Protein AF-A0A835YSB1-F1 (afdb_monomer_lite)

Structure (mmCIF, N/CA/C/O backbone):
data_AF-A0A835YSB1-F1
#
_entry.id   AF-A0A835YSB1-F1
#
loop_
_atom_site.group_PDB
_atom_site.id
_atom_site.type_symbol
_atom_site.label_atom_id
_atom_site.label_alt_id
_atom_site.label_comp_id
_atom_site.label_asym_id
_atom_site.label_entity_id
_atom_site.label_seq_id
_atom_site.pdbx_PDB_ins_code
_atom_site.Cartn_x
_atom_site.Cartn_y
_atom_site.Cartn_z
_atom_site.occupancy
_atom_site.B_iso_or_equiv
_atom_site.auth_seq_id
_atom_site.auth_comp_id
_atom_site.auth_asym_id
_atom_site.auth_atom_id
_atom_site.pdbx_PDB_model_num
ATOM 1 N N . MET A 1 1 ? 61.784 -30.183 3.041 1.00 40.94 1 MET A N 1
ATOM 2 C CA . MET A 1 1 ? 62.298 -28.797 3.108 1.00 40.94 1 MET A CA 1
ATOM 3 C C . MET A 1 1 ? 61.357 -27.956 3.966 1.00 40.94 1 MET A C 1
ATOM 5 O O . MET A 1 1 ? 60.187 -27.898 3.612 1.00 40.94 1 MET A O 1
ATOM 9 N N . PRO A 1 2 ? 61.809 -27.341 5.072 1.00 53.31 2 PRO A N 1
ATOM 10 C CA . PRO A 1 2 ? 61.010 -26.392 5.848 1.00 53.31 2 PRO A CA 1
ATOM 11 C C . PRO A 1 2 ? 61.420 -24.939 5.543 1.00 53.31 2 PRO A C 1
ATOM 13 O O . PRO A 1 2 ? 62.604 -24.604 5.577 1.00 53.31 2 PRO A O 1
ATOM 16 N N . TRP A 1 3 ? 60.450 -24.065 5.271 1.00 43.75 3 TRP A N 1
ATOM 17 C CA . TRP A 1 3 ? 60.684 -22.631 5.074 1.00 43.75 3 TRP A CA 1
ATOM 18 C C . TRP A 1 3 ? 60.472 -21.864 6.390 1.00 43.75 3 TRP A C 1
ATOM 20 O O . TRP A 1 3 ? 59.590 -22.186 7.184 1.00 43.75 3 TRP A O 1
ATOM 30 N N . LYS A 1 4 ? 61.360 -20.901 6.667 1.00 52.25 4 LYS A N 1
ATOM 31 C CA . LYS A 1 4 ? 61.493 -20.232 7.974 1.00 52.25 4 LYS A CA 1
ATOM 32 C C . LYS A 1 4 ? 60.607 -18.990 8.102 1.00 52.25 4 LYS A C 1
ATOM 34 O O . LYS A 1 4 ? 60.443 -18.236 7.147 1.00 52.25 4 LYS A O 1
ATOM 39 N N . LEU A 1 5 ? 60.182 -18.708 9.337 1.00 52.72 5 LEU A N 1
ATOM 40 C CA . LEU A 1 5 ? 59.752 -17.372 9.767 1.00 52.72 5 LEU A CA 1
ATOM 41 C C . LEU A 1 5 ? 60.834 -16.317 9.475 1.00 52.72 5 LEU A C 1
ATOM 43 O O . LEU A 1 5 ? 62.025 -16.573 9.672 1.00 52.72 5 LEU A O 1
ATOM 47 N N . ARG A 1 6 ? 60.408 -15.081 9.189 1.00 52.94 6 ARG A N 1
ATOM 48 C CA . ARG A 1 6 ? 61.231 -13.881 9.395 1.00 52.94 6 ARG A CA 1
ATOM 49 C C . ARG A 1 6 ? 60.408 -12.800 10.098 1.00 52.94 6 ARG A C 1
ATOM 51 O O . ARG A 1 6 ? 59.404 -12.344 9.564 1.00 52.94 6 ARG A O 1
ATOM 58 N N . ARG A 1 7 ? 60.829 -12.406 11.306 1.00 49.19 7 ARG A N 1
ATOM 59 C CA . ARG A 1 7 ? 60.328 -11.219 12.018 1.00 49.19 7 ARG A CA 1
ATOM 60 C C . ARG A 1 7 ? 61.315 -10.062 11.837 1.00 49.19 7 ARG A C 1
ATOM 62 O O . ARG A 1 7 ? 62.515 -10.268 11.965 1.00 49.19 7 ARG A O 1
ATOM 69 N N . HIS A 1 8 ? 60.773 -8.866 11.656 1.00 52.19 8 HIS A N 1
ATOM 70 C CA . HIS A 1 8 ? 61.364 -7.549 11.917 1.00 52.19 8 HIS A CA 1
ATOM 71 C C . HIS A 1 8 ? 60.186 -6.713 12.485 1.00 52.19 8 HIS A C 1
ATOM 73 O O . HIS A 1 8 ? 59.074 -6.870 11.993 1.00 52.19 8 HIS A O 1
ATOM 79 N N . GLY A 1 9 ? 60.262 -5.902 13.546 1.00 41.47 9 GLY A N 1
ATOM 80 C CA . GLY A 1 9 ? 61.421 -5.362 14.260 1.00 41.47 9 GLY A CA 1
ATOM 81 C C . GLY A 1 9 ? 62.024 -4.186 13.486 1.00 41.47 9 GLY A C 1
ATOM 82 O O . GLY A 1 9 ? 62.776 -4.441 12.558 1.00 41.47 9 GLY A O 1
ATOM 83 N N . GLY A 1 10 ? 61.753 -2.910 13.770 1.00 44.28 10 GLY A N 1
ATOM 84 C CA . GLY A 1 10 ? 60.981 -2.290 14.855 1.00 44.28 10 GLY A CA 1
ATOM 85 C C . GLY A 1 10 ? 61.743 -1.074 15.402 1.00 44.28 10 GLY A C 1
ATOM 86 O O . GLY A 1 10 ? 62.899 -1.220 15.787 1.00 44.28 10 GLY A O 1
ATOM 87 N N . SER A 1 11 ? 61.126 0.109 15.449 1.00 45.88 11 SER A N 1
ATOM 88 C CA . SER A 1 11 ? 61.740 1.332 15.995 1.00 45.88 11 SER A CA 1
ATOM 89 C C . SER A 1 11 ? 60.687 2.323 16.514 1.00 45.88 11 SER A C 1
ATOM 91 O O . SER A 1 11 ? 59.546 2.339 16.057 1.00 45.88 11 SER A O 1
ATOM 93 N N . ARG A 1 12 ? 61.071 3.100 17.537 1.00 45.34 12 ARG A N 1
ATOM 94 C CA . ARG A 1 12 ? 60.258 4.104 18.257 1.00 45.34 12 ARG A CA 1
ATOM 95 C C . ARG A 1 12 ? 60.685 5.536 17.876 1.00 45.34 12 ARG A C 1
ATOM 97 O O . ARG A 1 12 ? 61.640 5.696 17.121 1.00 45.34 12 ARG A O 1
ATOM 104 N N . CYS A 1 13 ? 60.059 6.508 18.558 1.00 40.03 13 CYS A N 1
ATOM 105 C CA . CYS A 1 13 ? 60.391 7.940 18.708 1.00 40.03 13 CYS A CA 1
ATOM 106 C C . CYS A 1 13 ? 59.585 8.874 17.771 1.00 40.03 13 CYS A C 1
ATOM 108 O O . CYS A 1 13 ? 59.379 8.531 16.616 1.00 40.03 13 CYS A O 1
ATOM 110 N N . ARG A 1 14 ? 59.102 10.052 18.213 1.00 39.69 14 ARG A N 1
ATOM 111 C CA . ARG A 1 14 ? 59.224 10.694 19.544 1.00 39.69 14 ARG A CA 1
ATOM 112 C C . ARG A 1 14 ? 58.096 11.709 19.841 1.00 39.69 14 ARG A C 1
ATOM 114 O O . ARG A 1 14 ? 57.256 11.978 18.997 1.00 39.69 14 ARG A O 1
ATOM 121 N N . GLU A 1 15 ? 58.139 12.214 21.073 1.00 38.94 15 GLU A N 1
ATOM 122 C CA . GLU A 1 15 ? 57.307 13.216 21.757 1.00 38.94 15 GLU A CA 1
ATOM 123 C C . GLU A 1 15 ? 56.955 14.502 20.977 1.00 38.94 15 GLU A C 1
ATOM 125 O O . GLU A 1 15 ? 57.722 14.969 20.138 1.00 38.94 15 GLU A O 1
ATOM 130 N N . GLY A 1 16 ? 55.846 15.140 21.378 1.00 40.50 16 GLY A N 1
ATOM 131 C CA . GLY A 1 16 ? 55.503 16.529 21.051 1.00 40.50 16 GLY A CA 1
ATOM 132 C C . GLY A 1 16 ? 54.245 16.985 21.801 1.00 40.50 16 GLY A C 1
ATOM 133 O O . GLY A 1 16 ? 53.145 16.580 21.439 1.00 40.50 16 GLY A O 1
ATOM 134 N N . ALA A 1 17 ? 54.400 17.792 22.856 1.00 45.22 17 ALA A N 1
ATOM 135 C CA . ALA A 1 17 ? 53.306 18.271 23.709 1.00 45.22 17 ALA A CA 1
ATOM 136 C C . ALA A 1 17 ? 53.272 19.809 23.800 1.00 45.22 17 ALA A C 1
ATOM 138 O O . ALA A 1 17 ? 54.315 20.445 23.926 1.00 45.22 17 ALA A O 1
ATOM 139 N N . SER A 1 18 ? 52.064 20.376 23.749 1.00 48.16 18 SER A N 1
ATOM 140 C CA . SER A 1 18 ? 51.668 21.768 24.044 1.00 48.16 18 SER A CA 1
ATOM 141 C C . SER A 1 18 ? 50.136 21.800 23.877 1.00 48.16 18 SER A C 1
ATOM 143 O O . SER A 1 18 ? 49.657 21.316 22.856 1.00 48.16 18 SER A O 1
ATOM 145 N N . MET A 1 19 ? 49.257 22.167 24.816 1.00 40.78 19 MET A N 1
ATOM 146 C CA . MET A 1 19 ? 49.313 22.994 26.032 1.00 40.78 19 MET A CA 1
ATOM 147 C C . MET A 1 19 ? 49.303 24.515 25.795 1.00 40.78 19 MET A C 1
ATOM 149 O O . MET A 1 19 ? 50.324 25.184 25.900 1.00 40.78 19 MET A O 1
ATOM 153 N N . THR A 1 20 ? 48.097 25.063 25.606 1.00 50.59 20 THR A N 1
ATOM 154 C CA . THR A 1 20 ? 47.755 26.463 25.919 1.00 50.59 20 THR A CA 1
ATOM 155 C C . THR A 1 20 ? 46.372 26.521 26.568 1.00 50.59 20 THR A C 1
ATOM 157 O O . THR A 1 20 ? 45.391 26.093 25.958 1.00 50.59 20 THR A O 1
ATOM 160 N N . SER A 1 21 ? 46.294 27.053 27.789 1.00 43.38 21 SER A N 1
ATOM 161 C CA . SER A 1 21 ? 45.029 27.399 28.449 1.00 43.38 21 SER A CA 1
ATOM 162 C C . SER A 1 21 ? 44.336 28.568 27.744 1.00 43.38 21 SER A C 1
ATOM 164 O O . SER A 1 21 ? 44.997 29.424 27.159 1.00 43.38 21 SER A O 1
ATOM 166 N N . GLY A 1 22 ? 43.010 28.628 27.857 1.00 43.75 22 GLY A N 1
ATOM 167 C CA . GLY A 1 22 ? 42.176 29.738 27.396 1.00 43.75 22 GLY A CA 1
ATOM 168 C C . GLY A 1 22 ? 41.055 29.975 28.398 1.00 43.75 22 GLY A C 1
ATOM 169 O O . GLY A 1 22 ? 39.933 29.524 28.197 1.00 43.75 22 GLY A O 1
ATOM 170 N N . GLU A 1 23 ? 41.399 30.611 29.511 1.00 44.00 23 GLU A N 1
ATOM 171 C CA . GLU A 1 23 ? 40.484 30.956 30.595 1.00 44.00 23 GLU A CA 1
ATOM 172 C C . GLU A 1 23 ? 39.891 32.337 30.295 1.00 44.00 23 GLU A C 1
ATOM 174 O O . GLU A 1 23 ? 40.641 33.300 30.136 1.00 44.00 23 GLU A O 1
ATOM 179 N N . HIS A 1 24 ? 38.565 32.448 30.186 1.00 45.59 24 HIS A N 1
ATOM 180 C CA . HIS A 1 24 ? 37.909 33.749 30.285 1.00 45.59 24 HIS A CA 1
ATOM 181 C C . HIS A 1 24 ? 36.559 33.628 30.990 1.00 45.59 24 HIS A C 1
ATOM 183 O O . HIS A 1 24 ? 35.608 33.037 30.482 1.00 45.59 24 HIS A O 1
ATOM 189 N N . ASP A 1 25 ? 36.544 34.191 32.190 1.00 45.59 25 ASP A N 1
ATOM 190 C CA . ASP A 1 25 ? 35.396 34.373 33.067 1.00 45.59 25 ASP A CA 1
ATOM 191 C C . ASP A 1 25 ? 34.552 35.590 32.630 1.00 45.59 25 ASP A C 1
ATOM 193 O O . ASP A 1 25 ? 35.057 36.481 31.934 1.00 45.59 25 ASP A O 1
ATOM 197 N N . GLY A 1 26 ? 33.296 35.647 33.088 1.00 37.38 26 GLY A N 1
ATOM 198 C CA . GLY A 1 26 ? 32.489 36.868 33.108 1.00 37.38 26 GLY A CA 1
ATOM 199 C C . GLY A 1 26 ? 31.064 36.766 32.550 1.00 37.38 26 GLY A C 1
ATOM 200 O O . GLY A 1 26 ? 30.864 36.680 31.340 1.00 37.38 26 GLY A O 1
ATOM 201 N N . GLY A 1 27 ? 30.074 36.973 33.428 1.00 33.78 27 GLY A N 1
ATOM 202 C CA . GLY A 1 27 ? 28.831 37.666 33.056 1.00 33.78 27 GLY A CA 1
ATOM 203 C C . GLY A 1 27 ? 27.522 36.923 33.316 1.00 33.78 27 GLY A C 1
ATOM 204 O O . GLY A 1 27 ? 26.943 36.329 32.410 1.00 33.78 27 GLY A O 1
ATOM 205 N N . GLU A 1 28 ? 26.993 37.046 34.533 1.00 40.50 28 GLU A N 1
ATOM 206 C CA . GLU A 1 28 ? 25.585 36.758 34.821 1.00 40.50 28 GLU A CA 1
ATOM 207 C C . GLU A 1 28 ? 24.651 37.694 34.035 1.00 40.50 28 GLU A C 1
ATOM 209 O O . GLU A 1 28 ? 24.916 38.891 33.937 1.00 40.50 28 GLU A O 1
ATOM 214 N N . HIS A 1 29 ? 23.489 37.196 33.598 1.00 41.06 29 HIS A N 1
ATOM 215 C CA . HIS A 1 29 ? 22.254 37.979 33.705 1.00 41.06 29 HIS A CA 1
ATOM 216 C C . HIS A 1 29 ? 21.007 37.088 33.680 1.00 41.06 29 HIS A C 1
ATOM 218 O O . HIS A 1 29 ? 20.793 36.292 32.767 1.00 41.06 29 HIS A O 1
ATOM 224 N N . MET A 1 30 ? 20.151 37.257 34.688 1.00 39.41 30 MET A N 1
ATOM 225 C CA . MET A 1 30 ? 18.821 36.653 34.733 1.00 39.41 30 MET A CA 1
ATOM 226 C C . MET A 1 30 ? 17.919 37.240 33.640 1.00 39.41 30 MET A C 1
ATOM 228 O O . MET A 1 30 ? 17.798 38.459 33.533 1.00 39.41 30 MET A O 1
ATOM 232 N N . SER A 1 31 ? 17.172 36.384 32.943 1.00 39.59 31 SER A N 1
ATOM 233 C CA . SER A 1 31 ? 15.803 36.711 32.534 1.00 39.59 31 SER A CA 1
ATOM 234 C C . SER A 1 31 ? 14.976 35.436 32.401 1.00 39.59 31 SER A C 1
ATOM 236 O O . SER A 1 31 ? 15.380 34.485 31.732 1.00 39.59 31 SER A O 1
ATOM 238 N N . ALA A 1 32 ? 13.826 35.411 33.066 1.00 36.81 32 ALA A N 1
ATOM 239 C CA . ALA A 1 32 ? 12.829 34.362 32.921 1.00 36.81 32 ALA A CA 1
ATOM 240 C C . ALA A 1 32 ? 11.753 34.814 31.925 1.00 36.81 32 ALA A C 1
ATOM 242 O O . ALA A 1 32 ? 11.407 35.992 31.893 1.00 36.81 32 ALA A O 1
ATOM 243 N N . GLY A 1 33 ? 11.164 33.864 31.197 1.00 32.56 33 GLY A N 1
ATOM 244 C CA . GLY A 1 33 ? 9.908 34.080 30.476 1.00 32.56 33 GLY A CA 1
ATOM 245 C C . GLY A 1 33 ? 9.978 33.956 28.951 1.00 32.56 33 GLY A C 1
ATOM 246 O O . GLY A 1 33 ? 10.838 34.517 28.286 1.00 32.56 33 GLY A O 1
ATOM 247 N N . GLU A 1 34 ? 8.990 33.229 28.428 1.00 35.28 34 GLU A N 1
ATOM 248 C CA . GLU A 1 34 ? 8.303 33.523 27.162 1.00 35.28 34 GLU A CA 1
ATOM 249 C C . GLU A 1 34 ? 9.123 33.562 25.855 1.00 35.28 34 GLU A C 1
ATOM 251 O O . GLU A 1 34 ? 9.489 34.609 25.332 1.00 35.28 34 GLU A O 1
ATOM 256 N N . SER A 1 35 ? 9.266 32.395 25.214 1.00 37.88 35 SER A N 1
ATOM 257 C CA . SER A 1 35 ? 9.173 32.291 23.737 1.00 37.88 35 SER A CA 1
ATOM 258 C C . SER A 1 35 ? 8.924 30.863 23.215 1.00 37.88 35 SER A C 1
ATOM 260 O O . SER A 1 35 ? 9.343 30.486 22.121 1.00 37.88 35 SER A O 1
ATOM 262 N N . SER A 1 36 ? 8.121 30.078 23.944 1.00 38.03 36 SER A N 1
ATOM 263 C CA . SER A 1 36 ? 7.228 29.137 23.248 1.00 38.03 36 SER A CA 1
ATOM 264 C C . SER A 1 36 ? 6.188 29.967 22.477 1.00 38.03 36 SER A C 1
ATOM 266 O O . SER A 1 36 ? 5.783 31.005 22.989 1.00 38.03 36 SER A O 1
ATOM 268 N N . LEU A 1 37 ? 5.757 29.519 21.286 1.00 37.12 37 LEU A N 1
ATOM 269 C CA . LEU A 1 37 ? 4.921 30.241 20.289 1.00 37.12 37 LEU A CA 1
ATOM 270 C C . LEU A 1 37 ? 5.662 31.073 19.212 1.00 37.12 37 LEU A C 1
ATOM 272 O O . LEU A 1 37 ? 5.330 32.228 18.952 1.00 37.12 37 LEU A O 1
ATOM 276 N N . ARG A 1 38 ? 6.563 30.441 18.447 1.00 33.66 38 ARG A N 1
ATOM 277 C CA . ARG A 1 38 ? 6.868 30.860 17.059 1.00 33.66 38 ARG A CA 1
ATOM 278 C C . ARG A 1 38 ? 6.908 29.667 16.100 1.00 33.66 38 ARG A C 1
ATOM 280 O O . ARG A 1 38 ? 7.981 29.153 15.823 1.00 33.66 38 ARG A O 1
ATOM 287 N N . ASN A 1 39 ? 5.731 29.228 15.631 1.00 32.91 39 ASN A N 1
ATOM 288 C CA . ASN A 1 39 ? 5.520 28.554 14.326 1.00 32.91 39 ASN A CA 1
ATOM 289 C C . ASN A 1 39 ? 4.029 28.276 13.995 1.00 32.91 39 ASN A C 1
ATOM 291 O O . ASN A 1 39 ? 3.703 27.318 13.302 1.00 32.91 39 ASN A O 1
ATOM 295 N N . SER A 1 40 ? 3.109 29.137 14.453 1.00 33.84 40 SER A N 1
ATOM 296 C CA . SER A 1 40 ? 1.660 28.983 14.214 1.00 33.84 40 SER A CA 1
ATOM 297 C C . SER A 1 40 ? 0.996 30.302 13.805 1.00 33.84 40 SER A C 1
ATOM 299 O O . SER A 1 40 ? -0.000 30.710 14.394 1.00 33.84 40 SER A O 1
ATOM 301 N N . ALA A 1 41 ? 1.561 30.995 12.809 1.00 31.22 41 ALA A N 1
ATOM 302 C CA . ALA A 1 41 ? 1.002 32.245 12.287 1.00 31.22 41 ALA A CA 1
ATOM 303 C C . ALA A 1 41 ? 1.404 32.510 10.821 1.00 31.22 41 ALA A C 1
ATOM 305 O O . ALA A 1 41 ? 2.229 33.374 10.546 1.00 31.22 41 ALA A O 1
ATOM 306 N N . SER A 1 42 ? 0.827 31.756 9.874 1.00 31.84 42 SER A N 1
ATOM 307 C CA . SER A 1 42 ? 0.680 32.151 8.453 1.00 31.84 42 SER A CA 1
ATOM 308 C C . SER A 1 42 ? -0.334 31.258 7.723 1.00 31.84 42 SER A C 1
ATOM 310 O O . SER A 1 42 ? -0.021 30.521 6.792 1.00 31.84 42 SER A O 1
ATOM 312 N N . ARG A 1 43 ? -1.595 31.331 8.155 1.00 34.41 43 ARG A N 1
ATOM 313 C CA . ARG A 1 43 ? -2.765 31.032 7.315 1.00 34.41 43 ARG A CA 1
ATOM 314 C C . ARG A 1 43 ? -3.791 32.141 7.551 1.00 34.41 43 ARG A C 1
ATOM 316 O O . ARG A 1 43 ? -3.985 32.527 8.699 1.00 34.41 43 ARG A O 1
ATOM 323 N N . ARG A 1 44 ? -4.476 32.558 6.476 1.00 33.69 44 ARG A N 1
ATOM 324 C CA . ARG A 1 44 ? -5.457 33.669 6.367 1.00 33.69 44 ARG A CA 1
ATOM 325 C C . ARG A 1 44 ? -4.864 35.074 6.158 1.00 33.69 44 ARG A C 1
ATOM 327 O O . ARG A 1 44 ? -4.806 35.863 7.089 1.00 33.69 44 ARG A O 1
ATOM 334 N N . MET A 1 45 ? -4.546 35.397 4.904 1.00 27.52 45 MET A N 1
ATOM 335 C CA . MET A 1 45 ? -5.164 36.504 4.143 1.00 27.52 45 MET A CA 1
ATOM 336 C C . MET A 1 45 ? -4.540 36.566 2.742 1.00 27.52 45 MET A C 1
ATOM 338 O O . MET A 1 45 ? -3.351 36.830 2.629 1.00 27.52 45 MET A O 1
ATOM 342 N N . PHE A 1 46 ? -5.333 36.300 1.701 1.00 26.59 46 PHE A N 1
ATOM 343 C CA . PHE A 1 46 ? -5.618 37.245 0.609 1.00 26.59 46 PHE A CA 1
ATOM 344 C C . PHE A 1 46 ? -6.592 36.594 -0.390 1.00 26.59 46 PHE A C 1
ATOM 346 O O . PHE A 1 46 ? -6.357 35.499 -0.893 1.00 26.59 46 PHE A O 1
ATOM 353 N N . LEU A 1 47 ? -7.702 37.280 -0.647 1.00 30.78 47 LEU A N 1
ATOM 354 C CA . LEU A 1 47 ? -8.657 37.045 -1.731 1.00 30.78 47 LEU A CA 1
ATOM 355 C C . LEU A 1 47 ? -9.075 38.436 -2.222 1.00 30.78 47 LEU A C 1
ATOM 357 O O . LEU A 1 47 ? -9.167 39.338 -1.392 1.00 30.78 47 LEU A O 1
ATOM 361 N N . GLN A 1 48 ? -9.367 38.565 -3.524 1.00 29.58 48 GLN A N 1
ATOM 362 C CA . GLN A 1 48 ? -9.602 39.832 -4.251 1.00 29.58 48 GLN A CA 1
ATOM 363 C C . GLN A 1 48 ? -8.312 40.677 -4.437 1.00 29.58 48 GLN A C 1
ATOM 365 O O . GLN A 1 48 ? -7.524 40.807 -3.508 1.00 29.58 48 GLN A O 1
ATOM 370 N N . GLU A 1 49 ? -7.981 41.241 -5.607 1.00 30.58 49 GLU A N 1
ATOM 371 C CA . GLU A 1 49 ? -8.607 41.239 -6.948 1.00 30.58 49 GLU A CA 1
ATOM 372 C C . GLU A 1 49 ? -7.555 40.986 -8.050 1.00 30.58 49 GLU A C 1
ATOM 374 O O . GLU A 1 49 ? -6.356 41.097 -7.804 1.00 30.58 49 GLU A O 1
ATOM 379 N N . GLY A 1 50 ? -7.991 40.677 -9.279 1.00 26.88 50 GLY A N 1
ATOM 380 C CA . GLY A 1 50 ? -7.081 40.517 -10.422 1.00 26.88 50 GLY A CA 1
ATOM 381 C C . GLY A 1 50 ? -7.718 39.846 -11.639 1.00 26.88 50 GLY A C 1
ATOM 382 O O . GLY A 1 50 ? -7.333 38.740 -12.010 1.00 26.88 50 GLY A O 1
ATOM 383 N N . ALA A 1 51 ? -8.716 40.483 -12.255 1.00 30.91 51 ALA A N 1
ATOM 384 C CA . ALA A 1 51 ? -9.320 39.976 -13.487 1.00 30.91 51 ALA A CA 1
ATOM 385 C C . ALA A 1 51 ? -8.441 40.280 -14.718 1.00 30.91 51 ALA A C 1
ATOM 387 O O . ALA A 1 51 ? -8.047 41.427 -14.914 1.00 30.91 51 ALA A O 1
ATOM 388 N N . GLY A 1 52 ? -8.220 39.283 -15.588 1.00 27.69 52 GLY A N 1
ATOM 389 C CA . GLY A 1 52 ? -7.778 39.508 -16.974 1.00 27.69 52 GLY A CA 1
ATOM 390 C C . GLY A 1 52 ? -6.573 38.698 -17.468 1.00 27.69 52 GLY A C 1
ATOM 391 O O . GLY A 1 52 ? -5.481 39.244 -17.576 1.00 27.69 52 GLY A O 1
ATOM 392 N N . ALA A 1 53 ? -6.786 37.441 -17.886 1.00 28.50 53 ALA A N 1
ATOM 393 C CA . ALA A 1 53 ? -5.900 36.751 -18.841 1.00 28.50 53 ALA A CA 1
ATOM 394 C C . ALA A 1 53 ? -6.625 35.621 -19.609 1.00 28.50 53 ALA A C 1
ATOM 396 O O . ALA A 1 53 ? -6.812 34.510 -19.116 1.00 28.50 53 ALA A O 1
ATOM 397 N N . VAL A 1 54 ? -7.019 35.939 -20.843 1.00 32.09 54 VAL A N 1
ATOM 398 C CA . VAL A 1 54 ? -7.662 35.083 -21.864 1.00 32.09 54 VAL A CA 1
ATOM 399 C C . VAL A 1 54 ? -6.573 34.642 -22.864 1.00 32.09 54 VAL A C 1
ATOM 401 O O . VAL A 1 54 ? -5.765 35.483 -23.242 1.00 32.09 54 VAL A O 1
ATOM 404 N N . LEU A 1 55 ? -6.447 33.397 -23.353 1.00 36.91 55 LEU A N 1
ATOM 405 C CA . LEU A 1 55 ? -7.235 32.149 -23.234 1.00 36.91 55 LEU A CA 1
ATOM 406 C C . LEU A 1 55 ? -6.297 30.954 -23.561 1.00 36.91 55 LEU A C 1
ATOM 408 O O . LEU A 1 55 ? -5.591 31.080 -24.556 1.00 36.91 55 LEU A O 1
ATOM 412 N N . LEU A 1 56 ? -6.297 29.816 -22.828 1.00 34.47 56 LEU A N 1
ATOM 413 C CA . LEU A 1 56 ? -5.740 28.516 -23.326 1.00 34.47 56 LEU A CA 1
ATOM 414 C C . LEU A 1 56 ? -5.941 27.252 -22.440 1.00 34.47 56 LEU A C 1
ATOM 416 O O . LEU A 1 56 ? -5.529 26.161 -22.826 1.00 34.47 56 LEU A O 1
ATOM 420 N N . THR A 1 57 ? -6.585 27.328 -21.272 1.00 36.75 57 THR A N 1
ATOM 421 C CA . THR A 1 57 ? -6.625 26.237 -20.262 1.00 36.75 57 THR A CA 1
ATOM 422 C C . THR A 1 57 ? -7.802 25.247 -20.383 1.00 36.75 57 THR A C 1
ATOM 424 O O . THR A 1 57 ? -8.163 24.578 -19.415 1.00 36.75 57 THR A O 1
ATOM 427 N N . GLY A 1 58 ? -8.406 25.118 -21.568 1.00 35.56 58 GLY A N 1
ATOM 428 C CA . GLY A 1 58 ? -9.731 24.501 -21.755 1.00 35.56 58 GLY A CA 1
ATOM 429 C C . GLY A 1 58 ? -9.873 22.982 -21.552 1.00 35.56 58 GLY A C 1
ATOM 430 O O . GLY A 1 58 ? -11.003 22.506 -21.551 1.00 35.56 58 GLY A O 1
ATOM 431 N N . VAL A 1 59 ? -8.783 22.215 -21.401 1.00 40.84 59 VAL A N 1
ATOM 432 C CA . VAL A 1 59 ? -8.842 20.729 -21.363 1.00 40.84 59 VAL A CA 1
ATOM 433 C C . VAL A 1 59 ? -8.186 20.106 -20.119 1.00 40.84 59 VAL A C 1
ATOM 435 O O . VAL A 1 59 ? -8.621 19.049 -19.674 1.00 40.84 59 VAL A O 1
ATOM 438 N N . LEU A 1 60 ? -7.191 20.755 -19.501 1.00 36.97 60 LEU A N 1
ATOM 439 C CA . LEU A 1 60 ? -6.455 20.184 -18.355 1.00 36.97 60 LEU A CA 1
ATOM 440 C C . LEU A 1 60 ? -6.985 20.622 -16.977 1.00 36.97 60 LEU A C 1
ATOM 442 O O . LEU A 1 60 ? -6.819 19.898 -15.997 1.00 36.97 60 LEU A O 1
ATOM 446 N N . ALA A 1 61 ? -7.665 21.770 -16.893 1.00 37.47 61 ALA A N 1
ATOM 447 C CA . ALA A 1 61 ? -8.238 22.273 -15.643 1.00 37.47 61 ALA A CA 1
ATOM 448 C C . ALA A 1 61 ? -9.251 21.318 -14.959 1.00 37.47 61 ALA A C 1
ATOM 450 O O . ALA A 1 61 ? -9.136 21.141 -13.743 1.00 37.47 61 ALA A O 1
ATOM 451 N N . PRO A 1 62 ? -10.209 20.668 -15.665 1.00 39.94 62 PRO A N 1
ATOM 452 C CA . PRO A 1 62 ? -11.144 19.755 -15.005 1.00 39.94 62 PRO A CA 1
ATOM 453 C C . PRO A 1 62 ? -10.464 18.481 -14.483 1.00 39.94 62 PRO A C 1
ATOM 455 O O . PRO A 1 62 ? -10.819 18.030 -13.396 1.00 39.94 62 PRO A O 1
ATOM 458 N N . LEU A 1 63 ? -9.443 17.948 -15.175 1.00 40.03 63 LEU A N 1
ATOM 459 C CA . LEU A 1 63 ? -8.666 16.809 -14.666 1.00 40.03 63 LEU A CA 1
ATOM 460 C C . LEU A 1 63 ? -7.925 17.170 -13.373 1.00 40.03 63 LEU A C 1
ATOM 462 O O . LEU A 1 63 ? -7.999 16.420 -12.406 1.00 40.03 63 LEU A O 1
ATOM 466 N N . ALA A 1 64 ? -7.257 18.327 -13.324 1.00 40.38 64 ALA A N 1
ATOM 467 C CA . ALA A 1 64 ? -6.531 18.763 -12.131 1.00 40.38 64 ALA A CA 1
ATOM 468 C C . ALA A 1 64 ? -7.466 18.981 -10.924 1.00 40.38 64 ALA A C 1
ATOM 470 O O . ALA A 1 64 ? -7.146 18.567 -9.811 1.00 40.38 64 ALA A O 1
ATOM 471 N N . ALA A 1 65 ? -8.645 19.575 -11.140 1.00 41.91 65 ALA A N 1
ATOM 472 C CA . ALA A 1 65 ? -9.636 19.781 -10.083 1.00 41.91 65 ALA A CA 1
ATOM 473 C C . ALA A 1 65 ? -10.249 18.462 -9.572 1.00 41.91 65 ALA A C 1
ATOM 475 O O . ALA A 1 65 ? -10.461 18.305 -8.369 1.00 41.91 65 ALA A O 1
ATOM 476 N N . GLN A 1 66 ? -10.509 17.503 -10.464 1.00 41.22 66 GLN A N 1
ATOM 477 C CA . GLN A 1 66 ? -11.079 16.206 -10.096 1.00 41.22 66 GLN A CA 1
ATOM 478 C C . GLN A 1 66 ? -10.029 15.283 -9.451 1.00 41.22 66 GLN A C 1
ATOM 480 O O . GLN A 1 66 ? -10.330 14.589 -8.483 1.00 41.22 66 GLN A O 1
ATOM 485 N N . ALA A 1 67 ? -8.770 15.348 -9.892 1.00 41.94 67 ALA A N 1
ATOM 486 C CA . ALA A 1 67 ? -7.651 14.676 -9.234 1.00 41.94 67 ALA A CA 1
ATOM 487 C C . ALA A 1 67 ? -7.376 15.240 -7.826 1.00 41.94 67 ALA A C 1
ATOM 489 O O . ALA A 1 67 ? -7.078 14.471 -6.913 1.00 41.94 67 ALA A O 1
ATOM 490 N N . ALA A 1 68 ? -7.531 16.553 -7.613 1.00 43.94 68 ALA A N 1
ATOM 491 C CA . ALA A 1 68 ? -7.339 17.175 -6.301 1.00 43.94 68 ALA A CA 1
ATOM 492 C C . ALA A 1 68 ? -8.328 16.652 -5.239 1.00 43.94 68 ALA A C 1
ATOM 494 O O . ALA A 1 68 ? -7.918 16.350 -4.118 1.00 43.94 68 ALA A O 1
ATOM 495 N N . THR A 1 69 ? -9.611 16.466 -5.581 1.00 47.84 69 THR A N 1
ATOM 496 C CA . THR A 1 69 ? -10.615 15.939 -4.630 1.00 47.84 69 THR A CA 1
ATOM 497 C C . THR A 1 69 ? -10.434 14.449 -4.315 1.00 47.84 69 THR A C 1
ATOM 499 O O . THR A 1 69 ? -10.800 13.995 -3.226 1.00 47.84 69 THR A O 1
ATOM 502 N N . VAL A 1 70 ? -9.829 13.682 -5.228 1.00 49.00 70 VAL A N 1
ATOM 503 C CA . VAL A 1 70 ? -9.437 12.281 -4.994 1.00 49.00 70 VAL A CA 1
ATOM 504 C C . VAL A 1 70 ? -8.146 12.197 -4.163 1.00 49.00 70 VAL A C 1
ATOM 506 O O . VAL A 1 70 ? -8.050 11.360 -3.263 1.00 49.00 70 VAL A O 1
ATOM 509 N N . GLY A 1 71 ? -7.177 13.084 -4.412 1.00 50.81 71 GLY A N 1
ATOM 510 C CA . GLY A 1 71 ? -5.857 13.086 -3.773 1.00 50.81 71 GLY A CA 1
ATOM 511 C C . GLY A 1 71 ? -5.872 13.316 -2.257 1.00 50.81 71 GLY A C 1
ATOM 512 O O . GLY A 1 71 ? -5.168 12.604 -1.533 1.00 50.81 71 GLY A O 1
ATOM 513 N N . ASP A 1 72 ? -6.710 14.239 -1.769 1.00 53.25 72 ASP A N 1
ATOM 514 C CA . ASP A 1 72 ? -6.845 14.550 -0.331 1.00 53.25 72 ASP A CA 1
ATOM 515 C C . ASP A 1 72 ? -7.421 13.375 0.487 1.00 53.25 72 ASP A C 1
ATOM 517 O O . ASP A 1 72 ? -7.125 13.224 1.673 1.00 53.25 72 ASP A O 1
ATOM 521 N N . ASN A 1 73 ? -8.185 12.480 -0.148 1.00 60.16 73 ASN A N 1
ATOM 522 C CA . ASN A 1 73 ? -8.764 11.294 0.495 1.00 60.16 73 ASN A CA 1
ATOM 523 C C . ASN A 1 73 ? -7.841 10.059 0.451 1.00 60.16 73 ASN A C 1
ATOM 525 O O . ASN A 1 73 ? -8.198 8.973 0.933 1.00 60.16 73 ASN A O 1
ATOM 529 N N . MET A 1 74 ? -6.639 10.185 -0.116 1.00 68.81 74 MET A N 1
ATOM 530 C CA . MET A 1 74 ? -5.693 9.078 -0.243 1.00 68.81 74 MET A CA 1
ATOM 531 C C . MET A 1 74 ? -4.795 8.964 1.002 1.00 68.81 74 MET A C 1
ATOM 533 O O . MET A 1 74 ? -3.595 9.242 0.985 1.00 68.81 74 MET A O 1
ATOM 537 N N . VAL A 1 75 ? -5.414 8.557 2.115 1.00 78.38 75 VAL A N 1
ATOM 538 C CA . VAL A 1 75 ? -4.732 8.212 3.371 1.00 78.38 75 VAL A CA 1
ATOM 539 C C . VAL A 1 75 ? -4.283 6.749 3.319 1.00 78.38 75 VAL A C 1
ATOM 541 O O . VAL A 1 75 ? -5.109 5.841 3.359 1.00 78.38 75 VAL A O 1
ATOM 544 N N . TRP A 1 76 ? -2.968 6.531 3.243 1.00 82.44 76 TRP A N 1
ATOM 545 C CA . TRP A 1 76 ? -2.324 5.205 3.292 1.00 82.44 76 TRP A CA 1
ATOM 546 C C . TRP A 1 76 ? -1.961 4.748 4.709 1.00 82.44 76 TRP A C 1
ATOM 548 O O . TRP A 1 76 ? -1.514 3.619 4.916 1.00 82.44 76 TRP A O 1
ATOM 558 N N . LEU A 1 77 ? -2.116 5.642 5.690 1.00 73.44 77 LEU A N 1
ATOM 559 C CA . LEU A 1 77 ? -1.834 5.336 7.083 1.00 73.44 77 LEU A CA 1
ATOM 560 C C . LEU A 1 77 ? -2.815 4.268 7.584 1.00 73.44 77 LEU A C 1
ATOM 562 O O . LEU A 1 77 ? -4.023 4.402 7.367 1.00 73.44 77 LEU A O 1
ATOM 566 N N . PRO A 1 78 ? -2.330 3.233 8.286 1.00 64.81 78 PRO A N 1
ATOM 567 C CA . PRO A 1 78 ? -3.203 2.219 8.845 1.00 64.81 78 PRO A CA 1
ATOM 568 C C . PRO A 1 78 ? -4.143 2.860 9.868 1.00 64.81 78 PRO A C 1
ATOM 570 O O . PRO A 1 78 ? -3.691 3.439 10.862 1.00 64.81 78 PRO A O 1
ATOM 573 N N . LYS A 1 79 ? -5.457 2.733 9.646 1.00 68.25 79 LYS A N 1
ATOM 574 C CA . LYS A 1 79 ? -6.456 3.102 10.655 1.00 68.25 79 LYS A CA 1
ATOM 575 C C . LYS A 1 79 ? -6.178 2.338 11.952 1.00 68.25 79 LYS A C 1
ATOM 577 O O . LYS A 1 79 ? -5.697 1.204 11.918 1.00 68.25 79 LYS A O 1
ATOM 582 N N . ALA A 1 80 ? -6.529 2.929 13.094 1.00 62.09 80 ALA A N 1
ATOM 583 C CA . ALA A 1 80 ? -6.381 2.272 14.396 1.00 62.09 80 ALA A CA 1
ATOM 584 C C . ALA A 1 80 ? -7.084 0.898 14.441 1.00 62.09 80 ALA A C 1
ATOM 586 O O . ALA A 1 80 ? -6.576 -0.025 15.071 1.00 62.09 80 ALA A O 1
ATOM 587 N N . GLU A 1 81 ? -8.185 0.755 13.699 1.00 59.78 81 GLU A N 1
ATOM 588 C CA . GLU A 1 81 ? -8.937 -0.486 13.477 1.00 59.78 81 GLU A CA 1
ATOM 589 C C . GLU A 1 81 ? -8.111 -1.564 12.739 1.00 59.78 81 GLU A C 1
ATOM 591 O O . GLU A 1 81 ? -8.040 -2.712 13.169 1.00 59.78 81 GLU A O 1
ATOM 596 N N . VAL A 1 82 ? -7.409 -1.199 11.660 1.00 62.59 82 VAL A N 1
ATOM 597 C CA . VAL A 1 82 ? -6.532 -2.128 10.918 1.00 62.59 82 VAL A CA 1
ATOM 598 C C . VAL A 1 82 ? -5.341 -2.549 11.789 1.00 62.59 82 VAL A C 1
ATOM 600 O O . VAL A 1 82 ? -4.921 -3.706 11.768 1.00 62.59 82 VAL A O 1
ATOM 603 N N . LEU A 1 83 ? -4.822 -1.631 12.613 1.00 61.69 83 LEU A N 1
ATOM 604 C CA . LEU A 1 83 ? -3.744 -1.926 13.561 1.00 61.69 83 LEU A CA 1
ATOM 605 C C . LEU A 1 83 ? -4.176 -2.832 14.711 1.00 61.69 83 LEU A C 1
ATOM 607 O O . LEU A 1 83 ? -3.371 -3.658 15.137 1.00 61.69 83 LEU A O 1
ATOM 611 N N . SER A 1 84 ? -5.396 -2.687 15.233 1.00 57.91 84 SER A N 1
ATOM 612 C CA . SER A 1 84 ? -5.883 -3.553 16.310 1.00 57.91 84 SER A CA 1
ATOM 613 C C . SER A 1 84 ? -6.092 -4.983 15.812 1.00 57.91 84 SER A C 1
ATOM 615 O O . SER A 1 84 ? -5.716 -5.919 16.513 1.00 57.91 84 SER A O 1
ATOM 617 N N . VAL A 1 85 ? -6.567 -5.170 14.575 1.00 56.91 85 VAL A N 1
ATOM 618 C CA . VAL A 1 85 ? -6.653 -6.497 13.942 1.00 56.91 85 VAL A CA 1
ATOM 619 C C . VAL A 1 85 ? -5.278 -7.097 13.664 1.00 56.91 85 VAL A C 1
ATOM 621 O O . VAL A 1 85 ? -5.026 -8.226 14.083 1.00 56.91 85 VAL A O 1
ATOM 624 N N . ALA A 1 86 ? -4.351 -6.344 13.063 1.00 53.78 86 ALA A N 1
ATOM 625 C CA . ALA A 1 86 ? -2.979 -6.816 12.846 1.00 53.78 86 ALA A CA 1
ATOM 626 C C . ALA A 1 86 ? -2.242 -7.154 14.163 1.00 53.78 86 ALA A C 1
ATOM 628 O O . ALA A 1 86 ? -1.321 -7.969 14.166 1.00 53.78 86 ALA A O 1
ATOM 629 N N . ALA A 1 87 ? -2.655 -6.555 15.286 1.00 54.00 87 ALA A N 1
ATOM 630 C CA . ALA A 1 87 ? -2.139 -6.825 16.627 1.00 54.00 87 ALA A CA 1
ATOM 631 C C . ALA A 1 87 ? -2.894 -7.932 17.401 1.00 54.00 87 ALA A C 1
ATOM 633 O O . ALA A 1 87 ? -2.569 -8.170 18.565 1.00 54.00 87 ALA A O 1
ATOM 634 N N . GLY A 1 88 ? -3.867 -8.619 16.787 1.00 50.62 88 GLY A N 1
ATOM 635 C CA . GLY A 1 88 ? -4.585 -9.746 17.399 1.00 50.62 88 GLY A CA 1
ATOM 636 C C . GLY A 1 88 ? -5.917 -9.399 18.076 1.00 50.62 88 GLY A C 1
ATOM 637 O O . GLY A 1 88 ? -6.281 -10.036 19.064 1.00 50.62 88 GLY A O 1
ATOM 638 N N . GLY A 1 89 ? -6.645 -8.399 17.568 1.00 55.00 89 GLY A N 1
ATOM 639 C CA . GLY A 1 89 ? -8.015 -8.090 17.988 1.00 55.00 89 GLY A CA 1
ATOM 640 C C . GLY A 1 89 ? -8.963 -9.293 17.868 1.00 55.00 89 GLY A C 1
ATOM 641 O O . GLY A 1 89 ? -8.880 -10.079 16.924 1.00 55.00 89 GLY A O 1
ATOM 642 N N . THR A 1 90 ? -9.859 -9.448 18.844 1.00 51.47 90 THR A N 1
ATOM 643 C CA . THR A 1 90 ? -10.661 -10.669 19.039 1.00 51.47 90 THR A CA 1
ATOM 644 C C . THR A 1 90 ? -11.884 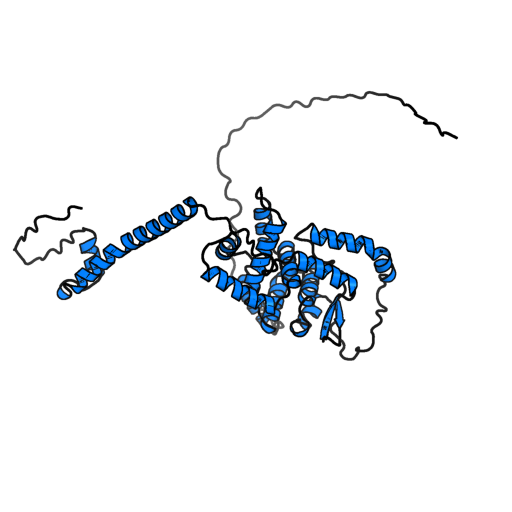-10.789 18.133 1.00 51.47 90 THR A C 1
ATOM 646 O O . THR A 1 90 ? -12.352 -11.909 17.921 1.00 51.47 90 THR A O 1
ATOM 649 N N . ASP A 1 91 ? -12.388 -9.686 17.574 1.00 70.50 91 ASP A N 1
ATOM 650 C CA . ASP A 1 91 ? -13.574 -9.698 16.714 1.00 70.50 91 ASP A CA 1
ATOM 651 C C . ASP A 1 91 ? -13.323 -10.556 15.460 1.00 70.50 91 ASP A C 1
ATOM 653 O O . ASP A 1 91 ? -12.439 -10.276 14.646 1.00 70.50 91 ASP A O 1
ATOM 657 N N . ALA A 1 92 ? -14.054 -1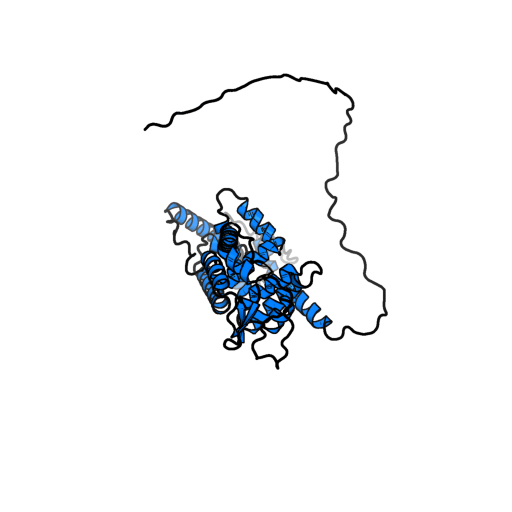1.667 15.353 1.00 72.75 92 ALA A N 1
ATOM 658 C CA . ALA A 1 92 ? -13.978 -12.570 14.212 1.00 72.75 92 ALA A CA 1
ATOM 659 C C . ALA A 1 92 ? -14.645 -11.958 12.974 1.00 72.75 92 ALA A C 1
ATOM 661 O O . ALA A 1 92 ? -14.049 -11.989 11.904 1.00 72.75 92 ALA A O 1
ATOM 662 N N . ALA A 1 93 ? -15.801 -11.307 13.130 1.00 68.06 93 ALA A N 1
ATOM 663 C CA . ALA A 1 93 ? -16.546 -10.734 12.013 1.00 68.06 93 ALA A CA 1
ATOM 664 C C . ALA A 1 93 ? -15.756 -9.606 11.334 1.00 68.06 93 ALA A C 1
ATOM 666 O O . ALA A 1 93 ? -15.716 -9.517 10.108 1.00 68.06 93 ALA A O 1
ATOM 667 N N . PHE A 1 94 ? -15.058 -8.777 12.117 1.00 67.19 94 PHE A N 1
ATOM 668 C CA . PHE A 1 94 ? -14.197 -7.733 11.559 1.00 67.19 94 PHE A CA 1
ATOM 669 C C . PHE A 1 94 ? -12.918 -8.291 10.903 1.00 67.19 94 PHE A C 1
ATOM 671 O O . PHE A 1 94 ? -12.450 -7.741 9.904 1.00 67.19 94 PHE A O 1
ATOM 678 N N . ARG A 1 95 ? -12.369 -9.407 11.408 1.00 68.44 95 ARG A N 1
ATOM 679 C CA . ARG A 1 95 ? -11.258 -10.121 10.749 1.00 68.44 95 ARG A CA 1
ATOM 680 C C . ARG A 1 95 ? -11.682 -10.749 9.426 1.00 68.44 95 ARG A C 1
ATOM 682 O O . ARG A 1 95 ? -10.934 -10.631 8.459 1.00 68.44 95 ARG A O 1
ATOM 689 N N . ASP A 1 96 ? -12.861 -11.357 9.378 1.00 74.56 96 ASP A N 1
ATOM 690 C CA . ASP A 1 96 ? -13.408 -11.971 8.168 1.00 74.56 96 ASP A CA 1
ATOM 691 C C . ASP A 1 96 ? -13.702 -10.899 7.105 1.00 74.56 96 ASP A C 1
ATOM 693 O O . ASP A 1 96 ? -13.264 -11.038 5.965 1.00 74.56 96 ASP A O 1
ATOM 697 N N . ALA A 1 97 ? -14.298 -9.764 7.497 1.00 70.88 97 ALA A N 1
ATOM 698 C CA . ALA A 1 97 ? -14.511 -8.616 6.612 1.00 70.88 97 ALA A CA 1
ATOM 699 C C . ALA A 1 97 ? -13.196 -8.027 6.059 1.00 70.88 97 ALA A C 1
ATOM 701 O O . ALA A 1 97 ? -13.102 -7.724 4.872 1.00 70.88 97 ALA A O 1
ATOM 702 N N . ILE A 1 98 ? -12.145 -7.900 6.884 1.00 72.50 98 ILE A N 1
ATOM 703 C CA . ILE A 1 98 ? -10.807 -7.509 6.401 1.00 72.50 98 ILE A CA 1
ATOM 704 C C . ILE A 1 98 ? -10.222 -8.571 5.460 1.00 72.50 98 ILE A C 1
ATOM 706 O O . ILE A 1 98 ? -9.548 -8.212 4.497 1.00 72.50 98 ILE A O 1
ATOM 710 N N . GLY A 1 99 ? -10.473 -9.857 5.715 1.00 79.25 99 GLY A N 1
ATOM 711 C CA . GLY A 1 99 ? -10.061 -10.955 4.843 1.00 79.25 99 GLY A CA 1
ATOM 712 C C . GLY A 1 99 ? -10.704 -10.883 3.456 1.00 79.25 99 GLY A C 1
ATOM 713 O O . GLY A 1 99 ? -10.005 -11.049 2.459 1.00 79.25 99 GLY A O 1
ATOM 714 N N . GLU A 1 100 ? -11.999 -10.574 3.388 1.00 81.75 100 GLU A N 1
ATOM 715 C CA . GLU A 1 100 ? -12.755 -10.406 2.140 1.00 81.75 100 GLU A CA 1
ATOM 716 C C . GLU A 1 100 ? -12.299 -9.166 1.349 1.00 81.75 100 GLU A C 1
ATOM 718 O O . GLU A 1 100 ? -11.954 -9.278 0.171 1.00 81.75 100 GLU A O 1
ATOM 723 N N . ILE A 1 101 ? -12.174 -8.014 2.020 1.00 79.25 101 ILE A N 1
ATOM 724 C CA . ILE A 1 101 ? -11.613 -6.766 1.462 1.00 79.25 101 ILE A CA 1
ATOM 725 C C . ILE A 1 101 ? -10.195 -6.999 0.913 1.00 79.25 101 ILE A C 1
ATOM 727 O O . ILE A 1 101 ? -9.858 -6.585 -0.198 1.00 79.25 101 ILE A O 1
ATOM 731 N N . ALA A 1 102 ? -9.346 -7.700 1.670 1.00 83.12 102 ALA A N 1
ATOM 732 C CA . ALA A 1 102 ? -7.998 -8.028 1.224 1.00 83.12 102 ALA A CA 1
ATOM 733 C C . ALA A 1 102 ? -8.004 -8.986 0.022 1.00 83.12 102 ALA A C 1
ATOM 735 O O . ALA A 1 102 ? -7.210 -8.790 -0.895 1.00 83.12 102 ALA A O 1
ATOM 736 N N . ALA A 1 103 ? -8.887 -9.989 -0.010 1.00 86.06 103 ALA A N 1
ATOM 737 C CA . ALA A 1 103 ? -8.999 -10.922 -1.132 1.00 86.06 103 ALA A CA 1
ATOM 738 C C . ALA A 1 103 ? -9.395 -10.203 -2.435 1.00 86.06 103 ALA A C 1
ATOM 740 O O . ALA A 1 103 ? -8.708 -10.358 -3.443 1.00 86.06 103 ALA A O 1
ATOM 741 N N . SER A 1 104 ? -10.418 -9.343 -2.376 1.00 87.88 104 SER A N 1
ATOM 742 C CA . SER A 1 104 ? -10.867 -8.473 -3.476 1.00 87.88 104 SER A CA 1
ATOM 743 C C . SER A 1 104 ? -9.715 -7.640 -4.062 1.00 87.88 104 SER A C 1
ATOM 745 O O . SER A 1 104 ? -9.446 -7.669 -5.269 1.00 87.88 104 SER A O 1
ATOM 747 N N . ALA A 1 105 ? -8.953 -6.960 -3.197 1.00 90.50 105 ALA A N 1
ATOM 748 C CA . ALA A 1 105 ? -7.773 -6.207 -3.610 1.00 90.50 105 ALA A CA 1
ATOM 749 C C . ALA A 1 105 ? -6.687 -7.111 -4.230 1.00 90.50 105 ALA A C 1
ATOM 751 O O . ALA A 1 105 ? -6.110 -6.755 -5.258 1.00 90.50 105 ALA A O 1
ATOM 752 N N . MET A 1 106 ? -6.411 -8.283 -3.651 1.00 89.31 106 MET A N 1
ATOM 753 C CA . MET A 1 106 ? -5.365 -9.197 -4.132 1.00 89.31 106 MET A CA 1
ATOM 754 C C . MET A 1 106 ? -5.658 -9.855 -5.483 1.00 89.31 106 MET A C 1
ATOM 756 O O . MET A 1 106 ? -4.716 -10.141 -6.223 1.00 89.31 106 MET A O 1
ATOM 760 N N . ASP A 1 107 ? -6.926 -10.066 -5.834 1.00 92.88 107 ASP A N 1
ATOM 761 C CA . ASP A 1 107 ? -7.294 -10.571 -7.163 1.00 92.88 107 ASP A CA 1
ATOM 762 C C . ASP A 1 107 ? -6.979 -9.543 -8.271 1.00 92.88 107 ASP A C 1
ATOM 764 O O . ASP A 1 107 ? -6.710 -9.915 -9.415 1.00 92.88 107 ASP A O 1
ATOM 768 N N . THR A 1 108 ? -6.936 -8.247 -7.929 1.00 95.44 108 THR A N 1
ATOM 769 C CA . THR A 1 108 ? -6.480 -7.168 -8.830 1.00 95.44 108 THR A CA 1
ATOM 770 C C . THR A 1 108 ? -4.963 -6.938 -8.741 1.00 95.44 108 THR A C 1
ATOM 772 O O . THR A 1 108 ? -4.298 -6.735 -9.762 1.00 95.44 108 THR A O 1
ATOM 775 N N . TYR A 1 109 ? -4.402 -6.949 -7.529 1.00 95.88 109 TYR A N 1
ATOM 776 C CA . TYR A 1 109 ? -3.046 -6.482 -7.237 1.00 95.88 109 TYR A CA 1
ATOM 777 C C . TYR A 1 109 ? -2.121 -7.620 -6.774 1.00 95.88 109 TYR A C 1
ATOM 779 O O . TYR A 1 109 ? -2.274 -8.117 -5.658 1.00 95.88 109 TYR A O 1
ATOM 787 N N . PRO A 1 110 ? -1.102 -8.005 -7.570 1.00 94.62 110 PRO A N 1
ATOM 788 C CA . PRO A 1 110 ? -0.171 -9.056 -7.174 1.00 94.62 110 PRO A CA 1
ATOM 789 C C . PRO A 1 110 ? 0.703 -8.627 -5.983 1.00 94.62 110 PRO A C 1
ATOM 791 O O . PRO A 1 110 ? 1.035 -7.447 -5.834 1.00 94.62 110 PRO A O 1
ATOM 794 N N . ASP A 1 111 ? 1.139 -9.606 -5.181 1.00 91.75 111 ASP A N 1
ATOM 795 C CA . ASP A 1 111 ? 2.018 -9.439 -4.008 1.00 91.75 111 ASP A CA 1
ATOM 796 C C . ASP A 1 111 ? 3.202 -8.485 -4.278 1.00 91.75 111 ASP A C 1
ATOM 798 O O . ASP A 1 111 ? 3.533 -7.625 -3.458 1.00 91.75 111 ASP A O 1
ATOM 802 N N . GLU A 1 112 ? 3.834 -8.598 -5.451 1.00 92.88 112 GLU A N 1
ATOM 803 C CA . GLU A 1 112 ? 4.968 -7.758 -5.834 1.00 92.88 112 GLU A CA 1
ATOM 804 C C . GLU A 1 112 ? 4.597 -6.284 -6.017 1.00 92.88 112 GLU A C 1
ATOM 806 O O . GLU A 1 112 ? 5.379 -5.420 -5.623 1.00 92.88 112 GLU A O 1
ATOM 811 N N . PHE A 1 113 ? 3.419 -5.993 -6.578 1.00 95.38 113 PHE A N 1
ATOM 812 C CA . PHE A 1 113 ? 2.919 -4.626 -6.749 1.00 95.38 113 PHE A CA 1
ATOM 813 C C . PHE A 1 113 ? 2.634 -3.989 -5.388 1.00 95.38 113 PHE A C 1
ATOM 815 O O . PHE A 1 113 ? 3.067 -2.868 -5.137 1.00 95.38 113 PHE A O 1
ATOM 822 N N . VAL A 1 114 ? 1.973 -4.721 -4.485 1.00 94.50 114 VAL A N 1
ATOM 823 C CA . VAL A 1 114 ? 1.679 -4.261 -3.117 1.00 94.50 114 VAL A CA 1
ATOM 824 C C . VAL A 1 114 ? 2.971 -3.951 -2.362 1.00 94.50 114 VAL A C 1
ATOM 826 O O . VAL A 1 114 ? 3.119 -2.864 -1.801 1.00 94.50 114 VAL A O 1
ATOM 829 N N . ALA A 1 115 ? 3.932 -4.881 -2.379 1.00 91.94 115 ALA A N 1
ATOM 830 C CA . ALA A 1 115 ? 5.234 -4.679 -1.754 1.00 91.94 115 ALA A CA 1
ATOM 831 C C . ALA A 1 115 ? 5.956 -3.463 -2.348 1.00 91.94 115 ALA A C 1
ATOM 833 O O . ALA A 1 115 ? 6.516 -2.659 -1.603 1.00 91.94 115 ALA A O 1
ATOM 834 N N . TYR A 1 116 ? 5.923 -3.300 -3.674 1.00 94.75 116 TYR A N 1
ATOM 835 C CA . TYR A 1 116 ? 6.593 -2.192 -4.344 1.00 94.75 116 TYR A CA 1
ATOM 836 C C . TYR A 1 116 ? 5.946 -0.837 -4.051 1.00 94.75 116 TYR A C 1
ATOM 838 O O . TYR A 1 116 ? 6.657 0.110 -3.718 1.00 94.75 116 TYR A O 1
ATOM 846 N N . LEU A 1 117 ? 4.612 -0.754 -4.081 1.00 96.12 117 LEU A N 1
ATOM 847 C CA . LEU A 1 117 ? 3.861 0.446 -3.713 1.00 96.12 117 LEU A CA 1
ATOM 848 C C . LEU A 1 117 ? 4.113 0.826 -2.249 1.00 96.12 117 LEU A C 1
ATOM 850 O O . LEU A 1 117 ? 4.328 1.999 -1.956 1.00 96.12 117 LEU A O 1
ATOM 854 N N . ALA A 1 118 ? 4.178 -0.144 -1.334 1.00 95.06 118 ALA A N 1
ATOM 855 C CA . ALA A 1 118 ? 4.539 0.130 0.053 1.00 95.06 118 ALA A CA 1
ATOM 856 C C . ALA A 1 118 ? 5.935 0.771 0.163 1.00 95.06 118 ALA A C 1
ATOM 858 O O . ALA A 1 118 ? 6.087 1.791 0.835 1.00 95.06 118 ALA A O 1
ATOM 859 N N . ARG A 1 119 ? 6.952 0.255 -0.543 1.00 94.94 119 ARG A N 1
ATOM 860 C CA . ARG A 1 119 ? 8.284 0.895 -0.549 1.00 94.94 119 ARG A CA 1
ATOM 861 C C . ARG A 1 119 ? 8.267 2.270 -1.207 1.00 94.94 119 ARG A C 1
ATOM 863 O O . ARG A 1 119 ? 8.876 3.190 -0.673 1.00 94.94 119 ARG A O 1
ATOM 870 N N . PHE A 1 120 ? 7.547 2.428 -2.319 1.00 96.25 120 PHE A N 1
ATOM 871 C CA . PHE A 1 120 ? 7.361 3.713 -2.993 1.00 96.25 120 PHE A CA 1
ATOM 872 C C . PHE A 1 120 ? 6.786 4.760 -2.028 1.00 96.25 120 PHE A C 1
ATOM 874 O O . PHE A 1 120 ? 7.346 5.846 -1.899 1.00 96.25 120 PHE A O 1
ATOM 881 N N . LEU A 1 121 ? 5.738 4.414 -1.276 1.00 96.25 121 LEU A N 1
ATOM 882 C CA . LEU A 1 121 ? 5.130 5.299 -0.282 1.00 96.25 121 LEU A CA 1
ATOM 883 C C . LEU A 1 121 ? 6.092 5.624 0.871 1.00 96.25 121 LEU A C 1
ATOM 885 O O . LEU A 1 121 ? 6.187 6.780 1.260 1.00 96.25 121 LEU A O 1
ATOM 889 N N . LEU A 1 122 ? 6.871 4.667 1.386 1.00 94.94 122 LEU A N 1
ATOM 890 C CA . LEU A 1 122 ? 7.899 4.978 2.395 1.00 94.94 122 LEU A CA 1
ATOM 891 C C . LEU A 1 122 ? 9.016 5.890 1.852 1.00 94.94 122 LEU A C 1
ATOM 893 O O . LEU A 1 122 ? 9.609 6.666 2.610 1.00 94.94 122 LEU A O 1
ATOM 897 N N . THR A 1 123 ? 9.305 5.815 0.553 1.00 94.94 123 THR A N 1
ATOM 898 C CA . THR A 1 123 ? 10.347 6.617 -0.095 1.00 94.94 123 THR A CA 1
ATOM 899 C C . THR A 1 123 ? 9.871 8.019 -0.468 1.00 94.94 123 THR A C 1
ATOM 901 O O . THR A 1 123 ? 10.612 8.958 -0.190 1.00 94.94 123 THR A O 1
ATOM 904 N N . TYR A 1 124 ? 8.658 8.213 -0.995 1.00 95.19 124 TYR A N 1
ATOM 905 C CA . TYR A 1 124 ? 8.186 9.532 -1.457 1.00 95.19 124 TYR A CA 1
ATOM 906 C C . TYR A 1 124 ? 7.121 10.189 -0.564 1.00 95.19 124 TYR A C 1
ATOM 908 O O . TYR A 1 124 ? 7.074 11.414 -0.506 1.00 95.19 124 TYR A O 1
ATOM 916 N N . ASP A 1 125 ? 6.317 9.435 0.193 1.00 95.12 125 ASP A N 1
ATOM 917 C CA . ASP A 1 125 ? 5.299 10.017 1.075 1.00 95.12 125 ASP A CA 1
ATOM 918 C C . ASP A 1 125 ? 5.846 10.291 2.485 1.00 95.12 125 ASP A C 1
ATOM 920 O O . ASP A 1 125 ? 6.147 9.387 3.272 1.00 95.12 125 ASP A O 1
ATOM 924 N N . THR A 1 126 ? 5.961 11.576 2.825 1.00 93.06 126 THR A N 1
ATOM 925 C CA . THR A 1 126 ? 6.508 12.038 4.110 1.00 93.06 126 THR A CA 1
ATOM 926 C C . THR A 1 126 ? 5.727 11.504 5.315 1.00 93.06 126 THR A C 1
ATOM 928 O O . THR A 1 126 ? 6.341 11.133 6.318 1.00 93.06 126 THR A O 1
ATOM 931 N N . SER A 1 127 ? 4.395 11.407 5.228 1.00 93.88 127 SER A N 1
ATOM 932 C CA . SER A 1 127 ? 3.554 10.910 6.324 1.00 93.88 127 SER A CA 1
ATOM 933 C C . SER A 1 127 ? 3.748 9.409 6.551 1.00 93.88 127 SER A C 1
ATOM 935 O O . SER A 1 127 ? 3.899 8.977 7.696 1.00 93.88 127 SER A O 1
ATOM 937 N N . CYS A 1 128 ? 3.824 8.617 5.479 1.00 94.44 128 CYS A N 1
ATOM 938 C CA . CYS A 1 128 ? 4.124 7.186 5.545 1.00 94.44 128 CYS A CA 1
ATOM 939 C C . CYS A 1 128 ? 5.530 6.934 6.107 1.00 94.44 128 CYS A C 1
ATOM 941 O O . CYS A 1 128 ? 5.701 6.105 7.005 1.00 94.44 128 CYS A O 1
ATOM 943 N N . ARG A 1 129 ? 6.530 7.696 5.642 1.00 94.69 129 ARG A N 1
ATOM 944 C CA . ARG A 1 129 ? 7.916 7.614 6.127 1.00 94.69 129 ARG A CA 1
ATOM 945 C C . ARG A 1 129 ? 8.024 7.938 7.619 1.00 94.69 129 ARG A C 1
ATOM 947 O O . ARG A 1 129 ? 8.710 7.221 8.350 1.00 94.69 129 ARG A O 1
ATOM 954 N N . GLN A 1 130 ? 7.342 8.989 8.081 1.00 93.88 130 GLN A N 1
ATOM 955 C CA . GLN A 1 130 ? 7.317 9.365 9.495 1.00 93.88 130 GLN A CA 1
ATOM 956 C C . GLN A 1 130 ? 6.648 8.281 10.348 1.00 93.88 130 GLN A C 1
ATOM 958 O O . GLN A 1 130 ? 7.264 7.797 11.296 1.00 93.88 130 GLN A O 1
ATOM 963 N N . TYR A 1 131 ? 5.447 7.833 9.964 1.00 92.38 131 TYR A N 1
ATOM 964 C CA . TYR A 1 131 ? 4.738 6.739 10.637 1.00 92.38 131 TYR A CA 1
ATOM 965 C C . TYR A 1 131 ? 5.619 5.491 10.799 1.00 92.38 131 TYR A C 1
ATOM 967 O O . TYR A 1 131 ? 5.696 4.904 11.882 1.00 92.38 131 TYR A O 1
ATOM 975 N N . TYR A 1 132 ? 6.314 5.102 9.729 1.00 92.25 132 TYR A N 1
ATOM 976 C CA . TYR A 1 132 ? 7.190 3.940 9.722 1.00 92.25 132 TYR A CA 1
ATOM 977 C C . TYR A 1 132 ? 8.390 4.111 10.661 1.00 92.25 132 TYR A C 1
ATOM 979 O O . TYR A 1 132 ? 8.659 3.236 11.487 1.00 92.25 132 TYR A O 1
ATOM 987 N N . ARG A 1 133 ? 9.079 5.258 10.600 1.00 93.38 133 ARG A N 1
ATOM 988 C CA . ARG A 1 133 ? 10.216 5.569 11.481 1.00 93.38 133 ARG A CA 1
ATOM 989 C C . ARG A 1 133 ? 9.810 5.535 12.956 1.00 93.38 133 ARG A C 1
ATOM 991 O O . ARG A 1 133 ? 10.488 4.902 13.761 1.00 93.38 133 ARG A O 1
ATOM 998 N N . ASP A 1 134 ? 8.688 6.161 13.294 1.00 93.00 134 ASP A N 1
ATOM 999 C CA . ASP A 1 134 ? 8.198 6.278 14.671 1.00 93.00 134 ASP A CA 1
ATOM 1000 C C . ASP A 1 134 ? 7.696 4.918 15.226 1.00 93.00 134 ASP A C 1
ATOM 1002 O O . ASP A 1 134 ? 7.606 4.715 16.442 1.00 93.00 134 ASP A O 1
ATOM 1006 N N . ARG A 1 135 ? 7.410 3.946 14.344 1.00 89.94 135 ARG A N 1
ATOM 1007 C CA . ARG A 1 135 ? 7.147 2.541 14.696 1.00 89.94 135 ARG A CA 1
ATOM 1008 C C . ARG A 1 135 ? 8.428 1.726 14.871 1.00 89.94 135 ARG A C 1
ATOM 1010 O O . ARG A 1 135 ? 8.549 1.056 15.890 1.00 89.94 135 ARG A O 1
ATOM 1017 N N . VAL A 1 136 ? 9.377 1.801 13.934 1.00 90.19 136 VAL A N 1
ATOM 1018 C CA . VAL A 1 136 ? 10.657 1.062 14.004 1.00 90.19 136 VAL A CA 1
ATOM 1019 C C . VAL A 1 136 ? 11.536 1.534 15.168 1.00 90.19 136 VAL A C 1
ATOM 1021 O O . VAL A 1 136 ? 12.271 0.736 15.737 1.00 90.19 136 VAL A O 1
ATOM 1024 N N . ALA A 1 137 ? 11.419 2.798 15.587 1.00 90.75 137 ALA A N 1
ATOM 1025 C CA . ALA A 1 137 ? 12.127 3.331 16.753 1.00 90.75 137 ALA A CA 1
ATOM 1026 C C . ALA A 1 137 ? 11.725 2.683 18.097 1.00 90.75 137 ALA A C 1
ATOM 1028 O O . ALA A 1 137 ? 12.386 2.917 19.110 1.00 90.75 137 ALA A O 1
ATOM 1029 N N . LYS A 1 138 ? 10.646 1.889 18.147 1.00 86.62 138 LYS A N 1
ATOM 1030 C CA . LYS A 1 138 ? 10.209 1.233 19.384 1.00 86.62 138 LYS A CA 1
ATOM 1031 C C . LYS A 1 138 ? 11.094 0.017 19.691 1.00 86.62 138 LYS A C 1
ATOM 1033 O O . LYS A 1 138 ? 11.305 -0.828 18.819 1.00 86.62 138 LYS A O 1
ATOM 1038 N N . PRO A 1 139 ? 11.589 -0.135 20.933 1.00 78.19 139 PRO A N 1
ATOM 1039 C CA . PRO A 1 139 ? 12.351 -1.319 21.301 1.00 78.19 139 PRO A CA 1
ATOM 1040 C C . PRO A 1 139 ? 11.467 -2.570 21.185 1.00 78.19 139 PRO A C 1
ATOM 1042 O O . PRO A 1 139 ? 10.324 -2.564 21.640 1.00 78.19 139 PRO A O 1
ATOM 1045 N N . ARG A 1 140 ? 12.042 -3.655 20.643 1.00 81.81 140 ARG A N 1
ATOM 1046 C CA . ARG A 1 140 ? 11.430 -4.983 20.385 1.00 81.81 140 ARG A CA 1
ATOM 1047 C C . ARG A 1 140 ? 10.581 -5.142 19.114 1.00 81.81 140 ARG A C 1
ATOM 1049 O O . ARG A 1 140 ? 10.135 -6.257 18.872 1.00 81.81 140 ARG A O 1
ATOM 1056 N N . THR A 1 141 ? 10.373 -4.115 18.289 1.00 80.12 141 THR A N 1
ATOM 1057 C CA . THR A 1 141 ? 9.758 -4.301 16.955 1.00 80.12 141 THR A CA 1
ATOM 1058 C C . THR A 1 141 ? 10.816 -4.516 15.880 1.00 80.12 141 THR A C 1
ATOM 1060 O O . THR A 1 141 ? 11.645 -3.637 15.651 1.00 80.12 141 THR A O 1
ATOM 1063 N N . GLU A 1 142 ? 10.774 -5.653 15.181 1.00 87.50 142 GLU A N 1
ATOM 1064 C CA . GLU A 1 142 ? 11.606 -5.861 13.995 1.00 87.50 142 GLU A CA 1
ATOM 1065 C C . GLU A 1 142 ? 11.097 -5.007 12.826 1.00 87.50 142 GLU A C 1
ATOM 1067 O O . GLU A 1 142 ? 9.895 -4.928 12.563 1.00 87.50 142 GLU A O 1
ATOM 1072 N N . ALA A 1 143 ? 12.012 -4.387 12.076 1.00 86.62 143 ALA A N 1
ATOM 1073 C CA . ALA A 1 143 ? 11.652 -3.550 10.928 1.00 86.62 143 ALA A CA 1
ATOM 1074 C C . ALA A 1 143 ? 10.847 -4.326 9.863 1.00 86.62 143 ALA A C 1
ATOM 1076 O O . ALA A 1 143 ? 9.947 -3.768 9.241 1.00 86.62 143 ALA A O 1
ATOM 1077 N N . ALA A 1 144 ? 11.116 -5.627 9.702 1.00 84.06 144 ALA A N 1
ATOM 1078 C CA . ALA A 1 144 ? 10.361 -6.501 8.808 1.00 84.06 144 ALA A CA 1
ATOM 1079 C C . ALA A 1 144 ? 8.884 -6.655 9.226 1.00 84.06 144 ALA A C 1
ATOM 1081 O O . ALA A 1 144 ? 8.008 -6.650 8.364 1.00 84.06 144 ALA A O 1
ATOM 1082 N N . ASP A 1 145 ? 8.584 -6.735 10.527 1.00 82.69 145 ASP A N 1
ATOM 1083 C CA . ASP A 1 145 ? 7.204 -6.798 11.030 1.00 82.69 145 ASP A CA 1
ATOM 1084 C C . ASP A 1 145 ? 6.464 -5.482 10.808 1.00 82.69 145 ASP A C 1
ATOM 1086 O O . ASP A 1 145 ? 5.326 -5.477 10.334 1.00 82.69 145 ASP A O 1
ATOM 1090 N N . VAL A 1 146 ? 7.129 -4.354 11.081 1.00 86.88 146 VAL A N 1
ATOM 1091 C CA . VAL A 1 146 ? 6.561 -3.023 10.827 1.00 86.88 146 VAL A CA 1
ATOM 1092 C C . VAL A 1 146 ? 6.286 -2.829 9.333 1.00 86.88 146 VAL A C 1
ATOM 1094 O O . VAL A 1 146 ? 5.231 -2.306 8.975 1.00 86.88 146 VAL A O 1
ATOM 1097 N N . PHE A 1 147 ? 7.187 -3.288 8.456 1.00 88.44 147 PHE A N 1
ATOM 1098 C CA . PHE A 1 147 ? 6.993 -3.214 7.007 1.00 88.44 147 PHE A CA 1
ATOM 1099 C C . PHE A 1 147 ? 5.830 -4.091 6.538 1.00 88.44 147 PHE A C 1
ATOM 1101 O O . PHE A 1 147 ? 4.986 -3.609 5.786 1.00 88.44 147 PHE A O 1
ATOM 1108 N N . ARG A 1 148 ? 5.725 -5.336 7.025 1.00 84.56 148 ARG A N 1
ATOM 1109 C CA . ARG A 1 148 ? 4.588 -6.222 6.725 1.00 84.56 148 ARG A CA 1
ATOM 1110 C C . ARG A 1 148 ? 3.256 -5.601 7.151 1.00 84.56 148 ARG A C 1
ATOM 1112 O O . ARG A 1 148 ? 2.325 -5.566 6.351 1.00 84.56 148 ARG A O 1
ATOM 1119 N N . GLY A 1 149 ? 3.181 -5.051 8.365 1.00 84.94 149 GLY A N 1
ATOM 1120 C CA . GLY A 1 149 ? 1.981 -4.369 8.859 1.00 84.94 149 GLY A CA 1
ATOM 1121 C C . GLY A 1 149 ? 1.613 -3.113 8.057 1.00 84.94 149 GLY A C 1
ATOM 1122 O O . GLY A 1 149 ? 0.434 -2.858 7.828 1.00 84.94 149 GLY A O 1
ATOM 1123 N N . PHE A 1 150 ? 2.604 -2.350 7.584 1.00 90.06 150 PHE A N 1
ATOM 1124 C CA . PHE A 1 150 ? 2.374 -1.196 6.709 1.00 90.06 150 PHE A CA 1
ATOM 1125 C C . PHE A 1 150 ? 1.920 -1.611 5.300 1.00 90.06 150 PHE A C 1
ATOM 1127 O O . PHE A 1 150 ? 0.955 -1.068 4.771 1.00 90.06 150 PHE A O 1
ATOM 1134 N N . ALA A 1 151 ? 2.556 -2.612 4.695 1.00 90.50 151 ALA A N 1
ATOM 1135 C CA . ALA A 1 151 ? 2.147 -3.108 3.386 1.00 90.50 151 ALA A CA 1
ATOM 1136 C C . ALA A 1 151 ? 0.736 -3.741 3.425 1.00 90.50 151 ALA A C 1
ATOM 1138 O O . ALA A 1 151 ? -0.020 -3.594 2.469 1.00 90.50 151 ALA A O 1
ATOM 1139 N N . ALA A 1 152 ? 0.320 -4.342 4.547 1.00 86.19 152 ALA A N 1
ATOM 1140 C CA . ALA A 1 152 ? -1.059 -4.801 4.740 1.00 86.19 152 ALA A CA 1
ATOM 1141 C C . ALA A 1 152 ? -2.081 -3.643 4.755 1.00 86.19 152 ALA A C 1
ATOM 1143 O O . ALA A 1 152 ? -3.178 -3.788 4.217 1.00 86.19 152 ALA A O 1
ATOM 1144 N N . SER A 1 153 ? -1.733 -2.464 5.291 1.00 88.56 153 SER A N 1
ATOM 1145 C CA . SER A 1 153 ? -2.617 -1.293 5.187 1.00 88.56 153 SER A CA 1
ATOM 1146 C C . SER A 1 153 ? -2.631 -0.657 3.802 1.00 88.56 153 SER A C 1
ATOM 1148 O O . SER A 1 153 ? -3.627 -0.034 3.441 1.00 88.56 153 SER A O 1
ATOM 1150 N N . VAL A 1 154 ? -1.581 -0.860 3.000 1.00 93.19 154 VAL A N 1
ATOM 1151 C CA . VAL A 1 154 ? -1.619 -0.542 1.566 1.00 93.19 154 VAL A CA 1
ATOM 1152 C C . VAL A 1 154 ? -2.639 -1.433 0.849 1.00 93.19 154 VAL A C 1
ATOM 1154 O O . VAL A 1 154 ? -3.458 -0.884 0.123 1.00 93.19 154 VAL A O 1
ATOM 1157 N N . VAL A 1 155 ? -2.691 -2.751 1.115 1.00 91.31 155 VAL A N 1
ATOM 1158 C CA . VAL A 1 155 ? -3.748 -3.642 0.566 1.00 91.31 155 VAL A CA 1
ATOM 1159 C C . VAL A 1 155 ? -5.145 -3.124 0.910 1.00 91.31 155 VAL A C 1
ATOM 1161 O O . VAL A 1 155 ? -5.972 -2.957 0.021 1.00 91.31 155 VAL A O 1
ATOM 1164 N N . PHE A 1 156 ? -5.395 -2.789 2.179 1.00 88.31 156 PHE A N 1
ATOM 1165 C CA . PHE A 1 156 ? -6.684 -2.228 2.600 1.00 88.31 156 PHE A CA 1
ATOM 1166 C C . PHE A 1 156 ? -7.010 -0.896 1.891 1.00 88.31 156 PHE A C 1
ATOM 1168 O O . PHE A 1 156 ? -8.155 -0.628 1.543 1.00 88.31 156 PHE A O 1
ATOM 1175 N N . GLY A 1 157 ? -6.000 -0.060 1.628 1.00 90.88 157 GLY A N 1
ATOM 1176 C CA . GLY A 1 157 ? -6.153 1.183 0.866 1.00 90.88 157 GLY A CA 1
ATOM 1177 C C . GLY A 1 157 ? -6.403 1.000 -0.640 1.00 90.88 157 GLY A C 1
ATOM 1178 O O . GLY A 1 157 ? -6.845 1.962 -1.278 1.00 90.88 157 GLY A O 1
ATOM 1179 N N . LEU A 1 158 ? -6.126 -0.195 -1.184 1.00 94.31 158 LEU A N 1
ATOM 1180 C CA . LEU A 1 158 ? -6.269 -0.572 -2.597 1.00 94.31 158 LEU A CA 1
ATOM 1181 C C . LEU A 1 158 ? -7.642 -1.162 -2.961 1.00 94.31 158 LEU A C 1
ATOM 1183 O O . LEU A 1 158 ? -7.983 -1.166 -4.139 1.00 94.31 158 LEU A O 1
ATOM 1187 N N . ASP A 1 159 ? -8.444 -1.616 -1.995 1.00 92.81 159 ASP A N 1
ATOM 1188 C CA . ASP A 1 159 ? -9.764 -2.231 -2.242 1.00 92.81 159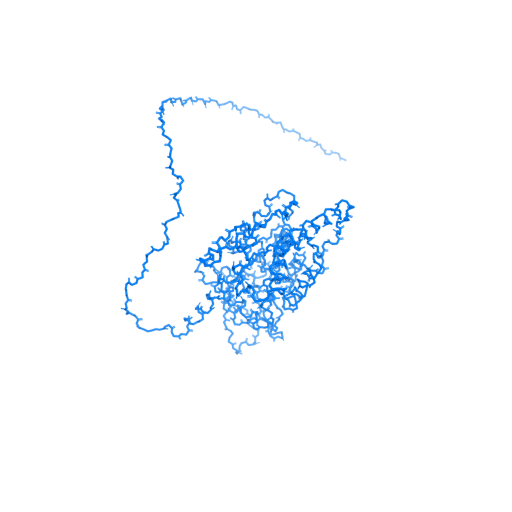 ASP A CA 1
ATOM 1189 C C . ASP A 1 159 ? -10.715 -1.333 -3.066 1.00 92.81 159 ASP A C 1
ATOM 1191 O O . ASP A 1 159 ? -11.303 -1.758 -4.062 1.00 92.81 159 ASP A O 1
ATOM 1195 N N . ARG A 1 160 ? -10.740 -0.031 -2.753 1.00 93.25 160 ARG A N 1
ATOM 1196 C CA . ARG A 1 160 ? -11.469 1.012 -3.510 1.00 93.25 160 ARG A CA 1
ATOM 1197 C C . ARG A 1 160 ? -10.979 1.244 -4.952 1.00 93.25 160 ARG A C 1
ATOM 1199 O O . ARG A 1 160 ? -11.542 2.085 -5.647 1.00 93.25 160 ARG A O 1
ATOM 1206 N N . TYR A 1 161 ? -9.912 0.568 -5.377 1.00 95.44 161 TYR A N 1
ATOM 1207 C CA . TYR A 1 161 ? -9.268 0.705 -6.687 1.00 95.44 161 TYR A CA 1
ATOM 1208 C C . TYR A 1 161 ? -9.221 -0.627 -7.464 1.00 95.44 161 TYR A C 1
ATOM 1210 O O . TYR A 1 161 ? -8.424 -0.795 -8.383 1.00 95.44 161 TYR A O 1
ATOM 1218 N N . THR A 1 162 ? -10.090 -1.579 -7.133 1.00 94.94 162 THR A N 1
ATOM 1219 C CA . THR A 1 162 ? -10.176 -2.876 -7.818 1.00 94.94 162 THR A CA 1
ATOM 1220 C C . THR A 1 162 ? -10.617 -2.776 -9.289 1.00 94.94 162 THR A C 1
ATOM 1222 O O . THR A 1 162 ? -11.296 -1.839 -9.718 1.00 94.94 162 THR A O 1
ATOM 1225 N N . GLY A 1 163 ? -10.200 -3.757 -10.099 1.00 95.56 163 GLY A N 1
ATOM 1226 C CA . GLY A 1 163 ? -10.476 -3.799 -11.540 1.00 95.56 163 GLY A CA 1
ATOM 1227 C C . GLY A 1 163 ? -9.725 -2.752 -12.383 1.00 95.56 163 GLY A C 1
ATOM 1228 O O . GLY A 1 163 ? -8.949 -1.939 -11.888 1.00 95.56 163 GLY A O 1
ATOM 1229 N N . ALA A 1 164 ? -9.942 -2.772 -13.703 1.00 96.00 164 ALA A N 1
ATOM 1230 C CA . ALA A 1 164 ? -9.168 -1.957 -14.650 1.00 96.00 164 ALA A CA 1
ATOM 1231 C C . ALA A 1 164 ? -9.371 -0.435 -14.490 1.00 96.00 164 ALA A C 1
ATOM 1233 O O . ALA A 1 164 ? -8.404 0.321 -14.579 1.00 96.00 164 ALA A O 1
ATOM 1234 N N . GLU A 1 165 ? -10.600 0.030 -14.231 1.00 96.06 165 GLU A N 1
ATOM 1235 C CA . GLU A 1 165 ? -10.863 1.462 -14.000 1.00 96.06 165 GLU A CA 1
ATOM 1236 C C . GLU A 1 165 ? -10.368 1.928 -12.625 1.00 96.06 165 GLU A C 1
ATOM 1238 O O . GLU A 1 165 ? -9.860 3.043 -12.493 1.00 96.06 165 GLU A O 1
ATOM 1243 N N . GLY A 1 166 ? -10.439 1.066 -11.606 1.00 95.94 166 GLY A N 1
ATOM 1244 C CA . GLY A 1 166 ? -9.865 1.345 -10.293 1.00 95.94 166 GLY A CA 1
ATOM 1245 C C . GLY A 1 166 ? -8.343 1.500 -10.357 1.00 95.94 166 GLY A C 1
ATOM 1246 O O . GLY A 1 166 ? -7.807 2.482 -9.843 1.00 95.94 166 GLY A O 1
ATOM 1247 N N . VAL A 1 167 ? -7.654 0.626 -11.101 1.00 97.19 167 VAL A N 1
ATOM 1248 C CA . VAL A 1 167 ? -6.211 0.735 -11.371 1.00 97.19 167 VAL A CA 1
ATOM 1249 C C . VAL A 1 167 ? -5.848 2.042 -12.081 1.00 97.19 167 VAL A C 1
ATOM 1251 O O . VAL A 1 167 ? -4.858 2.671 -11.703 1.00 97.19 167 VAL A O 1
ATOM 1254 N N . ARG A 1 168 ? -6.631 2.480 -13.079 1.00 96.31 168 ARG A N 1
ATOM 1255 C CA . ARG A 1 168 ? -6.424 3.786 -13.736 1.00 96.31 168 ARG A CA 1
ATOM 1256 C C . ARG A 1 168 ? -6.597 4.936 -12.751 1.00 96.31 168 ARG A C 1
ATOM 1258 O O . ARG A 1 168 ? -5.695 5.752 -12.619 1.00 96.31 168 ARG A O 1
ATOM 1265 N N . THR A 1 169 ? -7.687 4.923 -11.986 1.00 95.94 169 THR A N 1
ATOM 1266 C CA . THR A 1 169 ? -7.994 5.942 -10.969 1.00 95.94 169 THR A CA 1
ATOM 1267 C C . THR A 1 169 ? -6.891 6.039 -9.906 1.00 95.94 169 THR A C 1
ATOM 1269 O O . THR A 1 169 ? -6.495 7.139 -9.522 1.00 95.94 169 THR A O 1
ATOM 1272 N N . LEU A 1 170 ? -6.346 4.902 -9.455 1.00 96.44 170 LEU A N 1
ATOM 1273 C CA . LEU A 1 170 ? -5.174 4.852 -8.576 1.00 96.44 170 LEU A CA 1
ATOM 1274 C C . LEU A 1 170 ? -3.935 5.454 -9.249 1.00 96.44 170 LEU A C 1
ATOM 1276 O O . LEU A 1 170 ? -3.195 6.201 -8.614 1.00 96.44 170 LEU A O 1
ATOM 1280 N N . GLY A 1 171 ? -3.691 5.109 -10.513 1.00 96.56 171 GLY A N 1
ATOM 1281 C CA . GLY A 1 171 ? -2.574 5.626 -11.295 1.00 96.56 171 GLY A CA 1
ATOM 1282 C C . GLY A 1 171 ? -2.609 7.139 -11.448 1.00 96.56 171 GLY A C 1
ATOM 1283 O O . GLY A 1 171 ? -1.611 7.796 -11.155 1.00 96.56 171 GLY A O 1
ATOM 1284 N N . ASP A 1 172 ? -3.766 7.689 -11.800 1.00 95.31 172 ASP A N 1
ATOM 1285 C CA . ASP A 1 172 ? -3.975 9.129 -11.924 1.00 95.31 172 ASP A CA 1
ATOM 1286 C C . ASP A 1 172 ? -3.834 9.830 -10.563 1.00 95.31 172 ASP A C 1
ATOM 1288 O O . ASP A 1 172 ? -3.179 10.867 -10.477 1.00 95.31 172 ASP A O 1
ATOM 1292 N N . ALA A 1 173 ? -4.347 9.244 -9.474 1.00 95.00 173 ALA A N 1
ATOM 1293 C CA . ALA A 1 173 ? -4.199 9.788 -8.120 1.00 95.00 173 ALA A CA 1
ATOM 1294 C C . ALA A 1 173 ? -2.743 9.759 -7.608 1.00 95.00 173 ALA A C 1
ATOM 1296 O O . ALA A 1 173 ? -2.288 10.710 -6.967 1.00 95.00 173 ALA A O 1
ATOM 1297 N N . LEU A 1 174 ? -1.987 8.691 -7.892 1.00 95.69 174 LEU A N 1
ATOM 1298 C CA . LEU A 1 174 ? -0.558 8.601 -7.570 1.00 95.69 174 LEU A CA 1
ATOM 1299 C C . LEU A 1 174 ? 0.270 9.565 -8.431 1.00 95.69 174 LEU A C 1
ATOM 1301 O O . LEU A 1 174 ? 1.162 10.233 -7.908 1.00 95.69 174 LEU A O 1
ATOM 1305 N N . ALA A 1 175 ? -0.034 9.684 -9.725 1.00 94.75 175 ALA A N 1
ATOM 1306 C CA . ALA A 1 175 ? 0.645 10.618 -10.615 1.00 94.75 175 ALA A CA 1
ATOM 1307 C C . ALA A 1 175 ? 0.370 12.075 -10.206 1.00 94.75 175 ALA A C 1
ATOM 1309 O O . ALA A 1 175 ? 1.312 12.836 -9.993 1.00 94.75 175 ALA A O 1
ATOM 1310 N N . ALA A 1 176 ? -0.895 12.442 -9.982 1.00 94.06 176 ALA A N 1
ATOM 1311 C CA . ALA A 1 176 ? -1.295 13.763 -9.494 1.00 94.06 176 ALA A CA 1
ATOM 1312 C C . ALA A 1 176 ? -0.537 14.185 -8.223 1.00 94.06 176 ALA A C 1
ATOM 1314 O O . ALA A 1 176 ? -0.177 15.351 -8.084 1.00 94.06 176 ALA A O 1
ATOM 1315 N N . ARG A 1 177 ? -0.274 13.233 -7.315 1.00 93.94 177 ARG A N 1
ATOM 1316 C CA . ARG A 1 177 ? 0.362 13.484 -6.015 1.00 93.94 177 ARG A CA 1
ATOM 1317 C C . ARG A 1 177 ? 1.893 13.448 -6.022 1.00 93.94 177 ARG A C 1
ATOM 1319 O O . ARG A 1 177 ? 2.486 14.175 -5.235 1.00 93.94 177 ARG A O 1
ATOM 1326 N N . TYR A 1 178 ? 2.527 12.609 -6.845 1.00 94.50 178 TYR A N 1
ATOM 1327 C CA . TYR A 1 178 ? 3.983 12.375 -6.779 1.00 94.50 178 TYR A CA 1
ATOM 1328 C C . TYR A 1 178 ? 4.731 12.571 -8.107 1.00 94.50 178 TYR A C 1
ATOM 1330 O O . TYR A 1 178 ? 5.951 12.706 -8.094 1.00 94.50 178 TYR A O 1
ATOM 1338 N N . ALA A 1 179 ? 4.046 12.558 -9.255 1.00 89.25 179 ALA A N 1
ATOM 1339 C CA . ALA A 1 179 ? 4.696 12.644 -10.565 1.00 89.25 179 ALA A CA 1
ATOM 1340 C C . ALA A 1 179 ? 4.921 14.090 -11.033 1.00 89.25 179 ALA A C 1
ATOM 1342 O O . ALA A 1 179 ? 5.929 14.359 -11.676 1.00 89.25 179 ALA A O 1
ATOM 1343 N N . PHE A 1 180 ? 4.005 15.021 -10.747 1.00 84.06 180 PHE A N 1
ATOM 1344 C CA . PHE A 1 180 ? 4.039 16.371 -11.338 1.00 84.06 180 PHE A CA 1
ATOM 1345 C C . PHE A 1 180 ? 4.823 17.424 -10.535 1.00 84.06 180 PHE A C 1
ATOM 1347 O O . PHE A 1 180 ? 4.813 18.600 -10.897 1.00 84.06 180 PHE A O 1
ATOM 1354 N N . GLU A 1 181 ? 5.537 17.027 -9.480 1.00 87.38 181 GLU A N 1
ATOM 1355 C CA . GLU A 1 181 ? 6.546 17.894 -8.865 1.00 87.38 181 GLU A CA 1
ATOM 1356 C C . GLU A 1 181 ? 7.754 18.031 -9.816 1.00 87.38 181 GLU A C 1
ATOM 1358 O O . GLU A 1 181 ? 8.272 17.011 -10.280 1.00 87.38 181 GLU A O 1
ATOM 1363 N N . PRO A 1 182 ? 8.231 19.256 -10.118 1.00 82.12 182 PRO A N 1
ATOM 1364 C CA . PRO A 1 182 ? 9.197 19.499 -11.197 1.00 82.12 182 PRO A CA 1
ATOM 1365 C C . PRO A 1 182 ? 10.546 18.788 -11.011 1.00 82.12 182 PRO A C 1
ATOM 1367 O O . PRO A 1 182 ? 11.199 18.454 -11.998 1.00 82.12 182 PRO A O 1
ATOM 1370 N N . ASP A 1 183 ? 10.934 18.501 -9.767 1.00 87.81 183 ASP A N 1
ATOM 1371 C CA . ASP A 1 183 ? 12.193 17.829 -9.430 1.00 87.81 183 ASP A CA 1
ATOM 1372 C C . ASP A 1 183 ? 12.045 16.302 -9.247 1.00 87.81 183 ASP A C 1
ATOM 1374 O O . ASP A 1 183 ? 13.029 15.602 -9.000 1.00 87.81 183 ASP A O 1
ATOM 1378 N N . ASN A 1 184 ? 10.831 15.747 -9.380 1.00 92.06 184 ASN A N 1
ATOM 1379 C CA . ASN A 1 184 ? 10.521 14.364 -8.994 1.00 92.06 184 ASN A CA 1
ATOM 1380 C C . ASN A 1 184 ? 10.426 13.381 -10.180 1.00 92.06 184 ASN A C 1
ATOM 1382 O O . ASN A 1 184 ? 9.669 12.407 -10.173 1.00 92.06 184 ASN A O 1
ATOM 1386 N N . ALA A 1 185 ? 11.266 13.593 -11.198 1.00 91.81 185 ALA A N 1
ATOM 1387 C CA . ALA A 1 185 ? 11.410 12.694 -12.350 1.00 91.81 185 ALA A CA 1
ATOM 1388 C C . ALA A 1 185 ? 11.791 11.248 -11.958 1.00 91.81 185 ALA A C 1
ATOM 1390 O O . ALA A 1 185 ? 11.630 10.319 -12.750 1.00 91.81 185 ALA A O 1
ATOM 1391 N N . ASP A 1 186 ? 12.310 11.040 -10.744 1.00 92.56 186 ASP A N 1
ATOM 1392 C CA . ASP A 1 186 ? 12.542 9.704 -10.204 1.00 92.56 186 ASP A CA 1
ATOM 1393 C C . ASP A 1 186 ? 11.230 9.013 -9.802 1.00 92.56 186 ASP A C 1
ATOM 1395 O O . ASP A 1 186 ? 10.972 7.916 -10.296 1.00 92.56 186 ASP A O 1
ATOM 1399 N N . ALA A 1 187 ? 10.349 9.661 -9.024 1.00 94.94 187 ALA A N 1
ATOM 1400 C CA . ALA A 1 187 ? 9.038 9.097 -8.691 1.00 94.94 187 ALA A CA 1
ATOM 1401 C C . ALA A 1 187 ? 8.191 8.805 -9.938 1.00 94.94 187 ALA A C 1
ATOM 1403 O O . ALA A 1 187 ? 7.531 7.767 -9.974 1.00 94.94 187 ALA A O 1
ATOM 1404 N N . GLN A 1 188 ? 8.259 9.653 -10.975 1.00 94.62 188 GLN A N 1
ATOM 1405 C CA . GLN A 1 188 ? 7.631 9.385 -12.278 1.00 94.62 188 GLN A CA 1
ATOM 1406 C C . GLN A 1 188 ? 8.033 8.001 -12.811 1.00 94.62 188 GLN A C 1
ATOM 1408 O O . GLN A 1 188 ? 7.189 7.115 -12.970 1.00 94.62 188 GLN A O 1
ATOM 1413 N N . ARG A 1 189 ? 9.343 7.772 -12.988 1.00 93.38 189 ARG A N 1
ATOM 1414 C CA . ARG A 1 189 ? 9.874 6.489 -13.471 1.00 93.38 189 ARG A CA 1
ATOM 1415 C C . ARG A 1 189 ? 9.498 5.335 -12.547 1.00 93.38 189 ARG A C 1
ATOM 1417 O O . ARG A 1 189 ? 9.102 4.279 -13.034 1.00 93.38 189 ARG A O 1
ATOM 1424 N N . GLN A 1 190 ? 9.564 5.528 -11.229 1.00 95.38 190 GLN A N 1
ATOM 1425 C CA . GLN A 1 190 ? 9.214 4.487 -10.259 1.00 95.38 190 GLN A CA 1
ATOM 1426 C C . GLN A 1 190 ? 7.729 4.100 -10.294 1.00 95.38 190 GLN A C 1
ATOM 1428 O O . GLN A 1 190 ? 7.418 2.917 -10.152 1.00 95.38 190 GLN A O 1
ATOM 1433 N N . LEU A 1 191 ? 6.815 5.045 -10.546 1.00 96.19 191 LEU A N 1
ATOM 1434 C CA . LEU A 1 191 ? 5.404 4.741 -10.801 1.00 96.19 191 LEU A CA 1
ATOM 1435 C C . LEU A 1 191 ? 5.224 3.987 -12.130 1.00 96.19 191 LEU A C 1
ATOM 1437 O O . LEU A 1 191 ? 4.472 3.015 -12.179 1.00 96.19 191 LEU A O 1
ATOM 1441 N N . GLY A 1 192 ? 5.961 4.352 -13.185 1.00 95.25 192 GLY A N 1
ATOM 1442 C CA . GLY A 1 192 ? 5.989 3.581 -14.435 1.00 95.25 192 GLY A CA 1
ATOM 1443 C C . GLY A 1 192 ? 6.427 2.122 -14.222 1.00 95.25 192 GLY A C 1
ATOM 1444 O O . GLY A 1 192 ? 5.764 1.195 -14.693 1.00 95.25 192 GLY A O 1
ATOM 1445 N N . LEU A 1 193 ? 7.497 1.904 -13.445 1.00 94.19 193 LEU A N 1
ATOM 1446 C CA . LEU A 1 193 ? 7.976 0.568 -13.060 1.00 94.19 193 LEU A CA 1
ATOM 1447 C C . LEU A 1 193 ? 6.960 -0.192 -12.191 1.00 94.19 193 LEU A C 1
ATOM 1449 O O . LEU A 1 193 ? 6.784 -1.394 -12.393 1.00 94.19 193 LEU A O 1
ATOM 1453 N N . LEU A 1 194 ? 6.282 0.492 -11.260 1.00 96.12 194 LEU A N 1
ATOM 1454 C CA . LEU A 1 194 ? 5.217 -0.067 -10.421 1.00 96.12 194 LEU A CA 1
ATOM 1455 C C . LEU A 1 194 ? 4.062 -0.600 -11.280 1.00 96.12 194 LEU A C 1
ATOM 1457 O O . LEU A 1 194 ? 3.702 -1.771 -11.169 1.00 96.12 194 LEU A O 1
ATOM 1461 N N . PHE A 1 195 ? 3.504 0.221 -12.173 1.00 97.06 195 PHE A N 1
ATOM 1462 C CA . PHE A 1 195 ? 2.372 -0.186 -13.011 1.00 97.06 195 PHE A CA 1
ATOM 1463 C C . PHE A 1 195 ? 2.744 -1.268 -14.037 1.00 97.06 195 PHE A C 1
ATOM 1465 O O . PHE A 1 195 ? 1.918 -2.131 -14.329 1.00 97.06 195 PHE A O 1
ATOM 1472 N N . ALA A 1 196 ? 4.002 -1.332 -14.486 1.00 95.56 196 ALA A N 1
ATOM 1473 C CA . ALA A 1 196 ? 4.520 -2.447 -15.288 1.00 95.56 196 ALA A CA 1
ATOM 1474 C C . ALA A 1 196 ? 4.664 -3.786 -14.514 1.00 95.56 196 ALA A C 1
ATOM 1476 O O . ALA A 1 196 ? 4.972 -4.824 -15.113 1.00 95.56 196 ALA A O 1
ATOM 1477 N N . MET A 1 197 ? 4.443 -3.813 -13.191 1.00 95.00 197 MET A N 1
ATOM 1478 C CA . MET A 1 197 ? 4.343 -5.067 -12.425 1.00 95.00 197 MET A CA 1
ATOM 1479 C C . MET A 1 197 ? 2.970 -5.735 -12.529 1.00 95.00 197 MET A C 1
ATOM 1481 O O . MET A 1 197 ? 2.879 -6.937 -12.273 1.00 95.00 197 MET A O 1
ATOM 1485 N N . LEU A 1 198 ? 1.923 -4.996 -12.911 1.00 96.69 198 LEU A N 1
ATOM 1486 C CA . LEU A 1 198 ? 0.570 -5.538 -13.026 1.00 96.69 198 LEU A CA 1
ATOM 1487 C C . LEU A 1 198 ? 0.449 -6.568 -14.163 1.00 96.69 198 LEU A C 1
ATOM 1489 O O . LEU A 1 198 ? 1.209 -6.508 -15.140 1.00 96.69 198 LEU A O 1
ATOM 1493 N N . PRO A 1 199 ? -0.533 -7.488 -14.087 1.00 96.00 199 PRO A N 1
ATOM 1494 C CA . PRO A 1 199 ? -0.936 -8.302 -15.229 1.00 96.00 199 PRO A CA 1
ATOM 1495 C C . PRO A 1 199 ? -1.259 -7.412 -16.433 1.00 96.00 199 PRO A C 1
ATOM 1497 O O . PRO A 1 199 ? -1.960 -6.414 -16.291 1.00 96.00 199 PRO A O 1
ATOM 1500 N N . ALA A 1 200 ? -0.792 -7.792 -17.625 1.00 96.38 200 ALA A N 1
ATOM 1501 C CA . ALA A 1 200 ? -0.967 -7.006 -18.849 1.00 96.38 200 ALA A CA 1
ATOM 1502 C C . ALA A 1 200 ? -2.395 -6.457 -19.108 1.00 96.38 200 ALA A C 1
ATOM 1504 O O . ALA A 1 200 ? -2.485 -5.276 -19.437 1.00 96.38 200 ALA A O 1
ATOM 1505 N N . PRO A 1 201 ? -3.511 -7.201 -18.906 1.00 97.00 201 PRO A N 1
ATOM 1506 C CA . PRO A 1 201 ? -4.859 -6.648 -19.117 1.00 97.00 201 PRO A CA 1
ATOM 1507 C C . PRO A 1 201 ? -5.264 -5.538 -18.129 1.00 97.00 201 PRO A C 1
ATOM 1509 O O . PRO A 1 201 ? -6.231 -4.829 -18.390 1.00 97.00 201 PRO A O 1
ATOM 1512 N N . LEU A 1 202 ? -4.548 -5.382 -17.010 1.00 97.25 202 LEU A N 1
ATOM 1513 C CA . LEU A 1 202 ? -4.778 -4.337 -16.008 1.00 97.25 202 LEU A CA 1
ATOM 1514 C C . LEU A 1 202 ? -3.795 -3.162 -16.137 1.00 97.25 202 LEU A C 1
ATOM 1516 O O . LEU A 1 202 ? -3.936 -2.178 -15.420 1.00 97.25 202 LEU A O 1
ATOM 1520 N N . GLN A 1 203 ? -2.794 -3.231 -17.020 1.00 97.31 203 GLN A N 1
ATOM 1521 C CA . GLN A 1 203 ? -1.788 -2.174 -17.129 1.00 97.31 203 GLN A CA 1
ATOM 1522 C C . GLN A 1 203 ? -2.364 -0.892 -17.768 1.00 97.31 203 GLN A C 1
ATOM 1524 O O . GLN A 1 203 ? -2.857 -0.941 -18.899 1.00 97.31 203 GLN A O 1
ATOM 1529 N N . PRO A 1 204 ? -2.251 0.284 -17.119 1.00 97.06 204 PRO A N 1
ATOM 1530 C CA . PRO A 1 204 ? -2.649 1.557 -17.713 1.00 97.06 204 PRO A CA 1
ATOM 1531 C C . PRO A 1 204 ? -1.568 2.032 -18.704 1.00 97.06 204 PRO A C 1
ATOM 1533 O O . PRO A 1 204 ? -0.723 2.859 -18.373 1.00 97.06 204 PRO A O 1
ATOM 1536 N N . LEU A 1 205 ? -1.560 1.473 -19.921 1.00 95.44 205 LEU A N 1
ATOM 1537 C CA . LEU A 1 205 ? -0.465 1.635 -20.897 1.00 95.44 205 LEU A CA 1
ATOM 1538 C C . LEU A 1 205 ? -0.106 3.100 -21.204 1.00 95.44 205 LEU A C 1
ATOM 1540 O O . LEU A 1 205 ? 1.072 3.444 -21.190 1.00 95.44 205 LEU A O 1
ATOM 1544 N N . SER A 1 206 ? -1.100 3.967 -21.416 1.00 94.69 206 SER A N 1
ATOM 1545 C CA . SER A 1 206 ? -0.895 5.403 -21.671 1.00 94.69 206 SER A CA 1
ATOM 1546 C C . SER A 1 206 ? -0.224 6.123 -20.496 1.00 94.69 206 SER A C 1
ATOM 1548 O O . SER A 1 206 ? 0.637 6.982 -20.694 1.00 94.69 206 SER A O 1
ATOM 1550 N N . LEU A 1 207 ? -0.580 5.745 -19.266 1.00 95.19 207 LEU A N 1
ATOM 1551 C CA . LEU A 1 207 ? 0.035 6.271 -18.052 1.00 95.19 207 LEU A CA 1
ATOM 1552 C C . LEU A 1 207 ? 1.474 5.754 -17.901 1.00 95.19 207 LEU A C 1
ATOM 1554 O O . LEU A 1 207 ? 2.362 6.537 -17.583 1.00 95.19 207 LEU A O 1
ATOM 1558 N N . ILE A 1 208 ? 1.733 4.472 -18.187 1.00 95.38 208 ILE A N 1
ATOM 1559 C CA . ILE A 1 208 ? 3.093 3.900 -18.164 1.00 95.38 208 ILE A CA 1
ATOM 1560 C C . ILE A 1 208 ? 3.996 4.607 -19.184 1.00 95.38 208 ILE A C 1
ATOM 1562 O O . ILE A 1 208 ? 5.116 4.975 -18.836 1.00 95.38 208 ILE A O 1
ATOM 1566 N N . GLU A 1 209 ? 3.523 4.841 -20.410 1.00 93.88 209 GLU A N 1
ATOM 1567 C CA . GLU A 1 209 ? 4.246 5.602 -21.444 1.00 93.88 209 GLU A CA 1
ATOM 1568 C C . GLU A 1 209 ? 4.589 7.016 -20.951 1.00 93.88 209 GLU A C 1
ATOM 1570 O O . GLU A 1 209 ? 5.759 7.400 -20.932 1.00 93.88 209 GLU A O 1
ATOM 1575 N N . THR A 1 210 ? 3.592 7.735 -20.427 1.00 93.81 210 THR A N 1
ATOM 1576 C CA . THR A 1 210 ? 3.757 9.095 -19.884 1.00 93.81 210 THR A CA 1
ATOM 1577 C C . THR A 1 210 ? 4.756 9.149 -18.718 1.00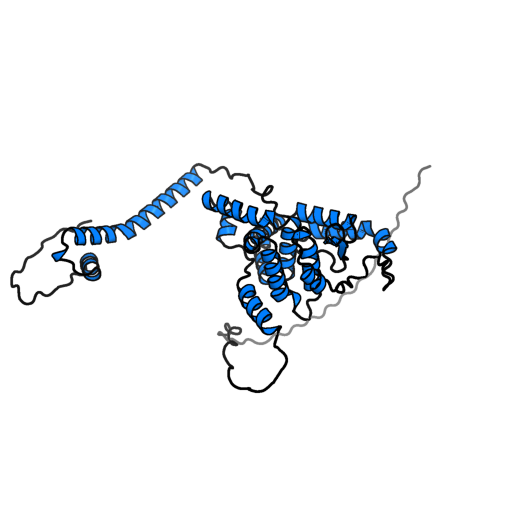 93.81 210 THR A C 1
ATOM 1579 O O . THR A 1 210 ? 5.610 10.028 -18.678 1.00 93.81 210 THR A O 1
ATOM 1582 N N . LEU A 1 211 ? 4.680 8.204 -17.774 1.00 93.69 211 LEU A N 1
ATOM 1583 C CA . LEU A 1 211 ? 5.493 8.188 -16.550 1.00 93.69 211 LEU A CA 1
ATOM 1584 C C . LEU A 1 211 ? 6.920 7.664 -16.753 1.00 93.69 211 LEU A C 1
ATOM 1586 O O . LEU A 1 211 ? 7.839 8.063 -16.040 1.00 93.69 211 LEU A O 1
ATOM 1590 N N . SER A 1 212 ? 7.117 6.739 -17.693 1.00 89.50 212 SER A N 1
ATOM 1591 C CA . SER A 1 212 ? 8.435 6.150 -17.963 1.00 89.50 212 SER A CA 1
ATOM 1592 C C . SER A 1 212 ? 9.310 7.013 -18.873 1.00 89.50 212 SER A C 1
ATOM 1594 O O . SER A 1 212 ? 10.513 6.767 -18.961 1.00 89.50 212 SER A O 1
ATOM 1596 N N . GLY A 1 213 ? 8.727 8.003 -19.561 1.00 85.75 213 GLY A N 1
ATOM 1597 C CA . GLY A 1 213 ? 9.413 8.783 -20.593 1.00 85.75 213 GLY A CA 1
ATOM 1598 C C . GLY A 1 213 ? 9.758 7.967 -21.845 1.00 85.75 213 GLY A C 1
ATOM 1599 O O . GLY A 1 213 ? 10.511 8.440 -22.696 1.00 85.75 213 GLY A O 1
ATOM 1600 N N . VAL A 1 214 ? 9.227 6.744 -21.972 1.00 79.06 214 VAL A N 1
ATOM 1601 C CA . VAL A 1 214 ? 9.324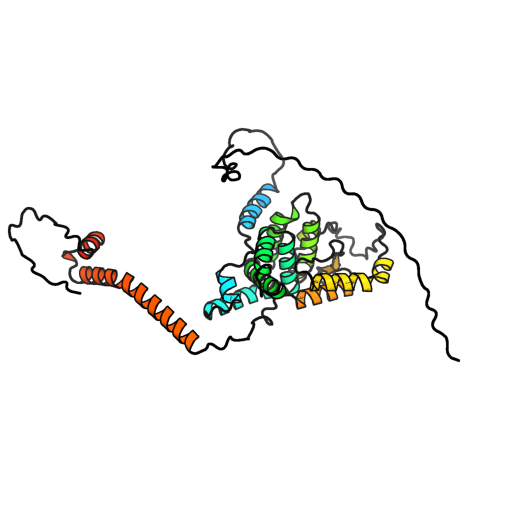 5.953 -23.201 1.00 79.06 214 VAL A CA 1
ATOM 1602 C C . VAL A 1 214 ? 8.462 6.652 -24.257 1.00 79.06 214 VAL A C 1
ATOM 1604 O O . VAL A 1 214 ? 7.281 6.883 -23.995 1.00 79.06 214 VAL A O 1
ATOM 1607 N N . PRO A 1 215 ? 9.010 7.006 -25.436 1.00 72.00 215 PRO A N 1
ATOM 1608 C CA . PRO A 1 215 ? 8.245 7.715 -26.454 1.00 72.00 215 PRO A CA 1
ATOM 1609 C C . PRO A 1 215 ? 6.996 6.918 -26.840 1.00 72.00 215 PRO A C 1
ATOM 1611 O O . PRO A 1 215 ? 7.064 5.704 -27.054 1.00 72.00 215 PRO A O 1
ATOM 1614 N N . ALA A 1 216 ? 5.861 7.619 -26.924 1.00 68.50 216 ALA A N 1
ATOM 1615 C CA . ALA A 1 216 ? 4.594 7.041 -27.354 1.00 68.50 216 ALA A CA 1
ATOM 1616 C C . ALA A 1 216 ? 4.776 6.319 -28.697 1.00 68.50 216 ALA A C 1
ATOM 1618 O O . ALA A 1 216 ? 5.465 6.813 -29.593 1.00 68.50 216 ALA A O 1
ATOM 1619 N N . ARG A 1 217 ? 4.182 5.131 -28.828 1.00 67.56 217 ARG A N 1
ATOM 1620 C CA . ARG A 1 217 ? 4.439 4.244 -29.974 1.00 67.56 217 ARG A CA 1
ATOM 1621 C C . ARG A 1 217 ? 4.086 4.928 -31.287 1.00 67.56 217 ARG A C 1
ATOM 1623 O O . ARG A 1 217 ? 2.945 5.348 -31.475 1.00 67.56 217 ARG A O 1
ATOM 1630 N N . SER A 1 218 ? 4.982 4.835 -32.259 1.00 57.19 218 SER A N 1
ATOM 1631 C CA . SER A 1 218 ? 4.574 4.852 -33.662 1.00 57.19 218 SER A CA 1
ATOM 1632 C C . SER A 1 218 ? 3.908 3.504 -33.981 1.00 57.19 218 SER A C 1
ATOM 1634 O O . SER A 1 218 ? 4.587 2.476 -33.921 1.00 57.19 218 SER A O 1
ATOM 1636 N N . PRO A 1 219 ? 2.605 3.443 -34.327 1.00 56.09 219 PRO A N 1
ATOM 1637 C CA . PRO A 1 219 ? 1.910 2.172 -34.575 1.00 56.09 219 PRO A CA 1
ATOM 1638 C C . PRO A 1 219 ? 2.453 1.378 -35.780 1.00 56.09 219 PRO A C 1
ATOM 1640 O O . PRO A 1 219 ? 2.089 0.218 -35.954 1.00 56.09 219 PRO A O 1
ATOM 1643 N N . SER A 1 220 ? 3.332 1.980 -36.588 1.00 58.62 220 SER A N 1
ATOM 1644 C CA . SER A 1 220 ? 4.018 1.373 -37.733 1.00 58.62 220 SER A CA 1
ATOM 1645 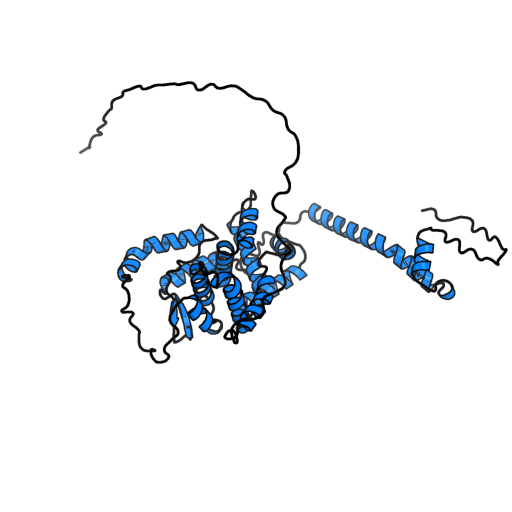C C . SER A 1 220 ? 5.323 0.631 -37.401 1.00 58.62 220 SER A C 1
ATOM 1647 O O . SER A 1 220 ? 5.789 -0.142 -38.233 1.00 58.62 220 SER A O 1
ATOM 1649 N N . GLU A 1 221 ? 5.924 0.818 -36.220 1.00 54.97 221 GLU A N 1
ATOM 1650 C CA . GLU A 1 221 ? 7.211 0.191 -35.851 1.00 54.97 221 GLU A CA 1
ATOM 1651 C C . GLU A 1 221 ? 7.022 -1.076 -34.998 1.00 54.97 221 GLU A C 1
ATOM 1653 O O . GLU A 1 221 ? 7.496 -1.186 -33.870 1.00 54.97 221 GLU A O 1
ATOM 1658 N N . GLN A 1 222 ? 6.310 -2.063 -35.554 1.00 52.97 222 GLN A N 1
ATOM 1659 C CA . GLN A 1 222 ? 6.226 -3.418 -34.979 1.00 52.97 222 GLN A CA 1
ATOM 1660 C C . GLN A 1 222 ? 7.365 -4.350 -35.440 1.00 52.97 222 GLN A C 1
ATOM 1662 O O . GLN A 1 222 ? 7.464 -5.478 -34.963 1.00 52.97 222 GLN A O 1
ATOM 1667 N N . GLY A 1 223 ? 8.236 -3.891 -36.347 1.00 48.47 223 GLY A N 1
ATOM 1668 C CA . GLY A 1 223 ? 9.508 -4.557 -36.639 1.00 48.47 223 GLY A CA 1
ATOM 1669 C C . GLY A 1 223 ? 10.509 -4.349 -35.501 1.00 48.47 223 GLY A C 1
ATOM 1670 O O . GLY A 1 223 ? 10.461 -3.327 -34.824 1.00 48.47 223 GLY A O 1
ATOM 1671 N N . GLU A 1 224 ? 11.414 -5.308 -35.282 1.00 49.22 224 GLU A N 1
ATOM 1672 C CA . GLU A 1 224 ? 12.421 -5.247 -34.213 1.00 49.22 224 GLU A CA 1
ATOM 1673 C C . GLU A 1 224 ? 13.244 -3.948 -34.252 1.00 49.22 224 GLU A C 1
ATOM 1675 O O . GLU A 1 224 ? 14.222 -3.830 -34.994 1.00 49.22 224 GLU A O 1
ATOM 1680 N N . VAL A 1 225 ? 12.896 -2.989 -33.388 1.00 46.88 225 VAL A N 1
ATOM 1681 C CA . VAL A 1 225 ? 13.718 -1.802 -33.140 1.00 46.88 225 VAL A CA 1
ATOM 1682 C C . VAL A 1 225 ? 14.948 -2.231 -32.340 1.00 46.88 225 VAL A C 1
ATOM 1684 O O . VAL A 1 225 ? 15.012 -2.132 -31.113 1.00 46.88 225 VAL A O 1
ATOM 1687 N N . SER A 1 226 ? 15.944 -2.746 -33.061 1.00 47.50 226 SER A N 1
ATOM 1688 C CA . SER A 1 226 ? 17.309 -2.905 -32.573 1.00 47.50 226 SER A CA 1
ATOM 1689 C C . SER A 1 226 ? 17.840 -1.518 -32.215 1.00 47.50 226 SER A C 1
ATOM 1691 O O . SER A 1 226 ? 18.161 -0.718 -33.096 1.00 47.50 226 SER A O 1
ATOM 1693 N N . ALA A 1 227 ? 17.865 -1.209 -30.917 1.00 47.00 227 ALA A N 1
ATOM 1694 C CA . ALA A 1 227 ? 18.148 0.121 -30.392 1.00 47.00 227 ALA A CA 1
ATOM 1695 C C . ALA A 1 227 ? 19.595 0.574 -30.672 1.00 47.00 227 ALA A C 1
ATOM 1697 O O . ALA A 1 227 ? 20.478 0.498 -29.819 1.00 47.00 227 ALA A O 1
ATOM 1698 N N . LYS A 1 228 ? 19.838 1.109 -31.874 1.00 44.31 228 LYS A N 1
ATOM 1699 C CA . LYS A 1 228 ? 21.033 1.892 -32.215 1.00 44.31 228 LYS A CA 1
ATOM 1700 C C . LYS A 1 228 ? 20.852 3.347 -31.773 1.00 44.31 228 LYS A C 1
ATOM 1702 O O . LYS A 1 228 ? 20.725 4.245 -32.599 1.00 44.31 228 LYS A O 1
ATOM 1707 N N . GLY A 1 229 ? 20.853 3.580 -30.463 1.00 40.75 229 GLY A N 1
ATOM 1708 C CA . GLY A 1 229 ? 20.795 4.924 -29.888 1.00 40.75 229 GLY A CA 1
ATOM 1709 C C . GLY A 1 229 ? 21.493 4.992 -28.533 1.00 40.75 229 GLY A C 1
ATOM 1710 O O . GLY A 1 229 ? 21.114 4.266 -27.625 1.00 40.75 229 GLY A O 1
ATOM 1711 N N . GLY A 1 230 ? 22.498 5.868 -28.409 1.00 43.88 230 GLY A N 1
ATOM 1712 C CA . GLY A 1 230 ? 23.112 6.253 -27.128 1.00 43.88 230 GLY A CA 1
ATOM 1713 C C . GLY A 1 230 ? 23.729 5.100 -26.329 1.00 43.88 230 GLY A C 1
ATOM 1714 O O . GLY A 1 230 ? 23.147 4.643 -25.351 1.00 43.88 230 GLY A O 1
ATOM 1715 N N . GLY A 1 231 ? 24.923 4.651 -26.726 1.00 37.00 231 GLY A N 1
ATOM 1716 C CA . GLY A 1 231 ? 25.589 3.491 -26.130 1.00 37.00 231 GLY A CA 1
ATOM 1717 C C . GLY A 1 231 ? 25.896 3.618 -24.633 1.00 37.00 231 GLY A C 1
ATOM 1718 O O . GLY A 1 231 ? 26.954 4.110 -24.253 1.00 37.00 231 GLY A O 1
ATOM 1719 N N . TRP A 1 232 ? 25.033 3.033 -23.807 1.00 41.03 232 TRP A N 1
ATOM 1720 C CA . TRP A 1 232 ? 25.496 2.188 -22.710 1.00 41.03 232 TRP A CA 1
ATOM 1721 C C . TRP A 1 232 ? 25.756 0.804 -23.306 1.00 41.03 232 TRP A C 1
ATOM 1723 O O . TRP A 1 232 ? 24.839 0.220 -23.887 1.00 41.03 232 TRP A O 1
ATOM 1733 N N . ASP A 1 233 ? 26.980 0.274 -23.204 1.00 45.62 233 ASP A N 1
ATOM 1734 C CA . ASP A 1 233 ? 27.231 -1.102 -23.644 1.00 45.62 233 ASP A CA 1
ATOM 1735 C C . ASP A 1 233 ? 26.543 -2.068 -22.669 1.00 45.62 233 ASP A C 1
ATOM 1737 O O . ASP A 1 233 ? 27.047 -2.397 -21.591 1.00 45.62 233 ASP A O 1
ATOM 1741 N N . LEU A 1 234 ? 25.350 -2.515 -23.063 1.00 45.78 234 LEU A N 1
ATOM 1742 C CA . LEU A 1 234 ? 24.571 -3.512 -22.340 1.00 45.78 234 LEU A CA 1
ATOM 1743 C C . LEU A 1 234 ? 25.377 -4.811 -22.153 1.00 45.78 234 LEU A C 1
ATOM 1745 O O . LEU A 1 234 ? 25.182 -5.508 -21.162 1.00 45.78 234 LEU A O 1
ATOM 1749 N N . GLY A 1 235 ? 26.321 -5.114 -23.050 1.00 48.06 235 GLY A N 1
ATOM 1750 C CA . GLY A 1 235 ? 27.255 -6.227 -22.923 1.00 48.06 235 GLY A CA 1
ATOM 1751 C C . GLY A 1 235 ? 28.199 -6.102 -21.726 1.00 48.06 235 GLY A C 1
ATOM 1752 O O . GLY A 1 235 ? 28.532 -7.120 -21.122 1.00 48.06 235 GLY A O 1
ATOM 1753 N N . ASP A 1 236 ? 28.575 -4.891 -21.316 1.00 49.81 236 ASP A N 1
ATOM 1754 C CA . ASP A 1 236 ? 29.432 -4.668 -20.145 1.00 49.81 236 ASP A CA 1
ATOM 1755 C C . ASP A 1 236 ? 28.633 -4.609 -18.839 1.00 49.81 236 ASP A C 1
ATOM 1757 O O . ASP A 1 236 ? 29.067 -5.172 -17.830 1.00 49.81 236 ASP A O 1
ATOM 1761 N N . VAL A 1 237 ? 27.410 -4.067 -18.871 1.00 49.91 237 VAL A N 1
ATOM 1762 C CA . VAL A 1 237 ? 26.458 -4.185 -17.750 1.00 49.91 237 VAL A CA 1
ATOM 1763 C C . VAL A 1 237 ? 26.120 -5.657 -17.480 1.00 49.91 237 VAL A C 1
ATOM 1765 O O . VAL A 1 237 ? 26.135 -6.092 -16.329 1.00 49.91 237 VAL A O 1
ATOM 1768 N N . LEU A 1 238 ? 25.893 -6.458 -18.527 1.00 47.59 238 LEU A N 1
ATOM 1769 C CA . LEU A 1 238 ? 25.598 -7.888 -18.400 1.00 47.59 238 LEU A CA 1
ATOM 1770 C C . LEU A 1 238 ? 26.835 -8.722 -18.022 1.00 47.59 238 LEU A C 1
ATOM 1772 O O . LEU A 1 238 ? 26.708 -9.641 -17.212 1.00 47.59 238 LEU A O 1
ATOM 1776 N N . ARG A 1 239 ? 28.042 -8.398 -18.518 1.00 53.09 239 ARG A N 1
ATOM 1777 C CA . ARG A 1 239 ? 29.288 -9.087 -18.110 1.00 53.09 239 ARG A CA 1
ATOM 1778 C C . ARG A 1 239 ? 29.715 -8.763 -16.673 1.00 53.09 239 ARG A C 1
ATOM 1780 O O . ARG A 1 239 ? 30.241 -9.644 -15.996 1.00 53.09 239 ARG A O 1
ATOM 1787 N N . GLY A 1 240 ? 29.432 -7.559 -16.168 1.00 52.09 240 GLY A N 1
ATOM 1788 C CA . GLY A 1 240 ? 29.585 -7.206 -14.747 1.00 52.09 240 GLY A CA 1
ATOM 1789 C C . GLY A 1 240 ? 28.408 -7.627 -13.847 1.00 52.09 240 GLY A C 1
ATOM 1790 O O . GLY A 1 240 ? 28.506 -7.557 -12.617 1.00 52.09 240 GLY A O 1
ATOM 1791 N N . GLY A 1 241 ? 27.296 -8.077 -14.437 1.00 51.66 241 GLY A N 1
ATOM 1792 C CA . GLY A 1 241 ? 25.968 -8.056 -13.814 1.00 51.66 241 GLY A CA 1
ATOM 1793 C C . GLY A 1 241 ? 25.820 -8.834 -12.505 1.00 51.66 241 GLY A C 1
ATOM 1794 O O . GLY A 1 241 ? 25.091 -8.397 -11.616 1.00 51.66 241 GLY A O 1
ATOM 1795 N N . SER A 1 242 ? 26.543 -9.945 -12.319 1.00 60.09 242 SER A N 1
ATOM 1796 C CA . SER A 1 242 ? 26.327 -10.818 -11.149 1.00 60.09 242 SER A CA 1
ATOM 1797 C C . SER A 1 242 ? 26.642 -10.159 -9.795 1.00 60.09 242 SER A C 1
ATOM 1799 O O . SER A 1 242 ? 26.046 -10.537 -8.785 1.00 60.09 242 SER A O 1
ATOM 1801 N N . GLY A 1 243 ? 27.543 -9.170 -9.759 1.00 67.38 243 GLY A N 1
ATOM 1802 C CA . GLY A 1 243 ? 27.890 -8.436 -8.537 1.00 67.38 243 GLY A CA 1
ATOM 1803 C C . GLY A 1 243 ? 26.824 -7.406 -8.169 1.00 67.38 243 GLY A C 1
ATOM 1804 O O . GLY A 1 243 ? 26.216 -7.487 -7.100 1.00 67.38 243 GLY A O 1
ATOM 1805 N N . VAL A 1 244 ? 26.548 -6.482 -9.095 1.00 70.31 244 VAL A N 1
ATOM 1806 C CA . VAL A 1 244 ? 25.569 -5.396 -8.915 1.00 70.31 244 VAL A CA 1
ATOM 1807 C C . VAL A 1 244 ? 24.166 -5.957 -8.668 1.00 70.31 244 VAL A C 1
ATOM 1809 O O . VAL A 1 244 ? 23.484 -5.514 -7.747 1.00 70.31 244 VAL A O 1
ATOM 1812 N N . GLN A 1 245 ? 23.760 -6.994 -9.406 1.00 70.25 245 GLN A N 1
ATOM 1813 C CA . GLN A 1 245 ? 22.461 -7.645 -9.233 1.00 70.25 245 GLN A CA 1
ATOM 1814 C C . GLN A 1 245 ? 22.317 -8.284 -7.843 1.00 70.25 245 GLN A C 1
ATOM 1816 O O . GLN A 1 245 ? 21.283 -8.119 -7.195 1.00 70.25 245 GLN A O 1
ATOM 1821 N N . ARG A 1 246 ? 23.353 -8.974 -7.336 1.00 74.25 246 ARG A N 1
ATOM 1822 C CA . ARG A 1 246 ? 23.347 -9.517 -5.964 1.00 74.25 246 ARG A CA 1
ATOM 1823 C C . ARG A 1 246 ? 23.274 -8.407 -4.925 1.00 74.25 246 ARG A C 1
ATOM 1825 O O . ARG A 1 246 ? 22.517 -8.549 -3.971 1.00 74.25 246 ARG A O 1
ATOM 1832 N N . GLN A 1 247 ? 24.009 -7.313 -5.117 1.00 81.06 247 GLN A N 1
ATOM 1833 C CA . GLN A 1 247 ? 24.000 -6.175 -4.200 1.00 81.06 247 GLN A CA 1
ATOM 1834 C C . GLN A 1 247 ? 22.638 -5.464 -4.180 1.00 81.06 247 GLN A C 1
ATOM 1836 O O . GLN A 1 247 ? 22.149 -5.132 -3.106 1.00 81.06 247 GLN A O 1
ATOM 1841 N N . GLN A 1 248 ? 21.974 -5.301 -5.328 1.00 76.50 248 GLN A N 1
ATOM 1842 C CA . GLN A 1 248 ? 20.610 -4.763 -5.409 1.00 76.50 248 GLN A CA 1
ATOM 1843 C C . GLN A 1 248 ? 19.586 -5.708 -4.767 1.00 76.50 248 GLN A C 1
ATOM 1845 O O . GLN A 1 248 ? 18.790 -5.279 -3.939 1.00 76.50 248 GLN A O 1
ATOM 1850 N N . VAL A 1 249 ? 19.648 -7.011 -5.062 1.00 75.25 249 VAL A N 1
ATOM 1851 C CA . VAL A 1 249 ? 18.827 -8.044 -4.402 1.00 75.25 249 VAL A CA 1
ATOM 1852 C C . VAL A 1 249 ? 19.042 -8.049 -2.884 1.00 75.25 249 VAL A C 1
ATOM 1854 O O . VAL A 1 249 ? 18.085 -8.219 -2.132 1.00 75.25 249 VAL A O 1
ATOM 1857 N N . GLN A 1 250 ? 20.272 -7.831 -2.414 1.00 80.12 250 GLN A N 1
ATOM 1858 C CA . GLN A 1 250 ? 20.591 -7.683 -0.993 1.00 80.12 250 GLN A CA 1
ATOM 1859 C C . GLN A 1 250 ? 20.079 -6.360 -0.412 1.00 80.12 250 GLN A C 1
ATOM 1861 O O . GLN A 1 250 ? 19.542 -6.380 0.689 1.00 80.12 250 GLN A O 1
ATOM 1866 N N . ALA A 1 251 ? 20.158 -5.241 -1.135 1.00 80.38 251 ALA A N 1
ATOM 1867 C CA . ALA A 1 251 ? 19.618 -3.951 -0.699 1.00 80.38 251 ALA A CA 1
ATOM 1868 C C . ALA A 1 251 ? 18.085 -3.988 -0.574 1.00 80.38 251 ALA A C 1
ATOM 1870 O O . ALA A 1 251 ? 17.549 -3.592 0.456 1.00 80.38 251 ALA A O 1
ATOM 1871 N N . LEU A 1 252 ? 17.391 -4.569 -1.562 1.00 80.12 252 LEU A N 1
ATOM 1872 C CA . LEU A 1 252 ? 15.948 -4.839 -1.517 1.00 80.12 252 LEU A CA 1
ATOM 1873 C C . LEU A 1 252 ? 15.562 -5.767 -0.356 1.00 80.12 252 LEU A C 1
ATOM 1875 O O . LEU A 1 252 ? 14.437 -5.690 0.124 1.00 80.12 252 LEU A O 1
ATOM 1879 N N . ARG A 1 253 ? 16.471 -6.647 0.092 1.00 79.12 253 ARG A N 1
ATOM 1880 C CA . ARG A 1 253 ? 16.259 -7.507 1.268 1.00 79.12 253 ARG A CA 1
ATOM 1881 C C . ARG A 1 253 ? 16.522 -6.787 2.590 1.00 79.12 253 ARG A C 1
ATOM 1883 O O . ARG A 1 253 ? 15.769 -6.991 3.536 1.00 79.12 253 ARG A O 1
ATOM 1890 N N . ALA A 1 254 ? 17.585 -5.991 2.660 1.00 83.44 254 ALA A N 1
ATOM 1891 C CA . ALA A 1 254 ? 18.068 -5.353 3.882 1.00 83.44 254 ALA A CA 1
ATOM 1892 C C . ALA A 1 254 ? 17.316 -4.062 4.238 1.00 83.44 254 ALA A C 1
ATOM 1894 O O . ALA A 1 254 ? 17.200 -3.732 5.417 1.00 83.44 254 ALA A O 1
ATOM 1895 N N . THR A 1 255 ? 16.803 -3.341 3.238 1.00 86.25 255 THR A N 1
ATOM 1896 C CA . THR A 1 255 ? 16.303 -1.974 3.406 1.00 86.25 255 THR A CA 1
ATOM 1897 C C . THR A 1 255 ? 14.859 -1.850 2.902 1.00 86.25 255 THR A C 1
ATOM 1899 O O . THR A 1 255 ? 14.630 -1.847 1.693 1.00 86.25 255 THR A O 1
ATOM 1902 N N . PRO A 1 256 ? 13.868 -1.671 3.797 1.00 82.44 256 PRO A N 1
ATOM 1903 C CA . PRO A 1 256 ? 12.451 -1.539 3.431 1.00 82.44 256 PRO A CA 1
ATOM 1904 C C . PRO A 1 256 ? 12.089 -0.332 2.548 1.00 82.44 256 PRO A C 1
ATOM 1906 O O . PRO A 1 256 ? 10.993 -0.292 2.004 1.00 82.44 256 PRO A O 1
ATOM 1909 N N . THR A 1 257 ? 12.989 0.640 2.375 1.00 85.62 257 THR A N 1
ATOM 1910 C CA . THR A 1 257 ? 12.841 1.776 1.442 1.00 85.62 257 THR A CA 1
ATOM 1911 C C . THR A 1 257 ? 13.573 1.580 0.108 1.00 85.62 257 THR A C 1
ATOM 1913 O O . THR A 1 257 ? 13.532 2.459 -0.750 1.00 85.62 257 THR A O 1
ATOM 1916 N N . ALA A 1 258 ? 14.258 0.450 -0.107 1.00 86.44 258 ALA A N 1
ATOM 1917 C CA . ALA A 1 258 ? 14.968 0.205 -1.359 1.00 86.44 258 ALA A CA 1
ATOM 1918 C C . ALA A 1 258 ? 13.986 -0.024 -2.521 1.00 86.44 258 ALA A C 1
ATOM 1920 O O . ALA A 1 258 ? 13.181 -0.961 -2.510 1.00 86.44 258 ALA A O 1
ATOM 1921 N N . LEU A 1 259 ? 14.092 0.829 -3.539 1.00 88.50 259 LEU A N 1
ATOM 1922 C CA . LEU A 1 259 ? 13.381 0.717 -4.811 1.00 88.50 259 LEU A CA 1
ATOM 1923 C C . LEU A 1 259 ? 14.246 -0.007 -5.853 1.00 88.50 259 LEU A C 1
ATOM 1925 O O . LEU A 1 259 ? 15.436 -0.251 -5.634 1.00 88.50 259 LEU A O 1
ATOM 1929 N N . LEU A 1 260 ? 13.649 -0.365 -6.989 1.00 83.00 260 LEU A N 1
ATOM 1930 C CA . LEU A 1 260 ? 14.410 -0.792 -8.160 1.00 83.00 260 LEU A CA 1
ATOM 1931 C C . LEU A 1 260 ? 15.206 0.393 -8.724 1.00 83.00 260 LEU A C 1
ATOM 1933 O O . LEU A 1 260 ? 14.804 1.547 -8.542 1.00 83.00 260 LEU A O 1
ATOM 1937 N N . PRO A 1 261 ? 16.324 0.139 -9.423 1.00 80.38 261 PRO A N 1
ATOM 1938 C CA . PRO A 1 261 ? 17.045 1.192 -10.123 1.00 80.38 261 PRO A CA 1
ATOM 1939 C C . PRO A 1 261 ? 16.113 1.906 -11.106 1.00 80.38 261 PRO A C 1
ATOM 1941 O O . PRO A 1 261 ? 15.500 1.270 -11.958 1.00 80.38 261 PRO A O 1
ATOM 1944 N N . SER A 1 262 ? 16.041 3.233 -11.058 1.00 75.12 262 SER A N 1
ATOM 1945 C CA . SER A 1 262 ? 15.214 4.010 -11.993 1.00 75.12 262 SER A CA 1
ATOM 1946 C C . SER A 1 262 ? 15.698 3.953 -13.449 1.00 75.12 262 SER A C 1
ATOM 1948 O O . SER A 1 262 ? 15.000 4.420 -14.344 1.00 75.12 262 SER A O 1
ATOM 1950 N N . ILE A 1 263 ? 16.859 3.336 -13.694 1.00 78.69 263 ILE A N 1
ATOM 1951 C CA . ILE A 1 263 ? 17.385 2.992 -15.022 1.00 78.69 263 ILE A CA 1
ATOM 1952 C C . ILE A 1 263 ? 16.839 1.669 -15.589 1.00 78.69 263 ILE A C 1
ATOM 1954 O O . ILE A 1 263 ? 17.220 1.308 -16.698 1.00 78.69 263 ILE A O 1
ATOM 1958 N N . THR A 1 264 ? 16.014 0.905 -14.856 1.00 83.31 264 THR A N 1
ATOM 1959 C CA . THR A 1 264 ? 15.508 -0.395 -15.331 1.00 83.31 264 THR A CA 1
ATOM 1960 C C . THR A 1 264 ? 14.655 -0.216 -16.598 1.00 83.31 264 THR A C 1
ATOM 1962 O O . THR A 1 264 ? 13.575 0.370 -16.520 1.00 83.31 264 THR A O 1
ATOM 1965 N N . PRO A 1 265 ? 15.079 -0.732 -17.767 1.00 86.69 265 PRO A N 1
ATOM 1966 C CA . PRO A 1 265 ? 14.365 -0.491 -19.014 1.00 86.69 265 PRO A CA 1
ATOM 1967 C C . PRO A 1 265 ? 13.079 -1.322 -19.095 1.00 86.69 265 PRO A C 1
ATOM 1969 O O . PRO A 1 265 ? 13.080 -2.547 -18.915 1.00 86.69 265 PRO A O 1
ATOM 1972 N N . LEU A 1 266 ? 11.977 -0.650 -19.427 1.00 91.00 266 LEU A N 1
ATOM 1973 C CA . LEU A 1 266 ? 10.717 -1.288 -19.787 1.00 91.00 266 LEU A CA 1
ATOM 1974 C C . LEU A 1 266 ? 10.702 -1.606 -21.285 1.00 91.00 266 LEU A C 1
ATOM 1976 O O . LEU A 1 266 ? 10.873 -0.724 -22.123 1.00 91.00 266 LEU A O 1
ATOM 1980 N N . ARG A 1 267 ? 10.456 -2.872 -21.623 1.00 91.38 267 ARG A N 1
ATOM 1981 C CA . ARG A 1 267 ? 10.209 -3.336 -22.991 1.00 91.38 267 ARG A CA 1
ATOM 1982 C C . ARG A 1 267 ? 8.724 -3.643 -23.137 1.00 91.38 267 ARG A C 1
ATOM 1984 O O . ARG A 1 267 ? 8.152 -4.335 -22.296 1.00 91.38 267 ARG A O 1
ATOM 1991 N N . TYR A 1 268 ? 8.106 -3.168 -24.212 1.00 92.31 268 TYR A N 1
ATOM 1992 C CA . TYR A 1 268 ? 6.777 -3.647 -24.569 1.00 92.31 268 TYR A CA 1
ATOM 1993 C C . TYR A 1 268 ? 6.846 -5.040 -25.191 1.00 92.31 268 TYR A C 1
ATOM 1995 O O . TYR A 1 268 ? 7.699 -5.327 -26.032 1.00 92.31 268 TYR A O 1
ATOM 2003 N N . ASP A 1 269 ? 5.903 -5.879 -24.795 1.00 92.38 269 ASP A N 1
ATOM 2004 C CA . ASP A 1 269 ? 5.694 -7.221 -25.298 1.00 92.38 269 ASP A CA 1
ATOM 2005 C C . ASP A 1 269 ? 4.376 -7.244 -26.089 1.00 92.38 269 ASP A C 1
ATOM 2007 O O . ASP A 1 269 ? 3.294 -7.001 -25.547 1.00 92.38 269 ASP A O 1
ATOM 2011 N N . ALA A 1 270 ? 4.482 -7.497 -27.396 1.00 91.44 270 ALA A N 1
ATOM 2012 C CA . ALA A 1 270 ? 3.350 -7.457 -28.317 1.00 91.44 270 ALA A CA 1
ATOM 2013 C C . ALA A 1 270 ? 2.384 -8.643 -28.160 1.00 91.44 270 ALA A C 1
ATOM 2015 O O . ALA A 1 270 ? 1.198 -8.489 -28.453 1.00 91.44 270 ALA A O 1
ATOM 2016 N N . GLU A 1 271 ? 2.862 -9.791 -27.669 1.00 93.00 271 GLU A N 1
ATOM 2017 C CA . GLU A 1 271 ? 2.050 -10.995 -27.456 1.00 93.00 271 GLU A CA 1
ATOM 2018 C C . GLU A 1 271 ? 1.094 -10.788 -26.282 1.00 93.00 271 GLU A C 1
ATOM 2020 O O . GLU A 1 271 ? -0.111 -11.008 -26.386 1.00 93.00 271 GLU A O 1
ATOM 2025 N N . THR A 1 272 ? 1.633 -10.301 -25.163 1.00 93.19 272 THR A N 1
ATOM 2026 C CA . THR A 1 272 ? 0.853 -10.021 -23.949 1.00 93.19 272 THR A CA 1
ATOM 2027 C C . THR A 1 272 ? 0.178 -8.654 -23.955 1.00 93.19 272 THR A C 1
ATOM 2029 O O . THR A 1 272 ? -0.674 -8.401 -23.109 1.00 93.19 272 THR A O 1
ATOM 2032 N N . ARG A 1 273 ? 0.535 -7.784 -24.908 1.00 94.81 273 ARG A N 1
ATOM 2033 C CA . ARG A 1 273 ? 0.091 -6.386 -25.014 1.00 94.81 273 ARG A CA 1
ATOM 2034 C C . ARG A 1 273 ? 0.377 -5.546 -23.763 1.00 94.81 273 ARG A C 1
ATOM 2036 O O . ARG A 1 273 ? -0.389 -4.650 -23.421 1.00 94.81 273 ARG A O 1
ATOM 2043 N N . GLY A 1 274 ? 1.490 -5.827 -23.087 1.00 94.12 274 GLY A N 1
ATOM 2044 C CA . GLY A 1 274 ? 1.887 -5.161 -21.848 1.00 94.12 274 GLY A CA 1
ATOM 2045 C C . GLY A 1 274 ? 3.369 -4.808 -21.809 1.00 94.12 274 GLY A C 1
ATOM 2046 O O . GLY A 1 274 ? 4.183 -5.326 -22.573 1.00 94.12 274 GLY A O 1
ATOM 2047 N N . TYR A 1 275 ? 3.733 -3.924 -20.891 1.00 94.12 275 TYR A N 1
ATOM 2048 C CA . TYR A 1 275 ? 5.116 -3.666 -20.523 1.00 94.12 275 TYR A CA 1
ATOM 2049 C C . TYR A 1 275 ? 5.651 -4.755 -19.593 1.00 94.12 275 TYR A C 1
ATOM 2051 O O . TYR A 1 275 ? 4.974 -5.224 -18.673 1.00 94.12 275 TYR A O 1
ATOM 2059 N N . LYS A 1 276 ? 6.903 -5.140 -19.834 1.00 92.19 276 LYS A N 1
ATOM 2060 C CA . LYS A 1 276 ? 7.697 -6.054 -19.013 1.00 92.19 276 LYS A CA 1
ATOM 2061 C C . LYS A 1 276 ? 9.083 -5.448 -18.788 1.00 92.19 276 LYS A C 1
ATOM 2063 O O . LYS A 1 276 ? 9.551 -4.620 -19.567 1.00 92.19 276 LYS A O 1
ATOM 2068 N N . PHE A 1 277 ? 9.772 -5.892 -17.743 1.00 89.38 277 PHE A N 1
ATOM 2069 C CA . PHE A 1 277 ? 11.198 -5.605 -17.575 1.00 89.38 277 PHE A CA 1
ATOM 2070 C C . PHE A 1 277 ? 11.976 -6.251 -18.731 1.00 89.38 277 PHE A C 1
ATOM 2072 O O . PHE A 1 277 ? 11.762 -7.432 -19.014 1.00 89.38 277 PHE A O 1
ATOM 2079 N N . ALA A 1 278 ? 12.840 -5.497 -19.420 1.00 82.88 278 ALA A N 1
ATOM 2080 C CA . ALA A 1 278 ? 13.498 -5.981 -20.642 1.00 82.88 278 ALA A CA 1
ATOM 2081 C C . ALA A 1 278 ? 14.393 -7.214 -20.404 1.00 82.88 278 ALA A C 1
ATOM 2083 O O . ALA A 1 278 ? 14.570 -8.054 -21.286 1.00 82.88 278 ALA A O 1
ATOM 2084 N N . THR A 1 279 ? 14.933 -7.332 -19.194 1.00 76.19 279 THR A N 1
ATOM 2085 C CA . THR A 1 279 ? 15.814 -8.394 -18.716 1.00 76.19 279 THR A CA 1
ATOM 2086 C C . THR A 1 279 ? 15.009 -9.466 -17.971 1.00 76.19 279 THR A C 1
ATOM 2088 O O . THR A 1 279 ? 14.738 -9.350 -16.774 1.00 76.19 279 THR A O 1
ATOM 2091 N N . GLN A 1 280 ? 14.650 -10.560 -18.662 1.00 67.31 280 GLN A N 1
ATOM 2092 C CA . GLN A 1 280 ? 13.856 -11.661 -18.079 1.00 67.31 280 GLN A CA 1
ATOM 2093 C C . GLN A 1 280 ? 14.429 -12.193 -16.748 1.00 67.31 280 GLN A C 1
ATOM 2095 O O . GLN A 1 280 ? 13.670 -12.453 -15.815 1.00 67.31 280 GLN A O 1
ATOM 2100 N N . GLY A 1 281 ? 15.758 -12.312 -16.631 1.00 72.69 281 GLY A N 1
ATOM 2101 C CA . GLY A 1 281 ? 16.417 -12.788 -15.409 1.00 72.69 281 GLY A CA 1
ATOM 2102 C C . GLY A 1 281 ? 16.375 -11.797 -14.237 1.00 72.69 281 GLY A C 1
ATOM 2103 O O . GLY A 1 281 ? 16.206 -12.205 -13.088 1.00 72.69 281 GLY A O 1
ATOM 2104 N N . GLU A 1 282 ? 16.492 -10.493 -14.501 1.00 67.12 282 GLU A N 1
ATOM 2105 C CA . GLU A 1 282 ? 16.475 -9.460 -13.454 1.00 67.12 282 GLU A CA 1
ATOM 2106 C C . GLU A 1 282 ? 15.057 -9.223 -12.943 1.00 67.12 282 GLU A C 1
ATOM 2108 O O . GLU A 1 282 ? 14.840 -9.224 -11.732 1.00 67.12 282 GLU A O 1
ATOM 2113 N N . GLY A 1 283 ? 14.083 -9.119 -13.855 1.00 72.38 283 GLY A N 1
ATOM 2114 C CA . GLY A 1 283 ? 12.670 -9.003 -13.504 1.00 72.38 283 GLY A CA 1
ATOM 2115 C C . GLY A 1 283 ? 12.190 -10.178 -12.649 1.00 72.38 283 GLY A C 1
ATOM 2116 O O . GLY A 1 283 ? 11.480 -9.966 -11.667 1.00 72.38 283 GLY A O 1
ATOM 2117 N N . ALA A 1 284 ? 12.623 -11.405 -12.957 1.00 78.56 284 ALA A N 1
ATOM 2118 C CA . ALA A 1 284 ? 12.311 -12.586 -12.153 1.00 78.56 284 ALA A CA 1
ATOM 2119 C C . ALA A 1 284 ? 12.942 -12.533 -10.748 1.00 78.56 284 ALA A C 1
ATOM 2121 O O . ALA A 1 284 ? 12.250 -12.771 -9.759 1.00 78.56 284 ALA A O 1
ATOM 2122 N N . ALA A 1 285 ? 14.228 -12.176 -10.635 1.00 77.44 285 ALA A N 1
ATOM 2123 C CA . ALA A 1 285 ? 14.914 -12.079 -9.344 1.00 77.44 285 ALA A CA 1
ATOM 2124 C C . ALA A 1 285 ? 14.343 -10.957 -8.457 1.00 77.44 285 ALA A C 1
ATOM 2126 O O . ALA A 1 285 ? 14.101 -11.170 -7.267 1.00 77.44 285 ALA A O 1
ATOM 2127 N N . ALA A 1 286 ? 14.071 -9.785 -9.037 1.00 75.75 286 ALA A N 1
ATOM 2128 C CA . ALA A 1 286 ? 13.423 -8.663 -8.366 1.00 75.75 286 ALA A CA 1
ATOM 2129 C C . ALA A 1 286 ? 12.023 -9.036 -7.856 1.00 75.75 286 ALA A C 1
ATOM 2131 O O . ALA A 1 286 ? 11.732 -8.853 -6.672 1.00 75.75 286 ALA A O 1
ATOM 2132 N N . ARG A 1 287 ? 11.184 -9.630 -8.719 1.00 80.62 287 ARG A N 1
ATOM 2133 C CA . ARG A 1 287 ? 9.843 -10.113 -8.349 1.00 80.62 287 ARG A CA 1
ATOM 2134 C C . ARG A 1 287 ? 9.903 -11.176 -7.254 1.00 80.62 287 ARG A C 1
ATOM 2136 O O . ARG A 1 287 ? 9.135 -11.095 -6.306 1.00 80.62 287 ARG A O 1
ATOM 2143 N N . ALA A 1 288 ? 10.860 -12.104 -7.302 1.00 79.75 288 ALA A N 1
ATOM 2144 C CA . ALA A 1 288 ? 11.038 -13.104 -6.249 1.00 79.75 288 ALA A CA 1
ATOM 2145 C C . ALA A 1 288 ? 11.389 -12.482 -4.881 1.00 79.75 288 ALA A C 1
ATOM 2147 O O . ALA A 1 288 ? 10.881 -12.938 -3.859 1.00 79.75 288 ALA A O 1
ATOM 2148 N N . VAL A 1 289 ? 12.216 -11.427 -4.839 1.00 79.75 289 VAL A N 1
ATOM 2149 C CA . VAL A 1 289 ? 12.501 -10.688 -3.592 1.00 79.75 289 VAL A CA 1
ATOM 2150 C C . VAL A 1 289 ? 11.282 -9.907 -3.111 1.00 79.75 289 VAL A C 1
ATOM 2152 O O . VAL A 1 289 ? 10.999 -9.915 -1.916 1.00 79.75 289 VAL A O 1
ATOM 2155 N N . LEU A 1 290 ? 10.566 -9.244 -4.022 1.00 83.19 290 LEU A N 1
ATOM 2156 C CA . LEU A 1 290 ? 9.346 -8.505 -3.699 1.00 83.19 290 LEU A CA 1
ATOM 2157 C C . LEU A 1 290 ? 8.277 -9.440 -3.129 1.00 83.19 290 LEU A C 1
ATOM 2159 O O . LEU A 1 290 ? 7.792 -9.185 -2.035 1.00 83.19 290 LEU A O 1
ATOM 2163 N N . ARG A 1 291 ? 8.006 -10.573 -3.784 1.00 82.50 291 ARG A N 1
ATOM 2164 C CA . ARG A 1 291 ? 7.069 -11.605 -3.314 1.00 82.50 291 ARG A CA 1
ATOM 2165 C C . ARG A 1 291 ? 7.472 -12.195 -1.962 1.00 82.50 291 ARG A C 1
ATOM 2167 O O . ARG A 1 291 ? 6.617 -12.391 -1.112 1.00 82.50 291 ARG A O 1
ATOM 2174 N N . ALA A 1 292 ? 8.764 -12.441 -1.733 1.00 78.19 292 ALA A N 1
ATOM 2175 C CA . ALA A 1 292 ? 9.260 -12.961 -0.454 1.00 78.19 292 ALA A CA 1
ATOM 2176 C C . ALA A 1 292 ? 9.173 -11.952 0.712 1.00 78.19 292 ALA A C 1
ATOM 2178 O O . ALA A 1 292 ? 9.358 -12.342 1.864 1.00 78.19 292 ALA A O 1
ATOM 2179 N N . GLN A 1 293 ? 8.933 -10.667 0.428 1.00 76.00 293 GLN A N 1
ATOM 2180 C CA . GLN A 1 293 ? 8.751 -9.613 1.433 1.00 76.00 293 GLN A CA 1
ATOM 2181 C C . GLN A 1 293 ? 7.355 -8.989 1.444 1.00 76.00 293 GLN A C 1
ATOM 2183 O O . GLN A 1 293 ? 7.032 -8.249 2.375 1.00 76.00 293 GLN A O 1
ATOM 2188 N N . ALA A 1 294 ? 6.535 -9.277 0.436 1.00 76.50 294 ALA A N 1
ATOM 2189 C CA . ALA A 1 294 ? 5.130 -8.937 0.434 1.00 76.50 294 ALA A CA 1
ATOM 2190 C C . ALA A 1 294 ? 4.466 -9.549 1.676 1.00 76.50 294 ALA A C 1
ATOM 2192 O O . ALA A 1 294 ? 4.795 -10.679 2.059 1.00 76.50 294 ALA A O 1
ATOM 2193 N N . PRO A 1 295 ? 3.532 -8.836 2.323 1.00 65.25 295 PRO A N 1
ATOM 2194 C CA . PRO A 1 295 ? 2.700 -9.413 3.363 1.00 65.25 295 PRO A CA 1
ATOM 2195 C C . PRO A 1 295 ? 1.684 -10.340 2.695 1.00 65.25 295 PRO A C 1
ATOM 2197 O O . PRO A 1 295 ? 0.515 -9.988 2.591 1.00 65.25 295 PRO A O 1
ATOM 2200 N N . SER A 1 296 ? 2.125 -11.501 2.204 1.00 63.62 296 SER A N 1
ATOM 2201 C CA . SER A 1 296 ? 1.214 -12.475 1.610 1.00 63.62 296 SER A CA 1
ATOM 2202 C C . SER A 1 296 ? 0.207 -12.869 2.697 1.00 63.62 296 SER A C 1
ATOM 2204 O O . SER A 1 296 ? 0.608 -13.515 3.674 1.00 63.62 296 SER A O 1
ATOM 2206 N N . PRO A 1 297 ? -1.090 -12.515 2.591 1.00 56.38 297 PRO A N 1
ATOM 2207 C CA . PRO A 1 297 ? -2.060 -12.756 3.662 1.00 56.38 297 PRO A CA 1
ATOM 2208 C C . PRO A 1 297 ? -2.257 -14.253 3.925 1.00 56.38 297 PRO A C 1
ATOM 2210 O O . PRO A 1 297 ? -2.629 -14.660 5.021 1.00 56.38 297 PRO A O 1
ATOM 2213 N N . ARG A 1 298 ? -1.893 -15.086 2.938 1.00 55.97 298 ARG A N 1
ATOM 2214 C CA . ARG A 1 298 ? -1.810 -16.550 3.026 1.00 55.97 298 ARG A CA 1
ATOM 2215 C C . ARG A 1 298 ? -0.659 -17.067 3.905 1.00 55.97 298 ARG A C 1
ATOM 2217 O O . ARG A 1 298 ? -0.689 -18.229 4.290 1.00 55.97 298 ARG A O 1
ATOM 2224 N N . GLN A 1 299 ? 0.357 -16.251 4.199 1.00 53.72 299 GLN A N 1
ATOM 2225 C CA . GLN A 1 299 ? 1.523 -16.622 5.018 1.00 53.72 299 GLN A CA 1
ATOM 2226 C C . GLN A 1 299 ? 1.622 -15.853 6.342 1.00 53.72 299 GLN A C 1
ATOM 2228 O O . GLN A 1 299 ? 2.299 -16.320 7.257 1.00 53.72 299 GLN A O 1
ATOM 2233 N N . THR A 1 300 ? 0.975 -14.688 6.466 1.00 46.69 300 THR A N 1
ATOM 2234 C CA . THR A 1 300 ? 1.111 -13.804 7.639 1.00 46.69 300 THR A CA 1
ATOM 2235 C C . THR A 1 300 ? -0.196 -13.555 8.388 1.00 46.69 300 THR A C 1
ATOM 2237 O O . THR A 1 300 ? -0.392 -12.475 8.937 1.00 46.69 300 THR A O 1
ATOM 2240 N N . MET A 1 301 ? -1.049 -14.575 8.503 1.00 45.19 301 MET A N 1
ATOM 2241 C CA . MET A 1 301 ? -1.732 -14.798 9.780 1.00 45.19 301 MET A CA 1
ATOM 2242 C C . MET A 1 301 ? -0.691 -15.407 10.731 1.00 45.19 301 MET A C 1
ATOM 2244 O O . MET A 1 301 ? -0.339 -16.576 10.553 1.00 45.19 301 MET A O 1
ATOM 2248 N N . PRO A 1 302 ? -0.141 -14.672 11.719 1.00 48.28 302 PRO A N 1
ATOM 2249 C CA . PRO A 1 302 ? 0.718 -15.272 12.726 1.00 48.28 302 PRO A CA 1
ATOM 2250 C C . PRO A 1 302 ? -0.132 -16.160 13.643 1.00 48.28 302 PRO A C 1
ATOM 2252 O O . PRO A 1 302 ? -0.504 -15.765 14.744 1.00 48.28 302 PRO A O 1
ATOM 2255 N N . VAL A 1 303 ? -0.374 -17.408 13.224 1.00 47.75 303 VAL A N 1
ATOM 2256 C CA . VAL A 1 303 ? -0.976 -18.478 14.044 1.00 47.75 303 VAL A CA 1
ATOM 2257 C C . VAL A 1 303 ? 0.042 -18.997 15.077 1.00 47.75 303 VAL A C 1
ATOM 2259 O O . VAL A 1 303 ? 0.217 -20.189 15.311 1.00 47.75 303 VAL A O 1
ATOM 2262 N N . LYS A 1 304 ? 0.719 -18.069 15.757 1.00 45.97 304 LYS A N 1
ATOM 2263 C CA . LYS A 1 304 ? 0.915 -18.204 17.194 1.00 45.97 304 LYS A CA 1
ATOM 2264 C C . LYS A 1 304 ? -0.290 -17.549 17.839 1.00 45.97 304 LYS A C 1
ATOM 2266 O O . LYS A 1 304 ? -0.212 -16.424 18.325 1.00 45.97 304 LYS A O 1
ATOM 2271 N N . GLU A 1 305 ? -1.390 -18.298 17.852 1.00 53.72 305 GLU A N 1
ATOM 2272 C CA . GLU A 1 305 ? -2.448 -18.090 18.830 1.00 53.72 305 GLU A CA 1
ATOM 2273 C C . GLU A 1 305 ? -1.767 -17.949 20.191 1.00 53.72 305 GLU A C 1
ATOM 2275 O O . GLU A 1 305 ? -1.187 -18.906 20.723 1.00 53.72 305 GLU A O 1
ATOM 2280 N N . ARG A 1 306 ? -1.764 -16.731 20.743 1.00 72.06 306 ARG A N 1
ATOM 2281 C CA . ARG A 1 306 ? -1.390 -16.544 22.138 1.00 72.06 306 ARG A CA 1
ATOM 2282 C C . ARG A 1 306 ? -2.412 -17.356 22.911 1.00 72.06 306 ARG A C 1
ATOM 2284 O O . ARG A 1 306 ? -3.574 -16.965 22.960 1.00 72.06 306 ARG A O 1
ATOM 2291 N N . ARG A 1 307 ? -1.983 -18.490 23.474 1.00 74.81 307 ARG A N 1
ATOM 2292 C CA . ARG A 1 307 ? -2.833 -19.320 24.328 1.00 74.81 307 ARG A CA 1
ATOM 2293 C C . ARG A 1 307 ? -3.378 -18.426 25.430 1.00 74.81 307 ARG A C 1
ATOM 2295 O O . ARG A 1 307 ? -2.623 -18.028 26.315 1.00 74.81 307 ARG A O 1
ATOM 2302 N N . LEU A 1 308 ? -4.657 -18.083 25.311 1.00 86.31 308 LEU A N 1
ATOM 2303 C CA . LEU A 1 308 ? -5.363 -17.289 26.298 1.00 86.31 308 LEU A CA 1
ATOM 2304 C C . LEU A 1 308 ? -5.333 -18.084 27.597 1.00 86.31 308 LEU A C 1
ATOM 2306 O O . LEU A 1 308 ? -5.796 -19.225 27.658 1.00 86.31 308 LEU A O 1
ATOM 2310 N N . LEU A 1 309 ? -4.707 -17.509 28.614 1.00 92.44 309 LEU A N 1
ATOM 2311 C CA . LEU A 1 309 ? -4.675 -18.113 29.934 1.00 92.44 309 LEU A CA 1
ATOM 2312 C C . LEU A 1 309 ? -6.026 -17.835 30.617 1.00 92.44 309 LEU A C 1
ATOM 2314 O O . LEU A 1 309 ? -6.666 -16.830 30.304 1.00 92.44 309 LEU A O 1
ATOM 2318 N N . PRO A 1 310 ? -6.468 -18.654 31.588 1.00 94.56 310 PRO A N 1
ATOM 2319 C CA . PRO A 1 310 ? -7.654 -18.362 32.398 1.00 94.56 310 PRO A CA 1
ATOM 2320 C C . PRO A 1 310 ? -7.798 -16.897 32.887 1.00 94.56 310 PRO A C 1
ATOM 2322 O O . PRO A 1 310 ? -8.908 -16.372 32.792 1.00 94.56 310 PRO A O 1
ATOM 2325 N N . PRO A 1 311 ? -6.737 -16.181 33.332 1.00 91.56 311 PRO A N 1
ATOM 2326 C CA . PRO A 1 311 ? -6.828 -14.747 33.634 1.00 91.56 311 PRO A CA 1
ATOM 2327 C C . PRO A 1 311 ? -7.175 -13.841 32.440 1.00 91.56 311 PRO A C 1
ATOM 2329 O O . PRO A 1 311 ? -7.852 -12.840 32.654 1.00 91.56 311 PRO A O 1
ATOM 2332 N N . ASP A 1 312 ? -6.770 -14.165 31.205 1.00 91.00 312 ASP A N 1
ATOM 2333 C CA . ASP A 1 312 ? -7.153 -13.377 30.021 1.00 91.00 312 ASP A CA 1
ATOM 2334 C C . ASP A 1 312 ? -8.683 -13.462 29.808 1.00 91.00 312 ASP A C 1
ATOM 2336 O O . ASP A 1 312 ? -9.348 -12.446 29.610 1.00 91.00 312 ASP A O 1
ATOM 2340 N N . PHE A 1 313 ? -9.270 -14.660 29.953 1.00 92.69 313 PHE A N 1
ATOM 2341 C CA . PHE A 1 313 ? -10.726 -14.859 29.899 1.00 92.69 313 PHE A CA 1
ATOM 2342 C C . PHE A 1 313 ? -11.467 -14.143 31.036 1.00 92.69 313 PHE A C 1
ATOM 2344 O O . PHE A 1 313 ? -12.510 -13.537 30.796 1.00 92.69 313 PHE A O 1
ATOM 2351 N N . ALA A 1 314 ? -10.929 -14.176 32.260 1.00 94.06 314 ALA A N 1
ATOM 2352 C CA . ALA A 1 314 ? -11.506 -13.456 33.395 1.00 94.06 314 ALA A CA 1
ATOM 2353 C C . ALA A 1 314 ? -11.499 -11.933 33.171 1.00 94.06 314 ALA A C 1
ATOM 2355 O O . ALA A 1 314 ? -12.483 -11.263 33.484 1.00 94.06 314 ALA A O 1
ATOM 2356 N N . LEU A 1 315 ? -10.428 -11.392 32.576 1.00 94.75 315 LEU A N 1
ATOM 2357 C CA . LEU A 1 315 ? -10.339 -9.979 32.210 1.00 94.75 315 LEU A CA 1
ATOM 2358 C C . LEU A 1 315 ? -11.396 -9.606 31.158 1.00 94.75 315 LEU A C 1
ATOM 2360 O O . LEU A 1 315 ? -12.101 -8.614 31.327 1.00 94.75 315 LEU A O 1
ATOM 2364 N N . PHE A 1 316 ? -11.561 -10.418 30.107 1.00 93.00 316 PHE A N 1
ATOM 2365 C CA . PHE A 1 316 ? -12.587 -10.180 29.086 1.00 93.00 316 PHE A CA 1
ATOM 2366 C C . PHE A 1 316 ? -14.011 -10.269 29.651 1.00 93.00 316 PHE A C 1
ATOM 2368 O O . PHE A 1 316 ? -14.842 -9.418 29.331 1.00 93.00 316 PHE A O 1
ATOM 2375 N N . ALA A 1 317 ? -14.287 -11.236 30.532 1.00 94.94 317 ALA A N 1
ATOM 2376 C CA . ALA A 1 317 ? -15.573 -11.348 31.217 1.00 94.94 317 ALA A CA 1
ATOM 2377 C C . ALA A 1 317 ? -15.860 -10.122 32.104 1.00 94.94 317 ALA A C 1
ATOM 2379 O O . ALA A 1 317 ? -16.970 -9.591 32.073 1.00 94.94 317 ALA A O 1
ATOM 2380 N N . LEU A 1 318 ? -14.855 -9.622 32.834 1.00 96.50 318 LEU A N 1
ATOM 2381 C CA . LEU A 1 318 ? -14.969 -8.406 33.642 1.00 96.50 318 LEU A CA 1
ATOM 2382 C C . LEU A 1 318 ? -15.224 -7.163 32.775 1.00 96.50 318 LEU A C 1
ATOM 2384 O O . LEU A 1 318 ? -16.112 -6.375 33.091 1.00 96.50 318 LEU A O 1
ATOM 2388 N N . CYS A 1 319 ? -14.501 -6.996 31.663 1.00 94.75 319 CYS A N 1
ATOM 2389 C CA . CYS A 1 319 ? -14.742 -5.900 30.721 1.00 94.75 319 CYS A CA 1
ATOM 2390 C C . CYS A 1 319 ? -16.153 -5.960 30.113 1.00 94.75 319 CYS A C 1
ATOM 2392 O O . CYS A 1 319 ? -16.813 -4.927 30.019 1.00 94.75 319 CYS A O 1
ATOM 2394 N N . GLY A 1 320 ? -16.640 -7.153 29.756 1.00 95.12 320 GLY A N 1
ATOM 2395 C CA . GLY A 1 320 ? -18.011 -7.352 29.279 1.00 95.12 320 GLY A CA 1
ATOM 2396 C C . GLY A 1 320 ? -19.061 -7.002 30.338 1.00 95.12 320 GLY A C 1
ATOM 2397 O O . GLY A 1 320 ? -20.015 -6.284 30.045 1.00 95.12 320 GLY A O 1
ATOM 2398 N N . ALA A 1 321 ? -18.852 -7.436 31.585 1.00 95.75 321 ALA A N 1
ATOM 2399 C CA . ALA A 1 321 ? -19.727 -7.105 32.707 1.00 95.75 321 ALA A CA 1
ATOM 2400 C C . ALA A 1 321 ? -19.770 -5.591 32.983 1.00 95.75 321 ALA A C 1
ATOM 2402 O O . ALA A 1 321 ? -20.855 -5.040 33.141 1.00 95.75 321 ALA A O 1
ATOM 2403 N N . LEU A 1 322 ? -18.618 -4.910 32.975 1.00 94.00 322 LEU A N 1
ATOM 2404 C CA . LEU A 1 322 ? -18.531 -3.455 33.159 1.00 94.00 322 LEU A CA 1
ATOM 2405 C C . LEU A 1 322 ? -19.170 -2.673 32.002 1.00 94.00 322 LEU A C 1
ATOM 2407 O O . LEU A 1 322 ? -19.853 -1.680 32.237 1.00 94.00 322 LEU A O 1
ATOM 2411 N N . GLY A 1 323 ? -19.001 -3.127 30.756 1.00 93.19 323 GLY A N 1
ATOM 2412 C CA . GLY A 1 323 ? -19.702 -2.541 29.612 1.00 93.19 323 GLY A CA 1
ATOM 2413 C C . GLY A 1 323 ? -21.222 -2.662 29.753 1.00 93.19 323 GLY A C 1
ATOM 2414 O O . GLY A 1 323 ? -21.940 -1.693 29.524 1.00 93.19 323 GLY A O 1
ATOM 2415 N N . CYS A 1 324 ? -21.697 -3.826 30.204 1.00 94.94 324 CYS A N 1
ATOM 2416 C CA . CYS A 1 324 ? -23.111 -4.108 30.436 1.00 94.94 324 CYS A CA 1
ATOM 2417 C C . CYS A 1 324 ? -23.703 -3.275 31.591 1.00 94.94 324 CYS A C 1
ATOM 2419 O O . CYS A 1 324 ? -24.792 -2.718 31.459 1.00 94.94 324 CYS A O 1
ATOM 2421 N N . THR A 1 325 ? -22.992 -3.120 32.715 1.00 95.81 325 THR A N 1
ATOM 2422 C CA . THR A 1 325 ? -23.485 -2.293 33.831 1.00 95.81 325 THR A CA 1
ATOM 2423 C C . THR A 1 325 ? -23.525 -0.810 33.477 1.00 95.81 325 THR A C 1
ATOM 2425 O O . THR A 1 325 ? -24.493 -0.143 33.837 1.00 95.81 325 THR A O 1
ATOM 2428 N N . VAL A 1 326 ? -22.541 -0.289 32.734 1.00 94.81 326 VAL A N 1
ATOM 2429 C CA . VAL A 1 326 ? -22.536 1.113 32.279 1.00 94.81 326 VAL A CA 1
ATOM 2430 C C . VAL A 1 326 ? -23.680 1.391 31.298 1.00 94.81 326 VAL A C 1
ATOM 2432 O O . VAL A 1 326 ? -24.366 2.404 31.442 1.00 94.81 326 VAL A O 1
ATOM 2435 N N . THR A 1 327 ? -23.940 0.501 30.332 1.00 94.19 327 THR A N 1
ATOM 2436 C CA . THR A 1 327 ? -25.060 0.689 29.394 1.00 94.19 327 THR A CA 1
ATOM 2437 C C . THR A 1 327 ? -26.412 0.575 30.092 1.00 94.19 327 THR A C 1
ATOM 2439 O O . THR A 1 327 ? -27.266 1.436 29.879 1.00 94.19 327 THR A O 1
ATOM 2442 N N . HIS A 1 328 ? -26.607 -0.397 30.989 1.00 95.00 328 HIS A N 1
ATOM 2443 C CA . HIS A 1 328 ? -27.838 -0.474 31.779 1.00 95.00 328 HIS A CA 1
ATOM 2444 C C . HIS A 1 328 ? -28.026 0.743 32.694 1.00 95.00 328 HIS A C 1
ATOM 2446 O O . HIS A 1 328 ? -29.126 1.289 32.727 1.00 95.00 328 HIS A O 1
ATOM 2452 N N . ALA A 1 329 ? -26.981 1.232 33.367 1.00 92.19 329 ALA A N 1
ATOM 2453 C CA . ALA A 1 329 ? -27.070 2.433 34.203 1.00 92.19 329 ALA A CA 1
ATOM 2454 C C . ALA A 1 329 ? -27.518 3.678 33.411 1.00 92.19 329 ALA A C 1
ATOM 2456 O O . ALA A 1 329 ? -28.285 4.487 33.929 1.00 92.19 329 ALA A O 1
ATOM 2457 N N . GLY A 1 330 ? -27.095 3.811 32.147 1.00 89.31 330 GLY A N 1
ATOM 2458 C CA . GLY A 1 330 ? -27.546 4.889 31.260 1.00 89.31 330 GLY A CA 1
ATOM 2459 C C . GLY A 1 330 ? -28.971 4.717 30.713 1.00 89.31 330 GLY A C 1
ATOM 2460 O O . GLY A 1 330 ? -29.658 5.710 30.483 1.00 89.31 330 GLY A O 1
ATOM 2461 N N . VAL A 1 331 ? -29.433 3.478 30.505 1.00 94.94 331 VAL A N 1
ATOM 2462 C CA . VAL A 1 331 ? -30.738 3.186 29.874 1.00 94.94 331 VAL A CA 1
ATOM 2463 C C . VAL A 1 331 ? -31.882 3.054 30.888 1.00 94.94 331 VAL A C 1
ATOM 2465 O O . VAL A 1 331 ? -32.998 3.474 30.587 1.00 94.94 331 VAL A O 1
ATOM 2468 N N . ILE A 1 332 ? -31.627 2.564 32.108 1.00 94.06 332 ILE A N 1
ATOM 2469 C CA . ILE A 1 332 ? -32.651 2.394 33.160 1.00 94.06 332 ILE A CA 1
ATOM 2470 C C . ILE A 1 332 ? -33.483 3.675 33.408 1.00 94.06 332 ILE A C 1
ATOM 2472 O O . ILE A 1 332 ? -34.712 3.568 33.438 1.00 94.06 332 ILE A O 1
ATOM 2476 N N . PRO A 1 333 ? -32.901 4.890 33.519 1.00 86.19 333 PRO A N 1
ATOM 2477 C CA . PRO A 1 333 ? -33.689 6.115 33.686 1.00 86.19 333 PRO A CA 1
ATOM 2478 C C . PRO A 1 333 ? -34.649 6.387 32.517 1.00 86.19 333 PRO A C 1
ATOM 2480 O O . PRO A 1 333 ? -35.768 6.855 32.730 1.00 86.19 333 PRO A O 1
ATOM 2483 N N . LEU A 1 334 ? -34.246 6.054 31.285 1.00 86.69 334 LEU A N 1
ATOM 2484 C CA . LEU A 1 334 ? -35.077 6.215 30.088 1.00 86.69 334 LEU A CA 1
ATOM 2485 C C . LEU A 1 334 ? -36.238 5.213 30.070 1.00 86.69 334 LEU A C 1
ATOM 2487 O O . LEU A 1 334 ? -37.355 5.587 29.710 1.00 86.69 334 LEU A O 1
ATOM 2491 N N . ASP A 1 335 ? -36.017 3.975 30.516 1.00 93.69 335 ASP A N 1
ATOM 2492 C CA . ASP A 1 335 ? -37.086 2.979 30.652 1.00 93.69 335 ASP A CA 1
ATOM 2493 C C . ASP A 1 335 ? -38.083 3.339 31.771 1.00 93.69 335 ASP A C 1
ATOM 2495 O O . ASP A 1 335 ? -39.292 3.145 31.607 1.00 93.69 335 ASP A O 1
ATOM 2499 N N . VAL A 1 336 ? -37.631 3.957 32.869 1.00 91.69 336 VAL A N 1
ATOM 2500 C CA . VAL A 1 336 ? -38.523 4.509 33.911 1.00 91.69 336 VAL A CA 1
ATOM 2501 C C . VAL A 1 336 ? -39.357 5.680 33.372 1.00 91.69 336 VAL A C 1
ATOM 2503 O O . VAL A 1 336 ? -40.566 5.739 33.603 1.00 91.69 336 VAL A O 1
ATOM 2506 N N . VAL A 1 337 ? -38.756 6.592 32.601 1.00 88.00 337 VAL A N 1
ATOM 2507 C CA . VAL A 1 337 ? -39.479 7.682 31.914 1.00 88.00 337 VAL A CA 1
ATOM 2508 C C . VAL A 1 337 ? -40.530 7.120 30.950 1.00 88.00 337 VAL A C 1
ATOM 2510 O O . VAL A 1 337 ? -41.697 7.516 30.998 1.00 88.00 337 VAL A O 1
ATOM 2513 N N . LYS A 1 338 ? -40.147 6.144 30.121 1.00 91.38 338 LYS A N 1
ATOM 2514 C CA . LYS A 1 338 ? -41.018 5.477 29.145 1.00 91.38 338 LYS A CA 1
ATOM 2515 C C . LYS A 1 338 ? -42.203 4.770 29.808 1.00 91.38 338 LYS A C 1
ATOM 2517 O O . LYS A 1 338 ? -43.341 4.970 29.389 1.00 91.38 338 LYS A O 1
ATOM 2522 N N . THR A 1 339 ? -41.964 3.992 30.863 1.00 93.25 339 THR A N 1
ATOM 2523 C CA . THR A 1 339 ? -43.028 3.280 31.596 1.00 93.25 339 THR A CA 1
ATOM 2524 C C . THR A 1 339 ? -43.966 4.233 32.346 1.00 93.25 339 THR A C 1
ATOM 2526 O O . THR A 1 339 ? -45.176 3.997 32.368 1.00 93.25 339 THR A O 1
ATOM 2529 N N . ARG A 1 340 ? -43.474 5.366 32.874 1.00 88.31 340 ARG A N 1
ATOM 2530 C CA . ARG A 1 340 ? -44.334 6.425 33.445 1.00 88.31 340 ARG A CA 1
ATOM 2531 C C . ARG A 1 340 ? -45.204 7.121 32.393 1.00 88.31 340 ARG A C 1
ATOM 2533 O O . ARG A 1 340 ? -46.388 7.338 32.642 1.00 88.31 340 ARG A O 1
ATOM 2540 N N . MET A 1 341 ? -44.667 7.411 31.205 1.00 88.19 341 MET A N 1
ATOM 2541 C CA . MET A 1 341 ? -45.469 7.945 30.092 1.00 88.19 341 MET A CA 1
ATOM 2542 C C . MET A 1 341 ? -46.545 6.955 29.626 1.00 88.19 341 MET A C 1
ATOM 2544 O O . MET A 1 341 ? -47.669 7.361 29.344 1.00 88.19 341 MET A O 1
ATOM 2548 N N . GLN A 1 342 ? -46.224 5.659 29.577 1.00 91.69 342 GLN A N 1
ATOM 2549 C CA . GLN A 1 342 ? -47.163 4.612 29.160 1.00 91.69 342 GLN A CA 1
ATOM 2550 C C . GLN A 1 342 ? -48.271 4.339 30.188 1.00 91.69 342 GLN A C 1
ATOM 2552 O O . GLN A 1 342 ? -49.395 4.041 29.798 1.00 91.69 342 GLN A O 1
ATOM 2557 N N . THR A 1 343 ? -47.981 4.453 31.487 1.00 94.94 343 THR A N 1
ATOM 2558 C CA . THR A 1 343 ? -48.971 4.217 32.556 1.00 94.94 343 THR A CA 1
ATOM 2559 C C . THR A 1 343 ? -49.870 5.425 32.840 1.00 94.94 343 THR A C 1
ATOM 2561 O O . THR A 1 343 ? -50.997 5.237 33.291 1.00 94.94 343 THR A O 1
ATOM 2564 N N . ALA A 1 344 ? -49.425 6.655 32.548 1.00 91.62 344 ALA A N 1
ATOM 2565 C CA . ALA A 1 344 ? -50.202 7.879 32.773 1.00 91.62 344 ALA A CA 1
ATOM 2566 C C . ALA A 1 344 ? -50.129 8.872 31.585 1.00 91.62 344 ALA A C 1
ATOM 2568 O O . ALA A 1 344 ? -49.677 10.008 31.763 1.00 91.62 344 ALA A O 1
ATOM 2569 N N . PRO A 1 345 ? -50.601 8.504 30.375 1.00 89.75 345 PRO A N 1
ATOM 2570 C CA . PRO A 1 345 ? -50.444 9.328 29.170 1.00 89.75 345 PRO A CA 1
ATOM 2571 C C . PRO A 1 345 ? -51.139 10.697 29.258 1.00 89.75 345 PRO A C 1
ATOM 2573 O O . PRO A 1 345 ? -50.660 11.666 28.680 1.00 89.75 345 PRO A O 1
ATOM 2576 N N . ALA A 1 346 ? -52.224 10.820 30.031 1.00 92.06 346 ALA A N 1
ATOM 2577 C CA . ALA A 1 346 ? -52.903 12.099 30.260 1.00 92.06 346 ALA A CA 1
ATOM 2578 C C . ALA A 1 346 ? -52.103 13.085 31.142 1.00 92.06 346 ALA A C 1
ATOM 2580 O O . ALA A 1 346 ? -52.401 14.276 31.147 1.00 92.06 346 ALA A O 1
ATOM 2581 N N . LYS A 1 347 ? -51.101 12.604 31.895 1.00 86.31 347 LYS A N 1
ATOM 2582 C CA . LYS A 1 347 ? -50.296 13.413 32.830 1.00 86.31 347 LYS A CA 1
ATOM 2583 C C . LYS A 1 347 ? -49.029 13.994 32.191 1.00 86.31 347 LYS A C 1
ATOM 2585 O O . LYS A 1 347 ? -48.482 14.963 32.708 1.00 86.31 347 LYS A O 1
ATOM 2590 N N . TYR A 1 348 ? -48.556 13.409 31.091 1.00 85.31 348 TYR A N 1
ATOM 2591 C CA . TYR A 1 348 ? -47.254 13.713 30.497 1.00 85.31 348 TYR A CA 1
ATOM 2592 C C . TYR A 1 348 ? -47.391 14.010 29.001 1.00 85.31 348 TYR A C 1
ATOM 2594 O O . TYR A 1 348 ? -47.379 13.099 28.176 1.00 85.31 348 TYR A O 1
ATOM 2602 N N . THR A 1 349 ? -47.500 15.291 28.640 1.00 85.00 349 THR A N 1
ATOM 2603 C CA . THR A 1 349 ? -47.674 15.716 27.239 1.00 85.00 349 THR A CA 1
ATOM 2604 C C . THR A 1 349 ? -46.358 15.896 26.481 1.00 85.00 349 THR A C 1
ATOM 2606 O O . THR A 1 349 ? -46.368 15.864 25.252 1.00 85.00 349 THR A O 1
ATOM 2609 N N . ALA A 1 350 ? -45.221 16.049 27.172 1.00 83.56 350 ALA A N 1
ATOM 2610 C CA . ALA A 1 350 ? -43.910 16.179 26.533 1.00 83.56 350 ALA A CA 1
ATOM 2611 C C . ALA A 1 350 ? -42.763 15.554 27.351 1.00 83.56 350 ALA A C 1
ATOM 2613 O O . ALA A 1 350 ? -42.708 15.673 28.574 1.00 83.56 350 ALA A O 1
ATOM 2614 N N . LEU A 1 351 ? -41.790 14.959 26.649 1.00 79.06 351 LEU A N 1
ATOM 2615 C CA . LEU A 1 351 ? -40.595 14.307 27.217 1.00 79.06 351 LEU A CA 1
ATOM 2616 C C . LEU A 1 351 ? -39.821 15.152 28.260 1.00 79.06 351 LEU A C 1
ATOM 2618 O O . LEU A 1 351 ? -39.477 14.604 29.310 1.00 79.06 351 LEU A O 1
ATOM 2622 N N . PRO A 1 352 ? -39.579 16.467 28.049 1.00 80.81 352 PRO A N 1
ATOM 2623 C CA . PRO A 1 352 ? -38.853 17.297 29.014 1.00 80.81 352 PRO A CA 1
ATOM 2624 C C . PRO A 1 352 ? -39.523 17.398 30.392 1.00 80.81 352 PRO A C 1
ATOM 2626 O O . PRO A 1 352 ? -38.824 17.462 31.399 1.00 80.81 352 PRO A O 1
ATOM 2629 N N . GLN A 1 353 ? -40.861 17.353 30.463 1.00 75.81 353 GLN A N 1
ATOM 2630 C CA . GLN A 1 353 ? -41.592 17.384 31.739 1.00 75.81 353 GLN A CA 1
ATOM 2631 C C . GLN A 1 353 ? -41.323 16.123 32.570 1.00 75.81 353 GLN A C 1
ATOM 2633 O O . GLN A 1 353 ? -41.215 16.190 33.791 1.00 75.81 353 GLN A O 1
ATOM 2638 N N . VAL A 1 354 ? -41.193 14.969 31.909 1.00 76.56 354 VAL A N 1
ATOM 2639 C CA . VAL A 1 354 ? -40.947 13.687 32.585 1.00 76.56 354 VAL A CA 1
ATOM 2640 C C . VAL A 1 354 ? -39.509 13.604 33.085 1.00 76.56 354 VAL A C 1
ATOM 2642 O O . VAL A 1 354 ? -39.286 13.111 34.186 1.00 76.56 354 VAL A O 1
ATOM 2645 N N . LEU A 1 355 ? -38.553 14.129 32.312 1.00 78.25 355 LEU A N 1
ATOM 2646 C CA . LEU A 1 355 ? -37.149 14.229 32.716 1.00 78.25 355 LEU A CA 1
ATOM 2647 C C . LEU A 1 355 ? -36.969 15.177 33.911 1.00 78.25 355 LEU A C 1
ATOM 2649 O O . LEU A 1 355 ? -36.296 14.798 34.863 1.00 78.25 355 LEU A O 1
ATOM 2653 N N . ALA A 1 356 ? -37.634 16.338 33.919 1.00 78.12 356 ALA A N 1
ATOM 2654 C CA . ALA A 1 356 ? -37.623 17.253 35.065 1.00 78.12 356 ALA A CA 1
ATOM 2655 C C . ALA A 1 356 ? -38.281 16.636 36.318 1.00 78.12 356 ALA A C 1
ATOM 2657 O O . ALA A 1 356 ? -37.749 16.739 37.414 1.00 78.12 356 ALA A O 1
ATOM 2658 N N . CYS A 1 357 ? -39.389 15.897 36.176 1.00 70.19 357 CYS A N 1
ATOM 2659 C CA . CYS A 1 357 ? -39.951 15.130 37.297 1.00 70.19 357 CYS A CA 1
ATOM 2660 C C . CYS A 1 357 ? -39.075 13.945 37.752 1.00 70.19 357 CYS A C 1
ATOM 2662 O O . CYS A 1 357 ? -39.287 13.428 38.849 1.00 70.19 357 CYS A O 1
ATOM 2664 N N . ALA A 1 358 ? -38.156 13.457 36.913 1.00 70.62 358 ALA A N 1
ATOM 2665 C CA . ALA A 1 358 ? -37.278 12.328 37.221 1.00 70.62 358 ALA A CA 1
ATOM 2666 C C . ALA A 1 358 ? -35.921 12.759 37.802 1.00 70.62 358 ALA A C 1
ATOM 2668 O O . ALA A 1 358 ? -35.316 11.975 38.528 1.00 70.62 358 ALA A O 1
ATOM 2669 N N . SER A 1 359 ? -35.462 13.990 37.540 1.00 75.38 359 SER A N 1
ATOM 2670 C CA . SER A 1 359 ? -34.208 14.542 38.083 1.00 75.38 359 SER A CA 1
ATOM 2671 C C . SER A 1 359 ? -34.265 14.852 39.584 1.00 75.38 359 SER A C 1
ATOM 2673 O O . SER A 1 359 ? -33.248 15.213 40.170 1.00 75.38 359 SER A O 1
ATOM 2675 N N . GLY A 1 360 ? -35.438 14.736 40.216 1.00 65.06 360 GLY A N 1
ATOM 2676 C CA . GLY A 1 360 ? -35.641 15.151 41.604 1.00 65.06 360 GLY A CA 1
ATOM 2677 C C . GLY A 1 360 ? -35.744 16.668 41.773 1.00 65.06 360 GLY A C 1
ATOM 2678 O O . GLY A 1 360 ? -35.987 17.131 42.886 1.00 65.06 360 GLY A O 1
ATOM 2679 N N . GLU A 1 361 ? -35.647 17.443 40.686 1.00 54.88 361 GLU A N 1
ATOM 2680 C CA . GLU A 1 361 ? -36.162 18.804 40.677 1.00 54.88 361 GLU A CA 1
ATOM 2681 C C . GLU A 1 361 ? -37.675 18.719 40.855 1.00 54.88 361 GLU A C 1
ATOM 2683 O O . GLU A 1 361 ? -38.438 18.420 39.932 1.00 54.88 361 GLU A O 1
ATOM 2688 N N . THR A 1 362 ? -38.125 18.986 42.079 1.00 49.91 362 THR A N 1
ATOM 2689 C CA . THR A 1 362 ? -39.507 19.344 42.358 1.00 49.91 362 THR A CA 1
ATOM 2690 C C . THR A 1 362 ? -39.817 20.613 41.581 1.00 49.91 362 THR A C 1
ATOM 2692 O O . THR A 1 362 ? -39.717 21.731 42.086 1.00 49.91 362 THR A O 1
ATOM 2695 N N . VAL A 1 363 ? -40.234 20.425 40.326 1.00 48.12 363 VAL A N 1
ATOM 2696 C CA . VAL A 1 363 ? -41.013 21.402 39.584 1.00 48.12 363 VAL A CA 1
ATOM 2697 C C . VAL A 1 363 ? -42.266 21.610 40.417 1.00 48.12 363 VAL A C 1
ATOM 2699 O O . VAL A 1 363 ? -43.246 20.872 40.304 1.00 48.12 363 VAL A O 1
ATOM 2702 N N . LEU A 1 364 ? -42.198 22.614 41.291 1.00 50.81 364 LEU A N 1
ATOM 2703 C CA . LEU A 1 364 ? -43.334 23.239 41.937 1.00 50.81 364 LEU A CA 1
ATOM 2704 C C . LEU A 1 364 ? -44.142 23.901 40.822 1.00 50.81 364 LEU A C 1
ATOM 2706 O O . LEU A 1 364 ? -44.105 25.114 40.619 1.00 50.81 364 LEU A O 1
ATOM 2710 N N . ALA A 1 365 ? -44.849 23.062 40.063 1.00 48.28 365 ALA A N 1
ATOM 2711 C CA . ALA A 1 365 ? -45.959 23.446 39.225 1.00 48.28 365 ALA A CA 1
ATOM 2712 C C . ALA A 1 365 ? -47.008 23.993 40.188 1.00 48.28 365 ALA A C 1
ATOM 2714 O O . ALA A 1 365 ? -47.819 23.258 40.746 1.00 48.28 365 ALA A O 1
ATOM 2715 N N . GLN A 1 366 ? -46.871 25.287 40.462 1.00 44.12 366 GLN A N 1
ATOM 2716 C CA . GLN A 1 366 ? -47.687 26.048 41.381 1.00 44.12 366 GLN A CA 1
ATOM 2717 C C . GLN A 1 366 ? -49.090 26.136 40.787 1.00 44.12 366 GLN A C 1
ATOM 2719 O O . GLN A 1 366 ? -49.427 27.104 40.103 1.00 44.12 366 GLN A O 1
ATOM 2724 N N . ASP A 1 367 ? -49.882 25.087 41.016 1.00 45.75 367 ASP A N 1
ATOM 2725 C CA . ASP A 1 367 ? -51.288 25.052 40.657 1.00 45.75 367 ASP A CA 1
ATOM 2726 C C . ASP A 1 367 ? -51.999 26.134 41.467 1.00 45.75 367 ASP A C 1
ATOM 2728 O O . ASP A 1 367 ? -52.233 26.025 42.671 1.00 45.75 367 ASP A O 1
ATOM 2732 N N . ARG A 1 368 ? -52.243 27.260 40.799 1.00 52.59 368 ARG A N 1
ATOM 2733 C CA . ARG A 1 368 ? -52.540 28.540 41.444 1.00 52.59 368 ARG A CA 1
ATOM 2734 C C . ARG A 1 368 ? -53.974 28.627 41.974 1.00 52.59 368 ARG A C 1
ATOM 2736 O O . ARG A 1 368 ? -54.380 29.712 42.378 1.00 52.59 368 ARG A O 1
ATOM 2743 N N . ASN A 1 369 ? -54.723 27.521 41.929 1.00 56.16 369 ASN A N 1
ATOM 2744 C CA . ASN A 1 369 ? -56.163 27.482 42.168 1.00 56.16 369 ASN A CA 1
ATOM 2745 C C . ASN A 1 369 ? -56.663 26.273 42.989 1.00 56.16 369 ASN A C 1
ATOM 2747 O O . ASN A 1 369 ? -57.868 26.176 43.212 1.00 56.16 369 ASN A O 1
ATOM 2751 N N . SER A 1 370 ? -55.778 25.379 43.451 1.00 51.97 370 SER A N 1
ATOM 2752 C CA . SER A 1 370 ? -56.159 24.158 44.183 1.00 51.97 370 SER A CA 1
ATOM 2753 C C . SER A 1 370 ? -55.641 24.190 45.622 1.00 51.97 370 SER A C 1
ATOM 2755 O O . SER A 1 370 ? -54.476 23.909 45.888 1.00 51.97 370 SER A O 1
ATOM 2757 N N . THR A 1 371 ? -56.513 24.528 46.574 1.00 51.38 371 THR A N 1
ATOM 2758 C CA . THR A 1 371 ? -56.173 24.703 48.000 1.00 51.38 371 THR A CA 1
ATOM 2759 C C . THR A 1 371 ? -56.024 23.392 48.792 1.00 51.38 371 THR A C 1
ATOM 2761 O O . THR A 1 371 ? -56.012 23.424 50.022 1.00 51.38 371 THR A O 1
ATOM 2764 N N . GLU A 1 372 ? -55.909 22.237 48.129 1.00 50.09 372 GLU A N 1
ATOM 2765 C CA . GLU A 1 372 ? -55.629 20.957 48.792 1.00 50.09 372 GLU A CA 1
ATOM 2766 C C . GLU A 1 372 ? -54.123 20.704 48.886 1.00 50.09 372 GLU A C 1
ATOM 2768 O O . GLU A 1 372 ? -53.458 20.280 47.940 1.00 50.09 372 GLU A O 1
ATOM 2773 N N . LEU A 1 373 ? -53.589 20.943 50.084 1.00 42.53 373 LEU A N 1
ATOM 2774 C CA . LEU A 1 373 ? -52.212 20.641 50.450 1.00 42.53 373 LEU A CA 1
ATOM 2775 C C . LEU A 1 373 ? -52.031 19.122 50.638 1.00 42.53 373 LEU A C 1
ATOM 2777 O O . LEU A 1 373 ? -51.942 18.630 51.763 1.00 42.53 373 LEU A O 1
ATOM 2781 N N . VAL A 1 374 ? -51.987 18.364 49.538 1.00 50.19 374 VAL A N 1
ATOM 2782 C CA . VAL A 1 374 ? -51.686 16.925 49.576 1.00 50.19 374 VAL A CA 1
ATOM 2783 C C . VAL A 1 374 ? -50.211 16.734 49.932 1.00 50.19 374 VAL A C 1
ATOM 2785 O O . VAL A 1 374 ? -49.327 16.757 49.073 1.00 50.19 374 VAL A O 1
ATOM 2788 N N . VAL A 1 375 ? -49.947 16.546 51.225 1.00 42.78 375 VAL A N 1
ATOM 2789 C CA . VAL A 1 375 ? -48.635 16.151 51.746 1.00 42.78 375 VAL A CA 1
ATOM 2790 C C . VAL A 1 375 ? -48.343 14.726 51.274 1.00 42.78 375 VAL A C 1
ATOM 2792 O O . VAL A 1 375 ? -48.811 13.755 51.864 1.00 42.78 375 VAL A O 1
ATOM 2795 N N . LEU A 1 376 ? -47.575 14.599 50.189 1.00 41.81 376 LEU A N 1
ATOM 2796 C CA . LEU A 1 376 ? -46.984 13.324 49.787 1.00 41.81 376 LEU A CA 1
ATOM 2797 C C . LEU A 1 376 ? -45.787 13.030 50.689 1.00 41.81 376 LEU A C 1
ATOM 2799 O O . LEU A 1 376 ? -44.654 13.422 50.410 1.00 41.81 376 LEU A O 1
ATOM 2803 N N . ASP A 1 377 ? -46.086 12.363 51.798 1.00 45.28 377 ASP A N 1
ATOM 2804 C CA . ASP A 1 377 ? -45.098 11.882 52.749 1.00 45.28 377 ASP A CA 1
ATOM 2805 C C . ASP A 1 377 ? -44.320 10.681 52.172 1.00 45.28 377 ASP A C 1
ATOM 2807 O O . ASP A 1 377 ? -44.910 9.683 51.763 1.00 45.28 377 ASP A O 1
ATOM 2811 N N . GLN A 1 378 ? -42.991 10.810 52.183 1.00 52.50 378 GLN A N 1
ATOM 2812 C CA . GLN A 1 378 ? -41.961 9.766 52.071 1.00 52.50 378 GLN A CA 1
ATOM 2813 C C . GLN A 1 378 ? -41.890 8.778 50.877 1.00 52.50 378 GLN A C 1
ATOM 2815 O O . GLN A 1 378 ? -42.815 8.512 50.120 1.00 52.50 378 GLN A O 1
ATOM 2820 N N . TYR A 1 379 ? -40.690 8.176 50.821 1.00 43.88 379 TYR A N 1
ATOM 2821 C CA . TYR A 1 379 ? -40.250 6.973 50.098 1.00 43.88 379 TYR A CA 1
ATOM 2822 C C . TYR A 1 379 ? -39.567 7.140 48.733 1.00 43.88 379 TYR A C 1
ATOM 2824 O O . TYR A 1 379 ? -40.030 6.645 47.710 1.00 43.88 379 TYR A O 1
ATOM 2832 N N . MET A 1 380 ? -38.334 7.663 48.773 1.00 35.72 380 MET A N 1
ATOM 2833 C CA . MET A 1 380 ? -37.211 7.039 48.054 1.00 35.72 380 MET A CA 1
ATOM 2834 C C . MET A 1 380 ? -35.994 6.914 48.979 1.00 35.72 380 MET A C 1
ATOM 2836 O O . MET A 1 380 ? -35.145 7.796 49.052 1.00 35.72 380 MET A O 1
ATOM 2840 N N . VAL A 1 381 ? -35.937 5.789 49.693 1.00 38.22 381 VAL A N 1
ATOM 2841 C CA . VAL A 1 381 ? -34.674 5.194 50.142 1.00 38.22 381 VAL A CA 1
ATOM 2842 C C . VAL A 1 381 ? -34.255 4.224 49.046 1.00 38.22 381 VAL A C 1
ATOM 2844 O O . VAL A 1 381 ? -34.994 3.270 48.819 1.00 38.22 381 VAL A O 1
ATOM 2847 N N . TYR A 1 382 ? -33.113 4.473 48.402 1.00 41.84 382 TYR A N 1
ATOM 2848 C CA . TYR A 1 382 ? -32.133 3.470 47.964 1.00 41.84 382 TYR A CA 1
ATOM 2849 C C . TYR A 1 382 ? -30.801 4.159 47.655 1.00 41.84 382 TYR A C 1
ATOM 2851 O O . TYR A 1 382 ? -30.837 5.202 46.967 1.00 41.84 382 TYR A O 1
#

Secondary structure (DSSP, 8-state):
-PPPP---------------------------------S---------------S--TTTHHHHHHHHHHHTT---SPPHHHHHHHTT---HHHHHHHHHHHHHHHHHS-HHHHHHHHHHHHHH-HHHHHHHHHHHTSTT--HHHHHHHHHHHHHHHHGGG-HHHHHHHHHHHHHHHHTSSTT-HHHHHHHHHHHTTS-GGG--HHHHHHHHTPPPP-TT--S-----SS---HHHHHHHHHHHHHHHHHHHHH-TTPPPPTT--EEEETTTTEEEES-HHHHHHHHHHHHHHS--TTT-S--------HHHHHHHHHHHHHHHHHHHHHHHHHHHHHHHHHH-TTT-SSHHHHHHHHTT-------TT-------------

Foldseek 3Di:
DDDDDDDDDDDDDDDDDDDDDDDDDDDDDDDDDDDPDPDPDDDDDDDDDDDDDDDDPPPCVVLLVVLVVVQVPQDLDADPLLVCVLVPNDDPVSVVVLVVLLVQLCVFAPLLLLLLVLLLCCQQPPVSVVNLVVVCPDPPDDSLSSSQSSSSSSSNSQSCQGDQNSLVSVLSNQCSVQVPDPVRLLSLLSSLVSLLVGQLVNRPVVSNCVSLVPPDDPPPPPDDCPDPDDDPPVVVCVVPVPVVLVVLLVCLQPPSNRHDPSPFDWDQDPVRRGIDRPDPVSSVSSSVSSNVSRSPVVVPPPPPPVPQDPVNVVVVVVVVVVVVVVVCVVCVLVVVLVVVCVVCVVVDPDSVVSVCVSVPNPPPPVPVPDPDPPPPDDDDDD

Radius of gyration: 35.08 Å; chains: 1; bounding box: 118×70×90 Å

Organism: NCBI:txid303371

InterPro domains:
  IPR006311 Twin-arginine translocation pathway, signal sequence [PS51318] (1-67)
  IPR018108 Mitochondrial carrier protein, transmembrane region [PF00153] (317-350)
  IPR023395 Mitochondrial carrier protein domain superfamily [SSF103506] (312-350)

Sequence (382 aa):
MPWKLRRHGGSRCREGASMTSGEHDGGEHMSAGESSLRNSASRRMFLQEGAGAVLLTGVLAPLAAQAATVGDNMVWLPKAEVLSVAAGGTDAAFRDAIGEIAASAMDTYPDEFVAYLARFLLTYDTSCRQYYRDRVAKPRTEAADVFRGFAASVVFGLDRYTGAEGVRTLGDALAARYAFEPDNADAQRQLGLLFAMLPAPLQPLSLIETLSGVPARSPSEQGEVSAKGGGWDLGDVLRGGSGVQRQQVQALRATPTALLPSITPLRYDAETRGYKFATQGEGAAARAVLRAQAPSPRQTMPVKERRLLPPDFALFALCGALGCTVTHAGVIPLDVVKTRMQTAPAKYTALPQVLACASGETVLAQDRNSTELVVLDQYMVY

pLDDT: mean 71.65, std 22.21, range [26.59, 97.31]